Protein AF-0000000087475278 (afdb_homodimer)

Nearest PDB structures (foldseek):
  1l0c-assembly1_A  TM=8.211E-01  e=2.236E-21  Ovis aries
  1kuy-assembly1_A  TM=8.211E-01  e=3.233E-21  Ovis aries
  1ib1-assembly2_H  TM=7.812E-01  e=7.400E-22  Ovis aries
  1b6b-assembly2_B  TM=7.928E-01  e=4.538E-20  Ovis aries
  2g0b-assembly8_H  TM=5.214E-01  e=7.111E-04  uncultured bacterium

Solvent-accessible surface area (backbone atoms only — not comparable to full-atom values): 24556 Å² total; per-residue (Å²): 140,85,81,82,83,81,80,80,79,81,79,79,80,79,76,82,81,86,82,80,75,78,75,72,81,79,76,80,73,74,70,72,71,74,66,73,72,78,64,56,56,68,69,44,77,44,66,42,43,56,88,43,31,63,63,53,39,58,47,52,48,51,71,40,87,71,52,62,67,54,45,35,49,42,27,65,76,40,22,88,49,16,43,30,36,24,46,62,76,36,79,44,30,39,38,40,30,36,30,29,74,61,94,62,74,46,72,61,58,77,78,45,68,34,92,85,28,43,27,35,37,48,69,47,78,50,49,27,56,92,54,40,92,68,56,52,64,58,53,50,50,54,51,46,67,69,63,55,70,100,35,56,30,37,36,38,71,38,46,76,88,48,47,62,59,44,40,73,73,59,31,40,83,74,42,76,41,84,46,65,43,40,84,42,65,28,36,27,32,38,29,78,40,69,68,70,71,80,74,64,78,71,76,72,127,142,86,83,83,84,84,80,80,79,81,78,82,81,79,86,77,80,82,81,77,80,78,80,74,80,77,79,85,71,74,72,71,76,73,67,75,71,78,66,58,58,70,68,44,79,44,65,39,45,55,88,42,32,63,64,51,39,58,46,52,49,51,72,38,87,71,52,63,69,53,47,37,49,41,25,64,76,40,22,86,49,14,43,30,36,25,44,62,77,37,80,42,31,38,36,42,30,35,30,29,72,61,95,63,74,47,72,62,57,77,77,44,68,33,91,85,28,42,26,35,37,48,68,47,77,49,48,27,55,93,54,41,94,66,56,52,66,58,53,50,51,52,52,47,68,68,61,54,70,100,34,55,29,38,36,36,70,39,46,77,88,48,47,64,61,44,42,73,74,60,31,40,84,74,43,76,41,84,46,66,43,40,84,44,65,27,35,28,33,36,28,78,40,70,68,72,70,81,74,66,76,69,75,73,124

Foldseek 3Di:
DDDDPDPPDPPDDDPDDDDDPPPDDDDDPPPPPPPPPPPPPPDDDDDDDPVCVVVVVVLVCLPPLDDPVLVVVQCVPPVLLKDFDDDPNDTFKIWGKAADADPADDPCRSRDHDPPHQEIETRDIDGHPVCPPVCVSLVRLLVSLVSDPRHQKYKYKAAPVCVVVVVVSAWDWDAWHPDDRPPGTTTMIMHGNPPPDPPPPPPDD/DDDDPDPPDPDDDDDDDPDPPDDPPDDDPPPPPPPPPPPPPPDDDDDDDPVCVVVVVVLVCLPPLDDPVLVVVQCVPPVLLKDFDDDPNDTFKIWGKAADADPADDPCRSRDHDPPHQEIETRDIDGHPVCPPVCVSLVRLLVSLVSDPRHQKYKYKAAPVCVVVVVVSAWDWDAWHPDDRPPGTTTMIMHGNPPPDPPPPPPDD

Radius of gyration: 35.44 Å; Cα contacts (8 Å, |Δi|>4): 643; chains: 2; bounding box: 101×100×96 Å

Sequence (410 aa):
MELRSDTVSTVSALPFLKSSLQMRPPMGSISPRRGRRHTLPASEFRCLSPQDAISVFEIEREECPLHLDEVCHFLTLCPELSLGWFEEGRLVAFIIGSLWDQEKLAMDALTLHKPHGSTVHLHVLAVHRTFRQQGKGSILMWRYLQYLPYVCCTMVMCEDFLVPFYQKSGFNLQGPSDITVGPLTFIEMMYPVRGHAYMRRNSGVMELRSDTVSTVSALPFLKSSLQMRPPMGSISPRRGRRHTLPASEFRCLSPQDAISVFEIEREECPLHLDEVCHFLTLCPELSLGWFEEGRLVAFIIGSLWDQEKLAMDALTLHKPHGSTVHLHVLAVHRTFRQQGKGSILMWRYLQYLPYVCCTMVMCEDFLVPFYQKSGFNLQGPSDITVGPLTFIEMMYPVRGHAYMRRNSGV

InterPro domains:
  IPR000182 GNAT domain [PF00583] (63-171)
  IPR000182 GNAT domain [PS51186] (43-194)
  IPR016181 Acyl-CoA N-acyltransferase [SSF55729] (40-190)
  IPR051635 Serotonin N-acetyltransferase-like [PTHR10908] (11-204)

pLDDT: mean 74.61, std 26.94, range [19.72, 97.31]

Organism: NCBI:txid62062

Secondary structure (DSSP, 8-state):
-----------------------------------------SSEEEE--GGGHHHHHHHHGGG-S--HHHHHHHHHH-GGG-EEEEETTEEEEEEEEEEE-SSS--GGGGT---TT-SEEEEEEEEE-GGGTTSSHHHHHHHHHHHH--S-SEEEEEE-GGGHHHHHHTTPEEEEEEEEEETTEEEEEEEEE-------------/-----------------------------------------SSEEEE--GGGHHHHHHHHGGG-S--HHHHHHHHHH-GGG-EEEEETTEEEEEEEEEEE-SSS--GGGGT---TT-SEEEEEEEEE-GGGTTSSHHHHHHHHHHHH--S-SEEEEEE-GGGHHHHHHTTPEEEEEEEEEETTEEEEEEEEE-------------

Structure (mmCIF, N/CA/C/O backbone):
data_AF-0000000087475278-model_v1
#
loop_
_entity.id
_entity.type
_entity.pdbx_description
1 polymer 'Serotonin N-acetyltransferase'
#
loop_
_atom_site.group_PDB
_atom_site.id
_atom_site.type_symbol
_atom_site.label_atom_id
_atom_site.label_alt_id
_atom_site.label_comp_id
_atom_site.label_asym_id
_atom_site.label_entity_id
_atom_site.label_seq_id
_atom_site.pdbx_PDB_ins_code
_atom_site.Cartn_x
_atom_site.Cartn_y
_atom_site.Cartn_z
_atom_site.occupancy
_atom_site.B_iso_or_equiv
_atom_site.auth_seq_id
_atom_site.auth_comp_id
_atom_site.auth_asym_id
_atom_site.auth_atom_id
_atom_site.pdbx_PDB_model_num
ATOM 1 N N . MET A 1 1 ? 2.711 -59.312 61.812 1 23.39 1 MET A N 1
ATOM 2 C CA . MET A 1 1 ? 3.285 -58.312 62.688 1 23.39 1 MET A CA 1
ATOM 3 C C . MET A 1 1 ? 2.525 -56.969 62.562 1 23.39 1 MET A C 1
ATOM 5 O O . MET A 1 1 ? 2.533 -56.375 61.5 1 23.39 1 MET A O 1
ATOM 9 N N . GLU A 1 2 ? 1.297 -56.781 63.281 1 24.36 2 GLU A N 1
ATOM 10 C CA . GLU A 1 2 ? -0.008 -56.125 63.281 1 24.36 2 GLU A CA 1
ATOM 11 C C . GLU A 1 2 ? 0.096 -54.688 63.75 1 24.36 2 GLU A C 1
ATOM 13 O O . GLU A 1 2 ? 0.38 -54.438 64.938 1 24.36 2 GLU A O 1
ATOM 18 N N . LEU A 1 3 ? 0.699 -53.719 62.875 1 22.92 3 LEU A N 1
ATOM 19 C CA . LEU A 1 3 ? 1.207 -52.438 63.312 1 22.92 3 LEU A CA 1
ATOM 20 C C . LEU A 1 3 ? 0.091 -51.594 63.906 1 22.92 3 LEU A C 1
ATOM 22 O O . LEU A 1 3 ? -1.051 -51.625 63.438 1 22.92 3 LEU A O 1
ATOM 26 N N . ARG A 1 4 ? 0.186 -50.875 65.062 1 22.89 4 ARG A N 1
ATOM 27 C CA . ARG A 1 4 ? -0.452 -50.25 66.25 1 22.89 4 ARG A CA 1
ATOM 28 C C . ARG A 1 4 ? -1.037 -48.906 65.875 1 22.89 4 ARG A C 1
ATOM 30 O O . ARG A 1 4 ? -0.298 -47.938 65.688 1 22.89 4 ARG A O 1
ATOM 37 N N . SER A 1 5 ? -2.105 -48.75 64.938 1 23.28 5 SER A N 1
ATOM 38 C CA . SER A 1 5 ? -2.525 -47.531 64.25 1 23.28 5 SER A CA 1
ATOM 39 C C . SER A 1 5 ? -3.078 -46.5 65.25 1 23.28 5 SER A C 1
ATOM 41 O O . SER A 1 5 ? -3.959 -46.812 66.062 1 23.28 5 SER A O 1
ATOM 43 N N . ASP A 1 6 ? -2.318 -45.469 65.688 1 21.88 6 ASP A N 1
ATOM 44 C CA . ASP A 1 6 ? -2.312 -44.406 66.688 1 21.88 6 ASP A CA 1
ATOM 45 C C . ASP A 1 6 ? -3.529 -43.5 66.562 1 21.88 6 ASP A C 1
ATOM 47 O O . ASP A 1 6 ? -3.795 -42.969 65.438 1 21.88 6 ASP A O 1
ATOM 51 N N . THR A 1 7 ? -4.578 -43.531 67.438 1 22.84 7 THR A N 1
ATOM 52 C CA . THR A 1 7 ? -5.941 -43.062 67.625 1 22.84 7 THR A CA 1
ATOM 53 C C . THR A 1 7 ? -5.957 -41.562 67.938 1 22.84 7 THR A C 1
ATOM 55 O O . THR A 1 7 ? -5.523 -41.156 69 1 22.84 7 THR A O 1
ATOM 58 N N . VAL A 1 8 ? -5.555 -40.625 66.938 1 26.08 8 VAL A N 1
ATOM 59 C CA . VAL A 1 8 ? -5.316 -39.219 67.188 1 26.08 8 VAL A CA 1
ATOM 60 C C . VAL A 1 8 ? -6.582 -38.562 67.75 1 26.08 8 VAL A C 1
ATOM 62 O O . VAL A 1 8 ? -7.68 -38.781 67.188 1 26.08 8 VAL A O 1
ATOM 65 N N . SER A 1 9 ? -6.512 -38.031 68.938 1 21.78 9 SER A N 1
ATOM 66 C CA . SER A 1 9 ? -7.445 -37.531 69.938 1 21.78 9 SER A CA 1
ATOM 67 C C . SER A 1 9 ? -8.141 -36.25 69.438 1 21.78 9 SER A C 1
ATOM 69 O O . SER A 1 9 ? -7.484 -35.312 69 1 21.78 9 SER A O 1
ATOM 71 N N . THR A 1 10 ? -9.438 -36.312 68.938 1 22.58 10 THR A N 1
ATOM 72 C CA . THR A 1 10 ? -10.383 -35.375 68.312 1 22.58 10 THR A CA 1
ATOM 73 C C . THR A 1 10 ? -10.711 -34.219 69.312 1 22.58 10 THR A C 1
ATOM 75 O O . THR A 1 10 ? -11.383 -34.438 70.312 1 22.58 10 THR A O 1
ATOM 78 N N . VAL A 1 11 ? -9.68 -33.406 69.625 1 22.48 11 VAL A N 1
ATOM 79 C CA . VAL A 1 11 ? -9.945 -32.375 70.625 1 22.48 11 VAL A CA 1
ATOM 80 C C . VAL A 1 11 ? -11.156 -31.531 70.188 1 22.48 11 VAL A C 1
ATOM 82 O O . VAL A 1 11 ? -11.227 -31.078 69.062 1 22.48 11 VAL A O 1
ATOM 85 N N . SER A 1 12 ? -12.25 -31.562 70.938 1 21.42 12 SER A N 1
ATOM 86 C CA . SER A 1 12 ? -13.617 -31.047 71 1 21.42 12 SER A CA 1
ATOM 87 C C . SER A 1 12 ? -13.633 -29.531 71 1 21.42 12 SER A C 1
ATOM 89 O O . SER A 1 12 ? -12.984 -28.891 71.812 1 21.42 12 SER A O 1
ATOM 91 N N . ALA A 1 13 ? -13.898 -28.875 69.812 1 23.23 13 ALA A N 1
ATOM 92 C CA . ALA A 1 13 ? -13.898 -27.469 69.438 1 23.23 13 ALA A CA 1
ATOM 93 C C . ALA A 1 13 ? -14.82 -26.656 70.375 1 23.23 13 ALA A C 1
ATOM 95 O O . ALA A 1 13 ? -15.914 -27.109 70.688 1 23.23 13 ALA A O 1
ATOM 96 N N . LEU A 1 14 ? -14.281 -25.797 71.125 1 20.28 14 LEU A N 1
ATOM 97 C CA . LEU A 1 14 ? -14.742 -24.922 72.188 1 20.28 14 LEU A CA 1
ATOM 98 C C . LEU A 1 14 ? -15.844 -24 71.688 1 20.28 14 LEU A C 1
ATOM 100 O O . LEU A 1 14 ? -15.672 -23.297 70.688 1 20.28 14 LEU A O 1
ATOM 104 N N . PRO A 1 15 ? -17.188 -24.156 72 1 24.08 15 PRO A N 1
ATOM 105 C CA . PRO A 1 15 ? -18.344 -23.453 71.438 1 24.08 15 PRO A CA 1
ATOM 106 C C . PRO A 1 15 ? -18.375 -21.969 71.812 1 24.08 15 PRO A C 1
ATOM 108 O O . PRO A 1 15 ? -19.266 -21.234 71.438 1 24.08 15 PRO A O 1
ATOM 111 N N . PHE A 1 16 ? -17.406 -21.422 72.562 1 21.92 16 PHE A N 1
ATOM 112 C CA . PHE A 1 16 ? -17.922 -20.375 73.438 1 21.92 16 PHE A CA 1
ATOM 113 C C . PHE A 1 16 ? -18.703 -19.328 72.625 1 21.92 16 PHE A C 1
ATOM 115 O O . PHE A 1 16 ? -18.375 -19.062 71.5 1 21.92 16 PHE A O 1
ATOM 122 N N . LEU A 1 17 ? -19.625 -18.484 73.312 1 20.92 17 LEU A N 1
ATOM 123 C CA . LEU A 1 17 ? -20.891 -17.75 73.312 1 20.92 17 LEU A CA 1
ATOM 124 C C . LEU A 1 17 ? -20.719 -16.359 72.688 1 20.92 17 LEU A C 1
ATOM 126 O O . LEU A 1 17 ? -21.656 -15.82 72.125 1 20.92 17 LEU A O 1
ATOM 130 N N . LYS A 1 18 ? -19.562 -15.594 73.062 1 22.5 18 LYS A N 1
ATOM 131 C CA . LYS A 1 18 ? -19.812 -14.328 73.75 1 22.5 18 LYS A CA 1
ATOM 132 C C . LYS A 1 18 ? -20.688 -13.398 72.875 1 22.5 18 LYS A C 1
ATOM 134 O O . LYS A 1 18 ? -20.797 -13.57 71.688 1 22.5 18 LYS A O 1
ATOM 139 N N . SER A 1 19 ? -20.641 -11.898 73.312 1 22.09 19 SER A N 1
ATOM 140 C CA . SER A 1 19 ? -21.438 -10.703 73.562 1 22.09 19 SER A CA 1
ATOM 141 C C . SER A 1 19 ? -21.75 -9.945 72.312 1 22.09 19 SER A C 1
ATOM 143 O O . SER A 1 19 ? -20.906 -9.82 71.438 1 22.09 19 SER A O 1
ATOM 145 N N . SER A 1 20 ? -22.984 -9.664 72 1 24.61 20 SER A N 1
ATOM 146 C CA . SER A 1 20 ? -23.781 -9.008 71 1 24.61 20 SER A CA 1
ATOM 147 C C . SER A 1 20 ? -23.453 -7.516 70.938 1 24.61 20 SER A C 1
ATOM 149 O O . SER A 1 20 ? -23.938 -6.734 71.75 1 24.61 20 SER A O 1
ATOM 151 N N . LEU A 1 21 ? -22.203 -7.086 70.875 1 24.81 21 LEU A N 1
ATOM 152 C CA . LEU A 1 21 ? -2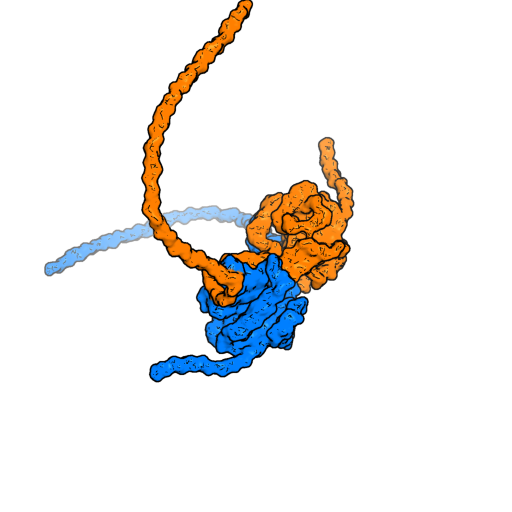2.047 -5.637 70.875 1 24.81 21 LEU A CA 1
ATOM 153 C C . LEU A 1 21 ? -23 -4.973 69.875 1 24.81 21 LEU A C 1
ATOM 155 O O . LEU A 1 21 ? -23.094 -5.406 68.75 1 24.81 21 LEU A O 1
ATOM 159 N N . GLN A 1 22 ? -23.938 -4.246 70.375 1 27.06 22 GLN A N 1
ATOM 160 C CA . GLN A 1 22 ? -25 -3.469 69.75 1 27.06 22 GLN A CA 1
ATOM 161 C C . GLN A 1 22 ? -24.438 -2.475 68.688 1 27.06 22 GLN A C 1
ATOM 163 O O . GLN A 1 22 ? -24.141 -1.328 69.062 1 27.06 22 GLN A O 1
ATOM 168 N N . MET A 1 23 ? -23.484 -2.779 67.938 1 26.31 23 MET A N 1
ATOM 169 C CA . MET A 1 23 ? -22.891 -1.648 67.25 1 26.31 23 MET A CA 1
ATOM 170 C C . MET A 1 23 ? -23.969 -0.82 66.5 1 26.31 23 MET A C 1
ATOM 172 O O . MET A 1 23 ? -24.953 -1.368 66 1 26.31 23 MET A O 1
ATOM 176 N N . ARG A 1 24 ? -23.844 0.594 66.75 1 33.81 24 ARG A N 1
ATOM 177 C CA . ARG A 1 24 ? -24.625 1.777 66.375 1 33.81 24 ARG A CA 1
ATOM 178 C C . ARG A 1 24 ? -24.922 1.788 64.875 1 33.81 24 ARG A C 1
ATOM 180 O O . ARG A 1 24 ? -24.109 1.372 64.062 1 33.81 24 ARG A O 1
ATOM 187 N N . PRO A 1 25 ? -26.156 2.205 64.438 1 30.92 25 PRO A N 1
ATOM 188 C CA . PRO A 1 25 ? -26.672 2.102 63.094 1 30.92 25 PRO A CA 1
ATOM 189 C C . PRO A 1 25 ? -25.812 2.869 62.094 1 30.92 25 PRO A C 1
ATOM 191 O O . PRO A 1 25 ? -25.422 4.012 62.344 1 30.92 25 PRO A O 1
ATOM 194 N N . PRO A 1 26 ? -24.75 2.361 61.438 1 29.33 26 PRO A N 1
ATOM 195 C CA . PRO A 1 26 ? -23.875 3.297 60.719 1 29.33 26 PRO A CA 1
ATOM 196 C C . PRO A 1 26 ? -24.656 4.281 59.844 1 29.33 26 PRO A C 1
ATOM 198 O O . PRO A 1 26 ? -25.781 4.004 59.438 1 29.33 26 PRO A O 1
ATOM 201 N N . MET A 1 27 ? -24.234 5.586 59.844 1 32.72 27 MET A N 1
ATOM 202 C CA . MET A 1 27 ? -24.641 6.793 59.125 1 32.72 27 MET A CA 1
ATOM 203 C C . MET A 1 27 ? -24.859 6.504 57.656 1 32.72 27 MET A C 1
ATOM 205 O O . MET A 1 27 ? -24.266 5.57 57.094 1 32.72 27 MET A O 1
ATOM 209 N N . GLY A 1 28 ? -25.953 7.164 57.031 1 30.64 28 GLY A N 1
ATOM 210 C CA . GLY A 1 28 ? -26.5 7.027 55.688 1 30.64 28 GLY A CA 1
ATOM 211 C C . GLY A 1 28 ? -25.422 7.023 54.625 1 30.64 28 GLY A C 1
ATOM 212 O O . GLY A 1 28 ? -24.391 7.676 54.75 1 30.64 28 GLY A O 1
ATOM 213 N N . SER A 1 29 ? -25.219 5.965 53.938 1 32.75 29 SER A N 1
ATOM 214 C CA . SER A 1 29 ? -24.281 5.734 52.844 1 32.75 29 SER A CA 1
ATOM 215 C C . SER A 1 29 ? -24.344 6.863 51.812 1 32.75 29 SER A C 1
ATOM 217 O O . SER A 1 29 ? -25.422 7.211 51.344 1 32.75 29 SER A O 1
ATOM 219 N N . ILE A 1 30 ? -23.609 7.961 52.031 1 37.5 30 ILE A N 1
ATOM 220 C CA . ILE A 1 30 ? -23.453 8.906 50.938 1 37.5 30 ILE A CA 1
ATOM 221 C C . ILE A 1 30 ? -23.375 8.148 49.594 1 37.5 30 ILE A C 1
ATOM 223 O O . ILE A 1 30 ? -22.578 7.219 49.469 1 37.5 30 ILE A O 1
ATOM 227 N N . SER A 1 31 ? -24.516 8.062 48.969 1 37.84 31 SER A N 1
ATOM 228 C CA . SER A 1 31 ? -24.562 7.473 47.625 1 37.84 31 SER A CA 1
ATOM 229 C C . SER A 1 31 ? -23.312 7.812 46.844 1 37.84 31 SER A C 1
ATOM 231 O O . SER A 1 31 ? -22.859 8.961 46.844 1 37.84 31 SER A O 1
ATOM 233 N N . PRO A 1 32 ? -22.375 6.922 46.719 1 37.5 32 PRO A N 1
ATOM 234 C CA . PRO A 1 32 ? -21.203 7.27 45.906 1 37.5 32 PRO A CA 1
ATOM 235 C C . PRO A 1 32 ? -21.578 8.07 44.656 1 37.5 32 PRO A C 1
ATOM 237 O O . PRO A 1 32 ? -22.625 7.832 44.031 1 37.5 32 PRO A O 1
ATOM 240 N N . ARG A 1 33 ? -21.359 9.352 44.562 1 34.91 33 ARG A N 1
ATOM 241 C CA . ARG A 1 33 ? -21.406 10.086 43.312 1 34.91 33 ARG A CA 1
ATOM 242 C C . ARG A 1 33 ? -21.125 9.164 42.125 1 34.91 33 ARG A C 1
ATOM 244 O O . ARG A 1 33 ? -20.109 8.477 42.094 1 34.91 33 ARG A O 1
ATOM 251 N N . ARG A 1 34 ? -22.125 8.57 41.562 1 36.66 34 ARG A N 1
ATOM 252 C CA . ARG A 1 34 ? -21.984 7.883 40.281 1 36.66 34 ARG A CA 1
ATOM 253 C C . ARG A 1 34 ? -20.797 8.43 39.469 1 36.66 34 ARG A C 1
ATOM 255 O O . ARG A 1 34 ? -20.781 9.602 39.125 1 36.66 34 ARG A O 1
ATOM 262 N N . GLY A 1 35 ? -19.625 8.086 39.812 1 35.28 35 GLY A N 1
ATOM 263 C CA . GLY A 1 35 ? -18.469 8.438 39 1 35.28 35 GLY A CA 1
ATOM 264 C C . GLY A 1 35 ? -18.797 8.68 37.562 1 35.28 35 GLY A C 1
ATOM 265 O O . GLY A 1 35 ? -19.562 7.922 36.938 1 35.28 35 GLY A O 1
ATOM 266 N N . ARG A 1 36 ? -19.016 9.875 37.156 1 41.31 36 ARG A N 1
ATOM 267 C CA . ARG A 1 36 ? -19.172 10.141 35.75 1 41.31 36 ARG A CA 1
ATOM 268 C C . ARG A 1 36 ? -18.438 9.102 34.906 1 41.31 36 ARG A C 1
ATOM 270 O O . ARG A 1 36 ? -17.234 8.938 35.031 1 41.31 36 ARG A O 1
ATOM 277 N N . ARG A 1 37 ? -18.938 7.91 34.719 1 44.47 37 ARG A N 1
ATOM 278 C CA . ARG A 1 37 ? -18.359 7.043 33.688 1 44.47 37 ARG A CA 1
ATOM 279 C C . ARG A 1 37 ? -17.672 7.859 32.594 1 44.47 37 ARG A C 1
ATOM 281 O O . ARG A 1 37 ? -18.297 8.734 32 1 44.47 37 ARG A O 1
ATOM 288 N N . HIS A 1 38 ? -16.5 8.32 32.781 1 49.72 38 HIS A N 1
ATOM 289 C CA . HIS A 1 38 ? -15.742 8.984 31.734 1 49.72 38 HIS A CA 1
ATOM 290 C C . HIS A 1 38 ? -16.094 8.414 30.375 1 49.72 38 HIS A C 1
ATOM 292 O O . HIS A 1 38 ? -15.617 7.332 30 1 49.72 38 HIS A O 1
ATOM 298 N N . THR A 1 39 ? -17.25 8.422 29.969 1 59.94 39 THR A N 1
ATOM 299 C CA . THR A 1 39 ? -17.609 8.031 28.609 1 59.94 39 THR A CA 1
ATOM 300 C C . THR A 1 39 ? -16.641 8.609 27.594 1 59.94 39 THR A C 1
ATOM 302 O O . THR A 1 39 ? -16.297 9.789 27.656 1 59.94 39 THR A O 1
ATOM 305 N N . LEU A 1 40 ? -15.805 7.773 27.125 1 63.47 40 LEU A N 1
ATOM 306 C CA . LEU A 1 40 ? -14.938 8.234 26.047 1 63.47 40 LEU A CA 1
ATOM 307 C C . LEU A 1 40 ? -15.711 9.141 25.078 1 63.47 40 LEU A C 1
ATOM 309 O O . LEU A 1 40 ? -16.891 8.914 24.828 1 63.47 40 LEU A O 1
ATOM 313 N N . PRO A 1 41 ? -15.195 10.336 24.859 1 68.81 41 PRO A N 1
ATOM 314 C CA . PRO A 1 41 ? -15.891 11.219 23.906 1 68.81 41 PRO A CA 1
ATOM 315 C C . PRO A 1 41 ? -16.375 10.477 22.672 1 68.81 41 PRO A C 1
ATOM 317 O O . PRO A 1 41 ? -15.703 9.555 22.188 1 68.81 41 PRO A O 1
ATOM 320 N N . ALA A 1 42 ? -17.609 10.648 22.25 1 82 42 ALA A N 1
ATOM 321 C CA . ALA A 1 42 ? -18.234 10.023 21.094 1 82 42 ALA A CA 1
ATOM 322 C C . ALA A 1 42 ? -17.422 10.289 19.828 1 82 42 ALA A C 1
ATOM 324 O O . ALA A 1 42 ? -17.266 9.391 18.984 1 82 42 ALA A O 1
ATOM 325 N N . SER A 1 43 ? -16.891 11.453 19.625 1 90.88 43 SER A N 1
ATOM 326 C CA . SER A 1 43 ? -16.094 11.82 18.469 1 90.88 43 SER A CA 1
ATOM 327 C C . SER A 1 43 ? -15.07 12.898 18.812 1 90.88 43 SER A C 1
ATOM 329 O O . SER A 1 43 ? -15.406 13.891 19.453 1 90.88 43 SER A O 1
ATOM 331 N N . GLU A 1 44 ? -13.789 12.625 18.688 1 94.38 44 GLU A N 1
ATOM 332 C CA . GLU A 1 44 ? -12.742 13.57 19.062 1 94.38 44 GLU A CA 1
ATOM 333 C C . GLU A 1 44 ? -11.648 13.633 18.016 1 94.38 44 GLU A C 1
ATOM 335 O O . GLU A 1 44 ? -11.258 12.609 17.453 1 94.38 44 GLU A O 1
ATOM 340 N N . PHE A 1 45 ? -11.273 14.898 17.719 1 95.44 45 PHE A N 1
ATOM 341 C CA . PHE A 1 45 ? -10.078 15.148 16.922 1 95.44 45 PHE A CA 1
ATOM 342 C C . PHE A 1 45 ? -8.914 15.57 17.812 1 95.44 45 PHE A C 1
ATOM 344 O O . PHE A 1 45 ? -9.039 16.516 18.594 1 95.44 45 PHE A O 1
ATOM 351 N N . ARG A 1 46 ? -7.82 14.867 17.672 1 95.25 46 ARG A N 1
ATOM 352 C CA . ARG A 1 46 ? -6.652 15.273 18.453 1 95.25 46 ARG A CA 1
ATOM 353 C C . ARG A 1 46 ? -5.363 14.891 17.734 1 95.25 46 ARG A C 1
ATOM 355 O O . ARG A 1 46 ? -5.363 14.023 16.859 1 95.25 46 ARG A O 1
ATOM 362 N N . CYS A 1 47 ? -4.305 15.578 18.172 1 95.81 47 CYS A N 1
ATOM 363 C CA . CYS A 1 47 ? -2.994 15.242 17.625 1 95.81 47 CYS A CA 1
ATOM 364 C C . CYS A 1 47 ? -2.574 13.836 18.047 1 95.81 47 CYS A C 1
ATOM 366 O O . CYS A 1 47 ? -2.832 13.422 19.172 1 95.81 47 CYS A O 1
ATOM 368 N N . LEU A 1 48 ? -1.938 13.203 17.141 1 96.62 48 LEU A N 1
ATOM 369 C CA . LEU A 1 48 ? -1.458 11.852 17.406 1 96.62 48 LEU A CA 1
ATOM 370 C C . LEU A 1 48 ? -0.156 11.883 18.203 1 96.62 48 LEU A C 1
ATOM 372 O O . LEU A 1 48 ? 0.588 12.867 18.141 1 96.62 48 LEU A O 1
ATOM 376 N N . SER A 1 49 ? 0.012 10.859 18.984 1 95.44 49 SER A N 1
ATOM 377 C CA . SER A 1 49 ? 1.231 10.656 19.766 1 95.44 49 SER A CA 1
ATOM 378 C C . SER A 1 49 ? 1.875 9.312 19.438 1 95.44 49 SER A C 1
ATOM 380 O O . SER A 1 49 ? 1.271 8.477 18.766 1 95.44 49 SER A O 1
ATOM 382 N N . PRO A 1 50 ? 3.123 9.133 19.906 1 94.31 50 PRO A N 1
ATOM 383 C CA . PRO A 1 50 ? 3.785 7.844 19.672 1 94.31 50 PRO A CA 1
ATOM 384 C C . PRO A 1 50 ? 2.996 6.664 20.234 1 94.31 50 PRO A C 1
ATOM 386 O O . PRO A 1 50 ? 3.094 5.551 19.719 1 94.31 50 PRO A O 1
ATOM 389 N N . GLN A 1 51 ? 2.164 6.918 21.188 1 93.31 51 GLN A N 1
ATOM 390 C CA . GLN A 1 51 ? 1.344 5.859 21.766 1 93.31 51 GLN A CA 1
ATOM 391 C C . GLN A 1 51 ? 0.268 5.402 20.781 1 93.31 51 GLN A C 1
ATOM 393 O O . GLN A 1 51 ? -0.29 4.312 20.922 1 93.31 51 GLN A O 1
ATOM 398 N N . ASP A 1 52 ? 0.014 6.172 19.812 1 95.56 52 ASP A N 1
ATOM 399 C CA . ASP A 1 52 ? -1.013 5.859 18.828 1 95.56 52 ASP A CA 1
ATOM 400 C C . ASP A 1 52 ? -0.416 5.121 17.625 1 95.56 52 ASP A C 1
ATOM 402 O O . ASP A 1 52 ? -1.139 4.73 16.703 1 95.56 52 ASP A O 1
ATOM 406 N N . ALA A 1 53 ? 0.859 4.887 17.609 1 93.75 53 ALA A N 1
ATOM 407 C CA . ALA A 1 53 ? 1.582 4.391 16.438 1 93.75 53 ALA A CA 1
ATOM 408 C C . ALA A 1 53 ? 1.032 3.043 15.984 1 93.75 53 ALA A C 1
ATOM 410 O O . ALA A 1 53 ? 0.856 2.811 14.789 1 93.75 53 ALA A O 1
ATOM 411 N N . ILE A 1 54 ? 0.744 2.201 16.875 1 89.56 54 ILE A N 1
ATOM 412 C CA . ILE A 1 54 ? 0.243 0.874 16.531 1 89.56 54 ILE A CA 1
ATOM 413 C C . ILE A 1 54 ? -1.126 0.996 15.867 1 89.56 54 ILE A C 1
ATOM 415 O O . ILE A 1 54 ? -1.386 0.352 14.844 1 89.56 54 ILE A O 1
ATOM 419 N N . SER A 1 55 ? -1.999 1.827 16.438 1 91.06 55 SER A N 1
ATOM 420 C CA . SER A 1 55 ? -3.32 2.037 15.852 1 91.06 55 SER A CA 1
ATOM 421 C C . SER A 1 55 ? -3.221 2.629 14.445 1 91.06 55 SER A C 1
ATOM 423 O O . SER A 1 55 ? -3.953 2.225 13.547 1 91.06 55 SER A O 1
ATOM 425 N N . VAL A 1 56 ? -2.332 3.576 14.281 1 93 56 VAL A N 1
ATOM 426 C CA . VAL A 1 56 ? -2.074 4.188 12.977 1 93 56 VAL A CA 1
ATOM 427 C C . VAL A 1 56 ? -1.613 3.119 11.984 1 93 56 VAL A C 1
ATOM 429 O O . VAL A 1 56 ? -2.152 3.014 10.883 1 93 56 VAL A O 1
ATOM 432 N N . PHE A 1 57 ? -0.744 2.324 12.453 1 85.75 57 PHE A N 1
ATOM 433 C CA . PHE A 1 57 ? -0.153 1.308 11.586 1 85.75 57 PHE A CA 1
ATOM 434 C C . PHE A 1 57 ? -1.188 0.257 11.203 1 85.75 57 PHE A C 1
ATOM 436 O O . PHE A 1 57 ? -1.188 -0.236 10.07 1 85.75 57 PHE A O 1
ATOM 443 N N . GLU A 1 58 ? -2.064 -0.117 12.047 1 82.81 58 GLU A N 1
ATOM 444 C CA . GLU A 1 58 ? -3.123 -1.083 11.766 1 82.81 58 GLU A CA 1
ATOM 445 C C . GLU A 1 58 ? -4.027 -0.599 10.633 1 82.81 58 GLU A C 1
ATOM 447 O O . GLU A 1 58 ? -4.426 -1.385 9.773 1 82.81 58 GLU A O 1
ATOM 452 N N . ILE A 1 59 ? -4.312 0.629 10.688 1 85.81 59 ILE A N 1
ATOM 453 C CA . ILE A 1 59 ? -5.152 1.192 9.633 1 85.81 59 ILE A CA 1
ATOM 454 C C . ILE A 1 59 ? -4.363 1.251 8.328 1 85.81 59 ILE A C 1
ATOM 456 O O . ILE A 1 59 ? -4.887 0.897 7.27 1 85.81 59 ILE A O 1
ATOM 460 N N . GLU A 1 60 ? -3.084 1.693 8.375 1 82.62 60 GLU A N 1
ATOM 461 C CA . GLU A 1 60 ? -2.229 1.795 7.195 1 82.62 60 GLU A CA 1
ATOM 462 C C . GLU A 1 60 ? -2.057 0.438 6.52 1 82.62 60 GLU A C 1
ATOM 464 O O . GLU A 1 60 ? -2.02 0.352 5.289 1 82.62 60 GLU A O 1
ATOM 469 N N . ARG A 1 61 ? -1.976 -0.539 7.266 1 73.5 61 ARG A N 1
ATOM 470 C CA . ARG A 1 61 ? -1.723 -1.891 6.777 1 73.5 61 ARG A CA 1
ATOM 471 C C . ARG A 1 61 ? -2.879 -2.387 5.914 1 73.5 61 ARG A C 1
ATOM 473 O O . ARG A 1 61 ? -2.707 -3.293 5.098 1 73.5 61 ARG A O 1
ATOM 480 N N . GLU A 1 62 ? -3.953 -1.732 6.121 1 73.12 62 GLU A N 1
ATOM 481 C CA . GLU A 1 62 ? -5.121 -2.158 5.352 1 73.12 62 GLU A CA 1
ATOM 482 C C . GLU A 1 62 ? -4.918 -1.915 3.859 1 73.12 62 GLU A C 1
ATOM 484 O O . GLU A 1 62 ? -5.555 -2.564 3.027 1 73.12 62 GLU A O 1
ATOM 489 N N . GLU A 1 63 ? -3.957 -1.026 3.572 1 72.12 63 GLU A N 1
ATOM 490 C CA . GLU A 1 63 ? -3.754 -0.671 2.17 1 72.12 63 GLU A CA 1
ATOM 491 C C . GLU A 1 63 ? -2.541 -1.39 1.588 1 72.12 63 GLU A C 1
ATOM 493 O O . GLU A 1 63 ? -2.254 -1.267 0.395 1 72.12 63 GLU A O 1
ATOM 498 N N . CYS A 1 64 ? -1.862 -2.113 2.436 1 74.19 64 CYS A N 1
ATOM 499 C CA . CYS A 1 64 ? -0.7 -2.863 1.973 1 74.19 64 CYS A CA 1
ATOM 500 C C . CYS A 1 64 ? -1.085 -4.289 1.6 1 74.19 64 CYS A C 1
ATOM 502 O O . CYS A 1 64 ? -1.776 -4.969 2.359 1 74.19 64 CYS A O 1
ATOM 504 N N . PRO A 1 65 ? -0.558 -4.73 0.45 1 71.06 65 PRO A N 1
ATOM 505 C CA . PRO A 1 65 ? -1.016 -6.047 0.004 1 71.06 65 PRO A CA 1
ATOM 506 C C . PRO A 1 65 ? -0.536 -7.176 0.913 1 71.06 65 PRO A C 1
ATOM 508 O O . PRO A 1 65 ? -1.299 -8.102 1.211 1 71.06 65 PRO A O 1
ATOM 511 N N . LEU A 1 66 ? 0.841 -7.207 1.264 1 80.69 66 LEU A N 1
ATOM 512 C CA . LEU A 1 66 ? 1.343 -8.289 2.102 1 80.69 66 LEU A CA 1
ATOM 513 C C . LEU A 1 66 ? 2.307 -7.762 3.158 1 80.69 66 LEU A C 1
ATOM 515 O O . LEU A 1 66 ? 3.205 -6.977 2.846 1 80.69 66 LEU A O 1
ATOM 519 N N . HIS A 1 67 ? 2.131 -8.234 4.453 1 76.69 67 HIS A N 1
ATOM 520 C CA . HIS A 1 67 ? 3.113 -8.047 5.516 1 76.69 67 HIS A CA 1
ATOM 521 C C . HIS A 1 67 ? 4.18 -9.141 5.477 1 76.69 67 HIS A C 1
ATOM 523 O O . HIS A 1 67 ? 3.994 -10.172 4.828 1 76.69 67 HIS A O 1
ATOM 529 N N . LEU A 1 68 ? 5.254 -8.805 6.207 1 78.75 68 LEU A N 1
ATOM 530 C CA . LEU A 1 68 ? 6.355 -9.758 6.25 1 78.75 68 LEU A CA 1
ATOM 531 C C . LEU A 1 68 ? 5.887 -11.102 6.793 1 78.75 68 LEU A C 1
ATOM 533 O O . LEU A 1 68 ? 6.27 -12.156 6.273 1 78.75 68 LEU A O 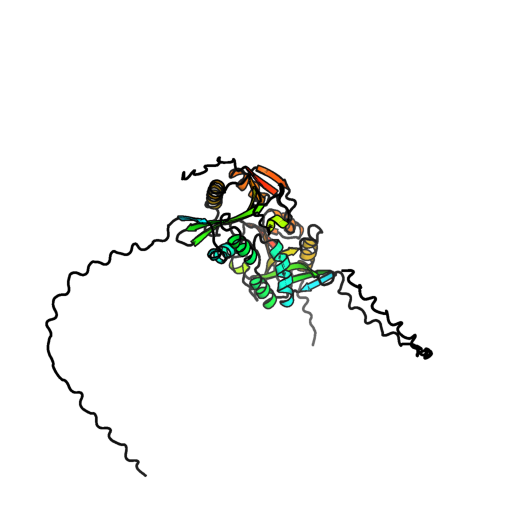1
ATOM 537 N N . ASP A 1 69 ? 5.086 -11.047 7.777 1 83 69 ASP A N 1
ATOM 538 C CA . ASP A 1 69 ? 4.586 -12.281 8.375 1 83 69 ASP A CA 1
ATOM 539 C C . ASP A 1 69 ? 3.742 -13.07 7.379 1 83 69 ASP A C 1
ATOM 541 O O . ASP A 1 69 ? 3.791 -14.305 7.355 1 83 69 ASP A O 1
ATOM 545 N N . GLU A 1 70 ? 2.994 -12.367 6.574 1 86.81 70 GLU A N 1
ATOM 546 C CA . GLU A 1 70 ? 2.18 -13.023 5.559 1 86.81 70 GLU A CA 1
ATOM 547 C C . GLU A 1 70 ? 3.051 -13.625 4.457 1 86.81 70 GLU A C 1
ATOM 549 O O . GLU A 1 70 ? 2.793 -14.734 3.984 1 86.81 70 GLU A O 1
ATOM 554 N N . VAL A 1 71 ? 4.047 -12.891 4.07 1 91.38 71 VAL A N 1
ATOM 555 C CA . VAL A 1 71 ? 5 -13.398 3.088 1 91.38 71 VAL A CA 1
ATOM 556 C C . VAL A 1 71 ? 5.629 -14.695 3.6 1 91.38 71 VAL A C 1
ATOM 558 O O . VAL A 1 71 ? 5.656 -15.703 2.889 1 91.38 71 VAL A O 1
ATOM 561 N N . CYS A 1 72 ? 6.023 -14.664 4.809 1 91.88 72 CYS A N 1
ATOM 562 C CA . CYS A 1 72 ? 6.645 -15.836 5.418 1 91.88 72 CYS A CA 1
ATOM 563 C C . CYS A 1 72 ? 5.664 -17 5.484 1 91.88 72 CYS A C 1
ATOM 565 O O . CYS A 1 72 ? 6.031 -18.141 5.211 1 91.88 72 CYS A O 1
ATOM 567 N N . HIS A 1 73 ? 4.52 -16.656 5.852 1 93.88 73 HIS A N 1
ATOM 568 C CA . HIS A 1 73 ? 3.461 -17.656 5.961 1 93.88 73 HIS A CA 1
ATOM 569 C C . HIS A 1 73 ? 3.262 -18.391 4.641 1 93.88 73 HIS A C 1
ATOM 571 O O . HIS A 1 73 ? 3.354 -19.625 4.594 1 93.88 73 HIS A O 1
ATOM 577 N N . PHE A 1 74 ? 3.111 -17.703 3.576 1 95.88 74 PHE A N 1
ATOM 578 C CA . PHE A 1 74 ? 2.867 -18.312 2.275 1 95.88 74 PHE A CA 1
ATOM 579 C C . PHE A 1 74 ? 4.109 -19.047 1.781 1 95.88 74 PHE A C 1
ATOM 581 O O . PHE A 1 74 ? 4.008 -20.141 1.222 1 95.88 74 PHE A O 1
ATOM 588 N N . LEU A 1 75 ? 5.277 -18.484 1.974 1 96.31 75 LEU A N 1
ATOM 589 C CA . LEU A 1 75 ? 6.504 -19.094 1.48 1 96.31 75 LEU A CA 1
ATOM 590 C C . LEU A 1 75 ? 6.832 -20.359 2.266 1 96.31 75 LEU A C 1
ATOM 592 O O . LEU A 1 75 ? 7.594 -21.219 1.796 1 96.31 75 LEU A O 1
ATOM 596 N N . THR A 1 76 ? 6.273 -20.453 3.41 1 95.75 76 THR A N 1
ATOM 597 C CA . THR A 1 76 ? 6.441 -21.672 4.203 1 95.75 76 THR A CA 1
ATOM 598 C C . THR A 1 76 ? 5.43 -22.734 3.781 1 95.75 76 THR A C 1
ATOM 600 O O . THR A 1 76 ? 5.785 -23.906 3.607 1 95.75 76 THR A O 1
ATOM 603 N N . LEU A 1 77 ? 4.23 -22.422 3.57 1 95.06 77 LEU A N 1
ATOM 604 C CA . LEU A 1 77 ? 3.137 -23.344 3.338 1 95.06 77 LEU A CA 1
ATOM 605 C C . LEU A 1 77 ? 3.109 -23.812 1.882 1 95.06 77 LEU A C 1
ATOM 607 O O . LEU A 1 77 ? 2.822 -24.969 1.597 1 95.06 77 LEU A O 1
ATOM 611 N N . CYS A 1 78 ? 3.355 -22.875 0.974 1 95 78 CYS A N 1
ATOM 612 C CA . CYS A 1 78 ? 3.203 -23.203 -0.442 1 95 78 CYS A CA 1
ATOM 613 C C . CYS A 1 78 ? 4.219 -22.438 -1.284 1 95 78 CYS A C 1
ATOM 615 O O . CYS A 1 78 ? 3.846 -21.703 -2.211 1 95 78 CYS A O 1
ATOM 617 N N . PRO A 1 79 ? 5.527 -22.672 -1.057 1 95.12 79 PRO A N 1
ATOM 618 C CA . PRO A 1 79 ? 6.562 -21.938 -1.791 1 95.12 79 PRO A CA 1
ATOM 619 C C . PRO A 1 79 ? 6.496 -22.188 -3.299 1 95.12 79 PRO A C 1
ATOM 621 O O . PRO A 1 79 ? 6.879 -21.312 -4.082 1 95.12 79 PRO A O 1
ATOM 624 N N . GLU A 1 80 ? 5.926 -23.25 -3.791 1 94.12 80 GLU A N 1
ATOM 625 C CA . GLU A 1 80 ? 5.879 -23.594 -5.207 1 94.12 80 GLU A CA 1
ATOM 626 C C . GLU A 1 80 ? 4.938 -22.672 -5.973 1 94.12 80 GLU A C 1
ATOM 628 O O . GLU A 1 80 ? 4.965 -22.641 -7.203 1 94.12 80 GLU A O 1
ATOM 633 N N . LEU A 1 81 ? 4.148 -21.922 -5.266 1 95.62 81 LEU A N 1
ATOM 634 C CA . LEU A 1 81 ? 3.178 -21.047 -5.918 1 95.62 81 LEU A CA 1
ATOM 635 C C . LEU A 1 81 ? 3.686 -19.609 -5.961 1 95.62 81 LEU A C 1
ATOM 637 O O . LEU A 1 81 ? 2.947 -18.703 -6.332 1 95.62 81 LEU A O 1
ATOM 641 N N . SER A 1 82 ? 4.977 -19.422 -5.551 1 96.94 82 SER A N 1
ATOM 642 C CA . SER A 1 82 ? 5.609 -18.109 -5.574 1 96.94 82 SER A CA 1
ATOM 643 C C . SER A 1 82 ? 6.891 -18.125 -6.402 1 96.94 82 SER A C 1
ATOM 645 O O . SER A 1 82 ? 7.75 -18.984 -6.203 1 96.94 82 SER A O 1
ATOM 647 N N . LEU A 1 83 ? 6.934 -17.203 -7.316 1 97.19 83 LEU A N 1
ATOM 648 C CA . LEU A 1 83 ? 8.039 -17.172 -8.273 1 97.19 83 LEU A CA 1
ATOM 649 C C . LEU A 1 83 ? 8.797 -15.859 -8.18 1 97.19 83 LEU A C 1
ATOM 651 O O . LEU A 1 83 ? 8.188 -14.789 -8.102 1 97.19 83 LEU A O 1
ATOM 655 N N . GLY A 1 84 ? 10.148 -15.977 -8.148 1 97.31 84 GLY A N 1
ATOM 656 C CA . GLY A 1 84 ? 11.023 -14.805 -8.164 1 97.31 84 GLY A CA 1
ATOM 657 C C . GLY A 1 84 ? 11.883 -14.719 -9.414 1 97.31 84 GLY A C 1
ATOM 658 O O . GLY A 1 84 ? 12.305 -15.734 -9.953 1 97.31 84 GLY A O 1
ATOM 659 N N . TRP A 1 85 ? 12.016 -13.5 -9.898 1 97.06 85 TRP A N 1
ATOM 660 C CA . TRP A 1 85 ? 13 -13.164 -10.922 1 97.06 85 TRP A CA 1
ATOM 661 C C . TRP A 1 85 ? 14.242 -12.539 -10.305 1 97.06 85 TRP A C 1
ATOM 663 O O . TRP A 1 85 ? 14.164 -11.484 -9.672 1 97.06 85 TRP A O 1
ATOM 673 N N . PHE A 1 86 ? 15.461 -13.219 -10.531 1 96.06 86 PHE A N 1
ATOM 674 C CA . PHE A 1 86 ? 16.719 -12.758 -9.953 1 96.06 86 PHE A CA 1
ATOM 675 C C . PHE A 1 86 ? 17.688 -12.32 -11.039 1 96.06 86 PHE A C 1
ATOM 677 O O . PHE A 1 86 ? 17.797 -12.969 -12.078 1 96.06 86 PHE A O 1
ATOM 684 N N . GLU A 1 87 ? 18.281 -11.188 -10.812 1 93.81 87 GLU A N 1
ATOM 685 C CA . GLU A 1 87 ? 19.375 -10.711 -11.648 1 93.81 87 GLU A CA 1
ATOM 686 C C . GLU A 1 87 ? 20.641 -10.492 -10.828 1 93.81 87 GLU A C 1
ATOM 688 O O . GLU A 1 87 ? 20.656 -9.68 -9.898 1 93.81 87 GLU A O 1
ATOM 693 N N . GLU A 1 88 ? 21.609 -11.234 -11.203 1 91.12 88 GLU A N 1
ATOM 694 C CA . GLU A 1 88 ? 22.875 -11.188 -10.469 1 91.12 88 GLU A CA 1
ATOM 695 C C . GLU A 1 88 ? 22.672 -11.445 -8.984 1 91.12 88 GLU A C 1
ATOM 697 O O . GLU A 1 88 ? 23.188 -10.711 -8.141 1 91.12 88 GLU A O 1
ATOM 702 N N . GLY A 1 89 ? 21.766 -12.367 -8.68 1 90.44 89 GLY A N 1
ATOM 703 C CA . GLY A 1 89 ? 21.516 -12.805 -7.309 1 90.44 89 GLY A CA 1
ATOM 704 C C . GLY A 1 89 ? 20.547 -11.906 -6.559 1 90.44 89 GLY A C 1
ATOM 705 O O . GLY A 1 89 ? 20.172 -12.203 -5.422 1 90.44 89 GLY A O 1
ATOM 706 N N . ARG A 1 90 ? 20.109 -10.852 -7.191 1 92.56 90 ARG A N 1
ATOM 707 C CA . ARG A 1 90 ? 19.188 -9.914 -6.566 1 92.56 90 ARG A CA 1
ATOM 708 C C . ARG A 1 90 ? 17.75 -10.125 -7.059 1 92.56 90 ARG A C 1
ATOM 710 O O . ARG A 1 90 ? 17.516 -10.25 -8.266 1 92.56 90 ARG A O 1
ATOM 717 N N . LEU A 1 91 ? 16.906 -10.227 -6.062 1 95.69 91 LEU A N 1
ATOM 718 C CA . LEU A 1 91 ? 15.492 -10.328 -6.426 1 95.69 91 LEU A CA 1
ATOM 719 C C . LEU A 1 91 ? 15 -9.039 -7.074 1 95.69 91 LEU A C 1
ATOM 721 O O . LEU A 1 91 ? 15.062 -7.969 -6.461 1 95.69 91 LEU A O 1
ATOM 725 N N . VAL A 1 92 ? 14.484 -9.086 -8.336 1 94.62 92 VAL A N 1
ATOM 726 C CA . VAL A 1 92 ? 14.109 -7.863 -9.039 1 94.62 92 VAL A CA 1
ATOM 727 C C . VAL A 1 92 ? 12.594 -7.824 -9.242 1 94.62 92 VAL A C 1
ATOM 729 O O . VAL A 1 92 ? 12.023 -6.754 -9.469 1 94.62 92 VAL A O 1
ATOM 732 N N . ALA A 1 93 ? 11.953 -8.977 -9.211 1 95.69 93 ALA A N 1
ATOM 733 C CA . ALA A 1 93 ? 10.5 -9.07 -9.32 1 95.69 93 ALA A CA 1
ATOM 734 C C . ALA A 1 93 ? 9.984 -10.375 -8.734 1 95.69 93 ALA A C 1
ATOM 736 O O . ALA A 1 93 ? 10.727 -11.359 -8.633 1 95.69 93 ALA A O 1
ATOM 737 N N . PHE A 1 94 ? 8.719 -10.367 -8.305 1 96.44 94 PHE A N 1
ATOM 738 C CA . PHE A 1 94 ? 8.211 -11.609 -7.754 1 96.44 94 PHE A CA 1
ATOM 739 C C . PHE A 1 94 ? 6.688 -11.664 -7.855 1 96.44 94 PHE A C 1
ATOM 741 O O . PHE A 1 94 ? 6.039 -10.641 -8.078 1 96.44 94 PHE A O 1
ATOM 748 N N . ILE A 1 95 ? 6.145 -12.82 -7.773 1 96.56 95 ILE A N 1
ATOM 749 C CA . ILE A 1 95 ? 4.727 -13.117 -7.598 1 96.56 95 ILE A CA 1
ATOM 750 C C . ILE A 1 95 ? 4.535 -14.023 -6.391 1 96.56 95 ILE A C 1
ATOM 752 O O . ILE A 1 95 ? 5.301 -14.969 -6.188 1 96.56 95 ILE A O 1
ATOM 756 N N . ILE A 1 96 ? 3.594 -13.703 -5.574 1 96.69 96 ILE A N 1
ATOM 757 C CA . ILE A 1 96 ? 3.184 -14.57 -4.477 1 96.69 96 ILE A CA 1
ATOM 758 C C . ILE A 1 96 ? 1.773 -15.102 -4.738 1 96.69 96 ILE A C 1
ATOM 760 O O . ILE A 1 96 ? 0.849 -14.32 -4.984 1 96.69 96 ILE A O 1
ATOM 764 N N . GLY A 1 97 ? 1.673 -16.422 -4.695 1 96.5 97 GLY A N 1
ATOM 765 C CA . GLY A 1 97 ? 0.378 -17.047 -4.895 1 96.5 97 GLY A CA 1
ATOM 766 C C . GLY A 1 97 ? 0.038 -18.062 -3.816 1 96.5 97 GLY A C 1
ATOM 767 O O . GLY A 1 97 ? 0.914 -18.484 -3.062 1 96.5 97 GLY A O 1
ATOM 768 N N . SER A 1 98 ? -1.226 -18.312 -3.695 1 96.44 98 SER A N 1
ATOM 769 C CA . SER A 1 98 ? -1.743 -19.391 -2.854 1 96.44 98 SER A CA 1
ATOM 770 C C . SER A 1 98 ? -2.932 -20.078 -3.51 1 96.44 98 SER A C 1
ATOM 772 O O . SER A 1 98 ? -3.451 -19.609 -4.523 1 96.44 98 SER A O 1
ATOM 774 N N . LEU A 1 99 ? -3.324 -21.188 -2.941 1 96.06 99 LEU A N 1
ATOM 775 C CA . LEU A 1 99 ? -4.473 -21.906 -3.479 1 96.06 99 LEU A CA 1
ATOM 776 C C . LEU A 1 99 ? -5.762 -21.469 -2.793 1 96.06 99 LEU A C 1
ATOM 778 O O . LEU A 1 99 ? -5.762 -21.172 -1.596 1 96.06 99 LEU A O 1
ATOM 782 N N . TRP A 1 100 ? -6.816 -21.422 -3.555 1 95.81 100 TRP A N 1
ATOM 783 C CA . TRP A 1 100 ? -8.164 -21.047 -3.139 1 95.81 100 TRP A CA 1
ATOM 784 C C . TRP A 1 100 ? -9.195 -22.047 -3.656 1 95.81 100 TRP A C 1
ATOM 786 O O . TRP A 1 100 ? -8.984 -22.688 -4.691 1 95.81 100 TRP A O 1
ATOM 796 N N . ASP A 1 101 ? -10.328 -22.219 -2.92 1 95.25 101 ASP A N 1
ATOM 797 C CA . ASP A 1 101 ? -11.203 -23.344 -3.25 1 95.25 101 ASP A CA 1
ATOM 798 C C . ASP A 1 101 ? -12.609 -22.859 -3.604 1 95.25 101 ASP A C 1
ATOM 800 O O . ASP A 1 101 ? -13.531 -23.656 -3.748 1 95.25 101 ASP A O 1
ATOM 804 N N . GLN A 1 102 ? -12.852 -21.531 -3.637 1 93.5 102 GLN A N 1
ATOM 805 C CA . GLN A 1 102 ? -14.148 -21 -4.039 1 93.5 102 GLN A CA 1
ATOM 806 C C . GLN A 1 102 ? -14.055 -20.297 -5.391 1 93.5 102 GLN A C 1
ATOM 808 O O . GLN A 1 102 ? -12.961 -20.016 -5.875 1 93.5 102 GLN A O 1
ATOM 813 N N . GLU A 1 103 ? -15.18 -20.078 -5.992 1 89.5 103 GLU A N 1
ATOM 814 C CA . GLU A 1 103 ? -15.25 -19.484 -7.32 1 89.5 103 GLU A CA 1
ATOM 815 C C . GLU A 1 103 ? -14.883 -18 -7.285 1 89.5 103 GLU A C 1
ATOM 817 O O . GLU A 1 103 ? -14.203 -17.5 -8.188 1 89.5 103 GLU A O 1
ATOM 822 N N . LYS A 1 104 ? -15.312 -17.344 -6.234 1 93.38 104 LYS A N 1
ATOM 823 C CA . LYS A 1 104 ? -15.016 -15.93 -6.035 1 93.38 104 LYS A CA 1
ATOM 824 C C . LYS A 1 104 ? -14.023 -15.727 -4.898 1 93.38 104 LYS A C 1
ATOM 826 O O . LYS A 1 104 ? -14.023 -16.484 -3.926 1 93.38 104 LYS A O 1
ATOM 831 N N . LEU A 1 105 ? -13.188 -14.797 -5.117 1 93.75 105 LEU A N 1
ATOM 832 C CA . LEU A 1 105 ? -12.297 -14.461 -4.016 1 93.75 105 LEU A CA 1
ATOM 833 C C . LEU A 1 105 ? -13.07 -13.82 -2.867 1 93.75 105 LEU A C 1
ATOM 835 O O . LEU A 1 105 ? -13.992 -13.039 -3.096 1 93.75 105 LEU A O 1
ATOM 839 N N . ALA A 1 106 ? -12.773 -14.289 -1.724 1 91 106 ALA A N 1
ATOM 840 C CA . ALA A 1 106 ? -13.328 -13.719 -0.495 1 91 106 ALA A CA 1
ATOM 841 C C . ALA A 1 106 ? -12.211 -13.219 0.424 1 91 106 ALA A C 1
ATOM 843 O O . ALA A 1 106 ? -11.031 -13.461 0.17 1 91 106 ALA A O 1
ATOM 844 N N . MET A 1 107 ? -12.578 -12.508 1.49 1 84.94 107 MET A N 1
ATOM 845 C CA . MET A 1 107 ? -11.602 -11.906 2.395 1 84.94 107 MET A CA 1
ATOM 846 C C . MET A 1 107 ? -10.617 -12.953 2.896 1 84.94 107 MET A C 1
ATOM 848 O O . MET A 1 107 ? -9.422 -12.68 3.008 1 84.94 107 MET A O 1
ATOM 852 N N . ASP A 1 108 ? -11.086 -14.164 3.105 1 88.81 108 ASP A N 1
ATOM 853 C CA . ASP A 1 108 ? -10.234 -15.227 3.617 1 88.81 108 ASP A CA 1
ATOM 854 C C . ASP A 1 108 ? -9.141 -15.586 2.615 1 88.81 108 ASP A C 1
ATOM 856 O O . ASP A 1 108 ? -8.07 -16.062 2.998 1 88.81 108 ASP A O 1
ATOM 860 N N . ALA A 1 109 ? -9.422 -15.391 1.362 1 91.94 109 ALA A N 1
ATOM 861 C CA . ALA A 1 109 ? -8.461 -15.719 0.316 1 91.94 109 ALA A CA 1
ATOM 862 C C . ALA A 1 109 ? -7.191 -14.875 0.449 1 91.94 109 ALA A C 1
ATOM 864 O O . ALA A 1 109 ? -6.133 -15.242 -0.062 1 91.94 109 ALA A O 1
ATOM 865 N N . LEU A 1 110 ? -7.281 -13.773 1.136 1 87.69 110 LEU A N 1
ATOM 866 C CA . LEU A 1 110 ? -6.164 -12.844 1.271 1 87.69 110 LEU A CA 1
ATOM 867 C C . LEU A 1 110 ? -5.098 -13.406 2.205 1 87.69 110 LEU A C 1
ATOM 869 O O . LEU A 1 110 ? -3.938 -12.992 2.148 1 87.69 110 LEU A O 1
ATOM 873 N N . THR A 1 111 ? -5.516 -14.352 3.068 1 87.38 111 THR A N 1
ATOM 874 C CA . THR A 1 111 ? -4.57 -14.758 4.098 1 87.38 111 THR A CA 1
ATOM 875 C C . THR A 1 111 ? -4.453 -16.281 4.152 1 87.38 111 THR A C 1
ATOM 877 O O . THR A 1 111 ? -3.51 -16.812 4.734 1 87.38 111 THR A O 1
ATOM 880 N N . LEU A 1 112 ? -5.371 -16.938 3.506 1 91.62 112 LEU A N 1
ATOM 881 C CA . LEU A 1 112 ? -5.414 -18.391 3.674 1 91.62 112 LEU A CA 1
ATOM 882 C C . LEU A 1 112 ? -4.891 -19.094 2.426 1 91.62 112 LEU A C 1
ATOM 884 O O . LEU A 1 112 ? -5.027 -18.578 1.314 1 91.62 112 LEU A O 1
ATOM 888 N N . HIS A 1 113 ? -4.312 -20.203 2.695 1 96.38 113 HIS A N 1
ATOM 889 C CA . HIS A 1 113 ? -3.971 -21.203 1.683 1 96.38 113 HIS A CA 1
ATOM 890 C C . HIS A 1 113 ? -4.844 -22.438 1.812 1 96.38 113 HIS A C 1
ATOM 892 O O . HIS A 1 113 ? -4.871 -23.078 2.865 1 96.38 113 HIS A O 1
ATOM 898 N N . LYS A 1 114 ? -5.523 -22.75 0.791 1 96.31 114 LYS A N 1
ATOM 899 C CA . LYS A 1 114 ? -6.34 -23.953 0.75 1 96.31 114 LYS A CA 1
ATOM 900 C C . LYS A 1 114 ? -5.66 -25.062 -0.06 1 96.31 114 LYS A C 1
ATOM 902 O O . LYS A 1 114 ? -5.781 -25.094 -1.286 1 96.31 114 LYS A O 1
ATOM 907 N N . PRO A 1 115 ? -5.023 -26.031 0.648 1 93.19 115 PRO A N 1
ATOM 908 C CA . PRO A 1 115 ? -4.176 -27 -0.036 1 93.19 115 PRO A CA 1
ATOM 909 C C . PRO A 1 115 ? -4.938 -27.812 -1.079 1 93.19 115 PRO A C 1
ATOM 911 O O . PRO A 1 115 ? -4.34 -28.312 -2.037 1 93.19 115 PRO A O 1
ATOM 914 N N . HIS A 1 116 ? -6.195 -27.922 -0.987 1 92.12 116 HIS A N 1
ATOM 915 C CA . HIS A 1 116 ? -6.965 -28.719 -1.928 1 92.12 116 HIS A CA 1
ATOM 916 C C . HIS A 1 116 ? -7.715 -27.844 -2.922 1 92.12 116 HIS A C 1
ATOM 918 O O . HIS A 1 116 ? -8.578 -28.328 -3.658 1 92.12 116 HIS A O 1
ATOM 924 N N . GLY A 1 117 ? -7.43 -26.609 -2.865 1 93.38 117 GLY A N 1
ATOM 925 C CA . GLY A 1 117 ? -8.039 -25.703 -3.82 1 93.38 117 GLY A CA 1
ATOM 926 C C . GLY A 1 117 ? -7.516 -25.891 -5.234 1 93.38 117 GLY A C 1
ATOM 927 O O . GLY A 1 117 ? -6.434 -26.438 -5.434 1 93.38 117 GLY A O 1
ATOM 928 N N . SER A 1 118 ? -8.359 -25.453 -6.195 1 92.88 118 SER A N 1
ATOM 929 C CA . SER A 1 118 ? -7.992 -25.609 -7.598 1 92.88 118 SER A CA 1
ATOM 930 C C . SER A 1 118 ? -7.77 -24.25 -8.258 1 92.88 118 SER A C 1
ATOM 932 O O . SER A 1 118 ? -7.52 -24.172 -9.469 1 92.88 118 SER A O 1
ATOM 934 N N . THR A 1 119 ? -7.883 -23.234 -7.48 1 94.69 119 THR A N 1
ATOM 935 C CA . THR A 1 119 ? -7.691 -21.875 -7.961 1 94.69 119 THR A CA 1
ATOM 936 C C . THR A 1 119 ? -6.465 -21.234 -7.316 1 94.69 119 THR A C 1
ATOM 938 O O . THR A 1 119 ? -6.266 -21.344 -6.105 1 94.69 119 THR A O 1
ATOM 941 N N . VAL A 1 120 ? -5.648 -20.734 -8.148 1 96 120 VAL A N 1
ATOM 942 C CA . VAL A 1 120 ? -4.535 -19.969 -7.605 1 96 120 VAL A CA 1
ATOM 943 C C . VAL A 1 120 ? -4.961 -18.516 -7.41 1 96 120 VAL A C 1
ATOM 945 O O . VAL A 1 120 ? -5.48 -17.891 -8.336 1 96 120 VAL A O 1
ATOM 948 N N . HIS A 1 121 ? -4.801 -18.062 -6.227 1 96.69 121 HIS A N 1
ATOM 949 C CA . HIS A 1 121 ? -4.953 -16.641 -5.953 1 96.69 121 HIS A CA 1
ATOM 950 C C . HIS A 1 121 ? -3.611 -15.914 -6.016 1 96.69 121 HIS A C 1
ATOM 952 O O . HIS A 1 121 ? -2.711 -16.203 -5.223 1 96.69 121 HIS A O 1
ATOM 958 N N . LEU A 1 122 ? -3.51 -15 -6.969 1 96.19 122 LEU A N 1
ATOM 959 C CA . LEU A 1 122 ? -2.332 -14.148 -7.051 1 96.19 122 LEU A CA 1
ATOM 960 C C . LEU A 1 122 ? -2.434 -12.984 -6.066 1 96.19 122 LEU A C 1
ATOM 962 O O . LEU A 1 122 ? -3.143 -12.008 -6.32 1 96.19 122 LEU A O 1
ATOM 966 N N . HIS A 1 123 ? -1.636 -13.078 -5.039 1 94.25 123 HIS A N 1
ATOM 967 C CA . HIS A 1 123 ? -1.7 -12.086 -3.975 1 94.25 123 HIS A CA 1
ATOM 968 C C . HIS A 1 123 ? -1.066 -10.766 -4.414 1 94.25 123 HIS A C 1
ATOM 970 O O . HIS A 1 123 ? -1.584 -9.688 -4.109 1 94.25 123 HIS A O 1
ATOM 976 N N . VAL A 1 124 ? 0.09 -10.875 -4.988 1 93.31 124 VAL A N 1
ATOM 977 C CA . VAL A 1 124 ? 0.854 -9.688 -5.34 1 93.31 124 VAL A CA 1
ATOM 978 C C . VAL A 1 124 ? 1.814 -10 -6.48 1 93.31 124 VAL A C 1
ATOM 980 O O . VAL A 1 124 ? 2.357 -11.109 -6.555 1 93.31 124 VAL A O 1
ATOM 983 N N . LEU A 1 125 ? 1.909 -9.133 -7.41 1 93.31 125 LEU A N 1
ATOM 984 C CA . LEU A 1 125 ? 3.006 -9 -8.359 1 93.31 125 LEU A CA 1
ATOM 985 C C . LEU A 1 125 ? 3.756 -7.688 -8.156 1 93.31 125 LEU A C 1
ATOM 987 O O . LEU A 1 125 ? 3.148 -6.613 -8.156 1 93.31 125 LEU A O 1
ATOM 991 N N . ALA A 1 126 ? 5.078 -7.859 -7.875 1 91.75 126 ALA A N 1
ATOM 992 C CA . ALA A 1 126 ? 5.855 -6.652 -7.613 1 91.75 126 ALA A CA 1
ATOM 993 C C . ALA A 1 126 ? 7.184 -6.676 -8.359 1 91.75 126 ALA A C 1
ATOM 995 O O . ALA A 1 126 ? 7.809 -7.73 -8.492 1 91.75 126 ALA A O 1
ATOM 996 N N . VAL A 1 127 ? 7.492 -5.52 -8.883 1 90 127 VAL A N 1
ATOM 997 C CA . VAL A 1 127 ? 8.773 -5.285 -9.531 1 90 127 VAL A CA 1
ATOM 998 C C . VAL A 1 127 ? 9.547 -4.203 -8.781 1 90 127 VAL A C 1
ATOM 1000 O O . VAL A 1 127 ? 8.977 -3.168 -8.414 1 90 127 VAL A O 1
ATOM 1003 N N . HIS A 1 128 ? 10.797 -4.539 -8.492 1 87.44 128 HIS A N 1
ATOM 1004 C CA . HIS A 1 128 ? 11.648 -3.547 -7.844 1 87.44 128 HIS A CA 1
ATOM 1005 C C . HIS A 1 128 ? 11.609 -2.217 -8.586 1 87.44 128 HIS A C 1
ATOM 1007 O O . HIS A 1 128 ? 11.641 -2.188 -9.82 1 87.44 128 HIS A O 1
ATOM 1013 N N . ARG A 1 129 ? 11.711 -1.153 -7.895 1 78.44 129 ARG A N 1
ATOM 1014 C CA . ARG A 1 129 ? 11.484 0.196 -8.398 1 78.44 129 ARG A CA 1
ATOM 1015 C C . ARG A 1 129 ? 12.438 0.522 -9.547 1 78.44 129 ARG A C 1
ATOM 1017 O O . ARG A 1 129 ? 12.031 1.137 -10.531 1 78.44 129 ARG A O 1
ATOM 1024 N N . THR A 1 130 ? 13.648 0.134 -9.469 1 77.56 130 THR A N 1
ATOM 1025 C CA . THR A 1 130 ? 14.648 0.51 -10.461 1 77.56 130 THR A CA 1
ATOM 1026 C C . THR A 1 130 ? 14.477 -0.302 -11.734 1 77.56 130 THR A C 1
ATOM 1028 O O . THR A 1 130 ? 15.102 -0.006 -12.758 1 77.56 130 THR A O 1
ATOM 1031 N N . PHE A 1 131 ? 13.594 -1.271 -11.727 1 84.88 131 PHE A N 1
ATOM 1032 C CA . PHE A 1 131 ? 13.422 -2.148 -12.875 1 84.88 131 PHE A CA 1
ATOM 1033 C C . PHE A 1 131 ? 12.023 -2.016 -13.453 1 84.88 131 PHE A C 1
ATOM 1035 O O . PHE A 1 131 ? 11.617 -2.811 -14.305 1 84.88 131 PHE A O 1
ATOM 1042 N N . ARG A 1 132 ? 11.305 -1.046 -12.977 1 79.56 132 ARG A N 1
ATOM 1043 C CA . ARG A 1 132 ? 9.922 -0.886 -13.422 1 79.56 132 ARG A CA 1
ATOM 1044 C C . ARG A 1 132 ? 9.859 -0.275 -14.812 1 79.56 132 ARG A C 1
ATOM 1046 O O . ARG A 1 132 ? 10.867 0.225 -15.32 1 79.56 132 ARG A O 1
ATOM 1053 N N . GLN A 1 133 ? 8.727 -0.5 -15.469 1 76.56 133 GLN A N 1
ATOM 1054 C CA . GLN A 1 133 ? 8.445 0.023 -16.797 1 76.56 133 GLN A CA 1
ATOM 1055 C C . GLN A 1 133 ? 9.414 -0.545 -17.844 1 76.56 133 GLN A C 1
ATOM 1057 O O . GLN A 1 133 ? 9.758 0.129 -18.812 1 76.56 133 GLN A O 1
ATOM 1062 N N . GLN A 1 134 ? 9.922 -1.659 -17.547 1 79.69 134 GLN A N 1
ATOM 1063 C CA . GLN A 1 134 ? 10.828 -2.35 -18.469 1 79.69 134 GLN A CA 1
ATOM 1064 C C . GLN A 1 134 ? 10.234 -3.672 -18.938 1 79.69 134 GLN A C 1
ATOM 1066 O O . GLN A 1 134 ? 10.938 -4.508 -19.516 1 79.69 134 GLN A O 1
ATOM 1071 N N . GLY A 1 135 ? 8.938 -3.873 -18.609 1 87 135 GLY A N 1
ATOM 1072 C CA . GLY A 1 135 ? 8.242 -5.059 -19.078 1 87 135 GLY A CA 1
ATOM 1073 C C . GLY A 1 135 ? 8.492 -6.277 -18.219 1 87 135 GLY A C 1
ATOM 1074 O O . GLY A 1 135 ? 8.039 -7.379 -18.531 1 87 135 GLY A O 1
ATOM 1075 N N . LYS A 1 136 ? 9.188 -6.176 -17.172 1 91 136 LYS A N 1
ATOM 1076 C CA . LYS A 1 136 ? 9.578 -7.305 -16.328 1 91 136 LYS A CA 1
ATOM 1077 C C . LYS A 1 136 ? 8.352 -7.941 -15.672 1 91 136 LYS A C 1
ATOM 1079 O O . LYS A 1 136 ? 8.305 -9.164 -15.492 1 91 136 LYS A O 1
ATOM 1084 N N . GLY A 1 137 ? 7.371 -7.062 -15.336 1 93.06 137 GLY A N 1
ATOM 1085 C CA . GLY A 1 137 ? 6.137 -7.594 -14.773 1 93.06 137 GLY A CA 1
ATOM 1086 C C . GLY A 1 137 ? 5.422 -8.547 -15.703 1 93.06 137 GLY A C 1
ATOM 1087 O O . GLY A 1 137 ? 4.988 -9.625 -15.289 1 93.06 137 GLY A O 1
ATOM 1088 N N . SER A 1 138 ? 5.375 -8.18 -16.938 1 93.44 138 SER A N 1
ATOM 1089 C CA . SER A 1 138 ? 4.703 -9 -17.938 1 93.44 138 SER A CA 1
ATOM 1090 C C . SER A 1 138 ? 5.457 -10.305 -18.188 1 93.44 138 SER A C 1
ATOM 1092 O O . SER A 1 138 ? 4.848 -11.367 -18.312 1 93.44 138 SER A O 1
ATOM 1094 N N . ILE A 1 139 ? 6.723 -10.242 -18.297 1 94.62 139 ILE A N 1
ATOM 1095 C CA . ILE A 1 139 ? 7.547 -11.422 -18.516 1 94.62 139 ILE A CA 1
ATOM 1096 C C . ILE A 1 139 ? 7.395 -12.383 -17.328 1 94.62 139 ILE A C 1
ATOM 1098 O O . ILE A 1 139 ? 7.223 -13.586 -17.531 1 94.62 139 ILE A O 1
ATOM 1102 N N . LEU A 1 140 ? 7.473 -11.812 -16.188 1 96.25 140 LEU A N 1
ATOM 1103 C CA . LEU A 1 140 ? 7.32 -12.648 -15 1 96.25 140 LEU A CA 1
ATOM 1104 C C . LEU A 1 140 ? 5.941 -13.297 -14.961 1 96.25 140 LEU A C 1
ATOM 1106 O O . LEU A 1 140 ? 5.816 -14.477 -14.641 1 96.25 140 LEU A O 1
ATOM 1110 N N . MET A 1 141 ? 4.906 -12.523 -15.258 1 95.88 141 MET A N 1
ATOM 1111 C CA . MET A 1 141 ? 3.545 -13.055 -15.312 1 95.88 141 MET A CA 1
ATOM 1112 C C . MET A 1 141 ? 3.445 -14.203 -16.312 1 95.88 141 MET A C 1
ATOM 1114 O O . MET A 1 141 ? 2.881 -15.25 -16 1 95.88 141 MET A O 1
ATOM 1118 N N . TRP A 1 142 ? 3.994 -14.016 -17.438 1 93.88 142 TRP A N 1
ATOM 1119 C CA . TRP A 1 142 ? 3.984 -15.047 -18.469 1 93.88 142 TRP A CA 1
ATOM 1120 C C . TRP A 1 142 ? 4.668 -16.312 -17.969 1 93.88 142 TRP A C 1
ATOM 1122 O O . TRP A 1 142 ? 4.129 -17.422 -18.109 1 93.88 142 TRP A O 1
ATOM 1132 N N . ARG A 1 143 ? 5.797 -16.156 -17.438 1 93.75 143 ARG A N 1
ATOM 1133 C CA . ARG A 1 143 ? 6.531 -17.312 -16.922 1 93.75 143 ARG A CA 1
ATOM 1134 C C . ARG A 1 143 ? 5.746 -18 -15.812 1 93.75 143 ARG A C 1
ATOM 1136 O O . ARG A 1 143 ? 5.707 -19.234 -15.742 1 93.75 143 ARG A O 1
ATOM 1143 N N . TYR A 1 144 ? 5.211 -17.219 -14.992 1 95.25 144 TYR A N 1
ATOM 1144 C CA . TYR A 1 144 ? 4.438 -17.75 -13.867 1 95.25 144 TYR A CA 1
ATOM 1145 C C . TYR A 1 144 ? 3.26 -18.578 -14.359 1 95.25 144 TYR A C 1
ATOM 1147 O O . TYR A 1 144 ? 3.029 -19.688 -13.875 1 95.25 144 TYR A O 1
ATOM 1155 N N . LEU A 1 145 ? 2.523 -18.094 -15.328 1 92.94 145 LEU A N 1
ATOM 1156 C CA . LEU A 1 145 ? 1.338 -18.766 -15.852 1 92.94 145 LEU A CA 1
ATOM 1157 C C . LEU A 1 145 ? 1.719 -20.047 -16.578 1 92.94 145 LEU A C 1
ATOM 1159 O O . LEU A 1 145 ? 0.945 -21 -16.594 1 92.94 145 LEU A O 1
ATOM 1163 N N . GLN A 1 146 ? 2.873 -20.062 -17.094 1 89.25 146 GLN A N 1
ATOM 1164 C CA . GLN A 1 146 ? 3.352 -21.266 -17.766 1 89.25 146 GLN A CA 1
ATOM 1165 C C . GLN A 1 146 ? 3.818 -22.312 -16.766 1 89.25 146 GLN A C 1
ATOM 1167 O O . GLN A 1 146 ? 3.754 -23.516 -17.031 1 89.25 146 GLN A O 1
ATOM 1172 N N . TYR A 1 147 ? 4.242 -21.781 -15.711 1 86.25 147 TYR A N 1
ATOM 1173 C CA . TYR A 1 147 ? 4.867 -22.625 -14.688 1 86.25 147 TYR A CA 1
ATOM 1174 C C . TYR A 1 147 ? 3.812 -23.297 -13.82 1 86.25 147 TYR A C 1
ATOM 1176 O O . TYR A 1 147 ? 4.051 -24.375 -13.273 1 86.25 147 TYR A O 1
ATOM 1184 N N . LEU A 1 148 ? 2.596 -22.641 -13.625 1 83 148 LEU A N 1
ATOM 1185 C CA . LEU A 1 148 ? 1.624 -23.016 -12.602 1 83 148 LEU A CA 1
ATOM 1186 C C . LEU A 1 148 ? 1.216 -24.484 -12.758 1 83 148 LEU A C 1
ATOM 1188 O O . LEU A 1 148 ? 0.965 -24.953 -13.867 1 83 148 LEU A O 1
ATOM 1192 N N . PRO A 1 149 ? 1.213 -25.156 -11.641 1 70.81 149 PRO A N 1
ATOM 1193 C CA . PRO A 1 149 ? 0.822 -26.578 -11.594 1 70.81 149 PRO A CA 1
ATOM 1194 C C . PRO A 1 149 ? -0.593 -26.812 -12.117 1 70.81 149 PRO A C 1
ATOM 1196 O O . PRO A 1 149 ? -1.203 -25.906 -12.695 1 70.81 149 PRO A O 1
ATOM 1199 N N . TYR A 1 150 ? -1.009 -28.047 -11.664 1 77 150 TYR A N 1
ATOM 1200 C CA . TYR A 1 150 ? -2.311 -28.609 -12.023 1 77 150 TYR A CA 1
ATOM 1201 C C . TYR A 1 150 ? -3.436 -27.828 -11.344 1 77 150 TYR A C 1
ATOM 1203 O O . TYR A 1 150 ? -3.977 -28.266 -10.328 1 77 150 TYR A O 1
ATOM 1211 N N . VAL A 1 151 ? -3.689 -26.609 -11.812 1 84.69 151 VAL A N 1
ATOM 1212 C CA . VAL A 1 151 ? -4.805 -25.812 -11.305 1 84.69 151 VAL A CA 1
ATOM 1213 C C . VAL A 1 151 ? -5.773 -25.5 -12.438 1 84.69 151 VAL A C 1
ATOM 1215 O O . VAL A 1 151 ? -5.434 -25.641 -13.617 1 84.69 151 VAL A O 1
ATOM 1218 N N . CYS A 1 152 ? -7.02 -25.203 -12.031 1 89.12 152 CYS A N 1
ATOM 1219 C CA . CYS A 1 152 ? -8.055 -24.906 -13.016 1 89.12 152 CYS A CA 1
ATOM 1220 C C . CYS A 1 152 ? -7.949 -23.484 -13.523 1 89.12 152 CYS A C 1
ATOM 1222 O O . CYS A 1 152 ? -8.227 -23.203 -14.688 1 89.12 152 CYS A O 1
ATOM 1224 N N . CYS A 1 153 ? -7.594 -22.609 -12.578 1 94.38 153 CYS A N 1
ATOM 1225 C CA . CYS A 1 153 ? -7.531 -21.219 -13 1 94.38 153 CYS A CA 1
ATOM 1226 C C . CYS A 1 153 ? -6.695 -20.406 -12.023 1 94.38 153 CYS A C 1
ATOM 1228 O O . CYS A 1 153 ? -6.355 -20.875 -10.938 1 94.38 153 CYS A O 1
ATOM 1230 N N . THR A 1 154 ? -6.309 -19.203 -12.453 1 95.94 154 THR A N 1
ATOM 1231 C CA . THR A 1 154 ? -5.648 -18.188 -11.641 1 95.94 154 THR A CA 1
ATOM 1232 C C . THR A 1 154 ? -6.512 -16.938 -11.531 1 95.94 154 THR A C 1
ATOM 1234 O O . THR A 1 154 ? -7.082 -16.484 -12.523 1 95.94 154 THR A O 1
ATOM 1237 N N . MET A 1 155 ? -6.633 -16.469 -10.305 1 96.69 155 MET A N 1
ATOM 1238 C CA . MET A 1 155 ? -7.453 -15.289 -10.07 1 96.69 155 MET A CA 1
ATOM 1239 C C . MET A 1 155 ? -6.637 -14.18 -9.414 1 96.69 155 MET A C 1
ATOM 1241 O O . MET A 1 155 ? -5.703 -14.461 -8.656 1 96.69 155 MET A O 1
ATOM 1245 N N . VAL A 1 156 ? -6.996 -12.898 -9.734 1 96.19 156 VAL A N 1
ATOM 1246 C CA . VAL A 1 156 ? -6.379 -11.727 -9.125 1 96.19 156 VAL A CA 1
ATOM 1247 C C . VAL A 1 156 ? -7.43 -10.641 -8.922 1 96.19 156 VAL A C 1
ATOM 1249 O O . VAL A 1 156 ? -8.391 -10.547 -9.688 1 96.19 156 VAL A O 1
ATOM 1252 N N . MET A 1 157 ? -7.254 -9.93 -7.867 1 93.62 157 MET A N 1
ATOM 1253 C CA . MET A 1 157 ? -8.016 -8.688 -7.703 1 93.62 157 MET A CA 1
ATOM 1254 C C . MET A 1 157 ? -7.113 -7.473 -7.871 1 93.62 157 MET A C 1
ATOM 1256 O O . MET A 1 157 ? -5.98 -7.461 -7.391 1 93.62 157 MET A O 1
ATOM 1260 N N . CYS A 1 158 ? -7.559 -6.543 -8.75 1 89 158 CYS A N 1
ATOM 1261 C CA . CYS A 1 158 ? -6.688 -5.414 -9.047 1 89 158 CYS A CA 1
ATOM 1262 C C . CYS A 1 158 ? -7.492 -4.125 -9.172 1 89 158 CYS A C 1
ATOM 1264 O O . CYS A 1 158 ? -8.719 -4.16 -9.266 1 89 158 CYS A O 1
ATOM 1266 N N . GLU A 1 159 ? -6.754 -3 -9.109 1 81.12 159 GLU A N 1
ATOM 1267 C CA . GLU A 1 159 ? -7.359 -1.69 -9.336 1 81.12 159 GLU A CA 1
ATOM 1268 C C . GLU A 1 159 ? -7.637 -1.455 -10.82 1 81.12 159 GLU A C 1
ATOM 1270 O O . GLU A 1 159 ? -7.012 -2.08 -11.68 1 81.12 159 GLU A O 1
ATOM 1275 N N . ASP A 1 160 ? -8.477 -0.531 -11.078 1 79.31 160 ASP A N 1
ATOM 1276 C CA . ASP A 1 160 ? -8.984 -0.272 -12.422 1 79.31 160 ASP A CA 1
ATOM 1277 C C . ASP A 1 160 ? -7.844 0.008 -13.391 1 79.31 160 ASP A C 1
ATOM 1279 O O . ASP A 1 160 ? -7.871 -0.449 -14.539 1 79.31 160 ASP A O 1
ATOM 1283 N N . PHE A 1 161 ? -6.879 0.681 -12.969 1 74.88 161 PHE A N 1
ATOM 1284 C CA . PHE A 1 161 ? -5.836 1.128 -13.883 1 74.88 161 PHE A CA 1
ATOM 1285 C C . PHE A 1 161 ? -4.918 -0.029 -14.266 1 74.88 161 PHE A C 1
ATOM 1287 O O . PHE A 1 161 ? -4.152 0.07 -15.227 1 74.88 161 PHE A O 1
ATOM 1294 N N . LEU A 1 162 ? -5.074 -1.126 -13.531 1 85.5 162 LEU A N 1
ATOM 1295 C CA . LEU A 1 162 ? -4.223 -2.275 -13.812 1 85.5 162 LEU A CA 1
ATOM 1296 C C . LEU A 1 162 ? -4.945 -3.285 -14.703 1 85.5 162 LEU A C 1
ATOM 1298 O O . LEU A 1 162 ? -4.336 -4.246 -15.18 1 85.5 162 LEU A O 1
ATOM 1302 N N . VAL A 1 163 ? -6.184 -3.109 -14.992 1 91.06 163 VAL A N 1
ATOM 1303 C CA . VAL A 1 163 ? -7.008 -4.047 -15.75 1 91.06 163 VAL A CA 1
ATOM 1304 C C . VAL A 1 163 ? -6.395 -4.281 -17.125 1 91.06 163 VAL A C 1
ATOM 1306 O O . VAL A 1 163 ? -6.227 -5.426 -17.562 1 91.06 163 VAL A O 1
ATOM 1309 N N . PRO A 1 164 ? -5.895 -3.27 -17.797 1 90.81 164 PRO A N 1
ATOM 1310 C CA . PRO A 1 164 ? -5.301 -3.502 -19.109 1 90.81 164 PRO A CA 1
ATOM 1311 C C . PRO A 1 164 ? -4.062 -4.395 -19.047 1 90.81 164 PRO A C 1
ATOM 1313 O O . PRO A 1 164 ? -3.834 -5.199 -19.953 1 90.81 164 PRO A O 1
ATOM 1316 N N . PHE A 1 165 ? -3.361 -4.277 -18.031 1 90.25 165 PHE A N 1
ATOM 1317 C CA . PHE A 1 165 ? -2.168 -5.098 -17.859 1 90.25 165 PHE A CA 1
ATOM 1318 C C . PHE A 1 165 ? -2.533 -6.578 -17.797 1 90.25 165 PHE A C 1
ATOM 1320 O O . PHE A 1 165 ? -1.944 -7.395 -18.5 1 90.25 165 PHE A O 1
ATOM 1327 N N . TYR A 1 166 ? -3.479 -6.891 -17 1 95.25 166 TYR A N 1
ATOM 1328 C CA . TYR A 1 166 ? -3.859 -8.289 -16.812 1 95.25 166 TYR A CA 1
ATOM 1329 C C . TYR A 1 166 ? -4.605 -8.812 -18.047 1 95.25 166 TYR A C 1
ATOM 1331 O O . TYR A 1 166 ? -4.445 -9.969 -18.422 1 95.25 166 TYR A O 1
ATOM 1339 N N . GLN A 1 167 ? -5.359 -7.93 -18.625 1 95.69 167 GLN A N 1
ATOM 1340 C CA . GLN A 1 167 ? -6.027 -8.32 -19.859 1 95.69 167 GLN A CA 1
ATOM 1341 C C . GLN A 1 167 ? -5.012 -8.68 -20.953 1 95.69 167 GLN A C 1
ATOM 1343 O O . GLN A 1 167 ? -5.164 -9.688 -21.641 1 95.69 167 GLN A O 1
ATOM 1348 N N . LYS A 1 168 ? -4.004 -7.906 -21.031 1 94.5 168 LYS A N 1
ATOM 1349 C CA . LYS A 1 168 ? -2.943 -8.164 -22 1 94.5 168 LYS A CA 1
ATOM 1350 C C . LYS A 1 168 ? -2.234 -9.484 -21.703 1 94.5 168 LYS A C 1
ATOM 1352 O O . LYS A 1 168 ? -1.747 -10.156 -22.625 1 94.5 168 LYS A O 1
ATOM 1357 N N . SER A 1 169 ? -2.227 -9.906 -20.5 1 93.88 169 SER A N 1
ATOM 1358 C CA . SER A 1 169 ? -1.586 -11.148 -20.078 1 93.88 169 SER A CA 1
ATOM 1359 C C . SER A 1 169 ? -2.518 -12.344 -20.25 1 93.88 169 SER A C 1
ATOM 1361 O O . SER A 1 169 ? -2.152 -13.477 -19.938 1 93.88 169 SER A O 1
ATOM 1363 N N . GLY A 1 170 ? -3.758 -12.078 -20.641 1 94.81 170 GLY A N 1
ATOM 1364 C CA . GLY A 1 170 ? -4.664 -13.172 -20.953 1 94.81 170 GLY A CA 1
ATOM 1365 C C . GLY A 1 170 ? -5.754 -13.367 -19.922 1 94.81 170 GLY A C 1
ATOM 1366 O O . GLY A 1 170 ? -6.555 -14.297 -20.031 1 94.81 170 GLY A O 1
ATOM 1367 N N . PHE A 1 171 ? -5.82 -12.438 -18.953 1 96.69 171 PHE A N 1
ATOM 1368 C CA . PHE A 1 171 ? -6.871 -12.531 -17.953 1 96.69 171 PHE A CA 1
ATOM 1369 C C . PHE A 1 171 ? -8.188 -11.984 -18.484 1 96.69 171 PHE A C 1
ATOM 1371 O O . PHE A 1 171 ? -8.203 -11.016 -19.25 1 96.69 171 PHE A O 1
ATOM 1378 N N . ASN A 1 172 ? -9.242 -12.633 -17.953 1 97.19 172 ASN A N 1
ATOM 1379 C CA . ASN A 1 172 ? -10.594 -12.172 -18.266 1 97.19 172 ASN A CA 1
ATOM 1380 C C . ASN A 1 172 ? -11.195 -11.375 -17.109 1 97.19 172 ASN A C 1
ATOM 1382 O O . ASN A 1 172 ? -11.008 -11.727 -15.938 1 97.19 172 ASN A O 1
ATOM 1386 N N . LEU A 1 173 ? -11.977 -10.406 -17.5 1 96.44 173 LEU A N 1
ATOM 1387 C CA . LEU A 1 173 ? -12.703 -9.609 -16.516 1 96.44 173 LEU A CA 1
ATOM 1388 C C . LEU A 1 173 ? -13.875 -10.391 -15.945 1 96.44 173 LEU A C 1
ATOM 1390 O O . LEU A 1 173 ? -14.719 -10.883 -16.703 1 96.44 173 LEU A O 1
ATOM 1394 N N . GLN A 1 174 ? -13.906 -10.492 -14.625 1 95.31 174 GLN A N 1
ATOM 1395 C CA . GLN A 1 174 ? -15.016 -11.195 -13.977 1 95.31 174 GLN A CA 1
ATOM 1396 C C . GLN A 1 174 ? -16.016 -10.219 -13.375 1 95.31 174 GLN A C 1
ATOM 1398 O O . GLN A 1 174 ? -17.203 -10.531 -13.266 1 95.31 174 GLN A O 1
ATOM 1403 N N . GLY A 1 175 ? -15.547 -9.047 -12.898 1 93.31 175 GLY A N 1
ATOM 1404 C CA . GLY A 1 175 ? -16.406 -8.047 -12.289 1 93.31 175 GLY A CA 1
ATOM 1405 C C . GLY A 1 175 ? -15.836 -7.488 -10.992 1 93.31 175 GLY A C 1
ATOM 1406 O O . GLY A 1 175 ? -14.68 -7.75 -10.648 1 93.31 175 GLY A O 1
ATOM 1407 N N . PRO A 1 176 ? -16.672 -6.668 -10.328 1 91.44 176 PRO A N 1
ATOM 1408 C CA . PRO A 1 176 ? -16.203 -6.082 -9.07 1 91.44 176 PRO A CA 1
ATOM 1409 C C . PRO A 1 176 ? -15.961 -7.129 -7.988 1 91.44 176 PRO A C 1
ATOM 1411 O O . PRO A 1 176 ? -16.703 -8.109 -7.891 1 91.44 176 PRO A O 1
ATOM 1414 N N . SER A 1 177 ? -14.82 -6.902 -7.316 1 91.06 177 SER A N 1
ATOM 1415 C CA . SER A 1 177 ? -14.5 -7.785 -6.203 1 91.06 177 SER A CA 1
ATOM 1416 C C . SER A 1 177 ? -15.398 -7.512 -5 1 91.06 177 SER A C 1
ATOM 1418 O O . SER A 1 177 ? -15.805 -6.371 -4.77 1 91.06 177 SER A O 1
ATOM 1420 N N . ASP A 1 178 ? -15.656 -8.586 -4.262 1 85.06 178 ASP A N 1
ATOM 1421 C CA . ASP A 1 178 ? -16.359 -8.43 -2.99 1 85.06 178 ASP A CA 1
ATOM 1422 C C . ASP A 1 178 ? -15.414 -7.941 -1.895 1 85.06 178 ASP A C 1
ATOM 1424 O O . ASP A 1 178 ? -15.852 -7.59 -0.798 1 85.06 178 ASP A O 1
ATOM 1428 N N . ILE A 1 179 ? -14.133 -8.016 -2.287 1 81.06 179 ILE A N 1
ATOM 1429 C CA . ILE A 1 179 ? -13.109 -7.617 -1.326 1 81.06 179 ILE A CA 1
ATOM 1430 C C . ILE A 1 179 ? -12.852 -6.117 -1.443 1 81.06 179 ILE A C 1
ATOM 1432 O O . ILE A 1 179 ? -12.656 -5.602 -2.545 1 81.06 179 ILE A O 1
ATOM 1436 N N . THR A 1 180 ? -12.891 -5.434 -0.365 1 68.81 180 THR A N 1
ATOM 1437 C CA . THR A 1 180 ? -12.539 -4.023 -0.304 1 68.81 180 THR A CA 1
ATOM 1438 C C . THR A 1 180 ? -11.375 -3.799 0.661 1 68.81 180 THR A C 1
ATOM 1440 O O . THR A 1 180 ? -11.258 -4.492 1.674 1 68.81 180 THR A O 1
ATOM 1443 N N . VAL A 1 181 ? -10.453 -2.98 0.176 1 64.56 181 VAL A N 1
ATOM 1444 C CA . VAL A 1 181 ? -9.359 -2.549 1.043 1 64.56 181 VAL A CA 1
ATOM 1445 C C . VAL A 1 181 ? -9.445 -1.04 1.265 1 64.56 181 VAL A C 1
ATOM 1447 O O . VAL A 1 181 ? -9.102 -0.256 0.377 1 64.56 181 VAL A O 1
ATOM 1450 N N . GLY A 1 182 ? -9.914 -0.657 2.354 1 57.81 182 GLY A N 1
ATOM 1451 C CA . GLY A 1 182 ? -10.211 0.754 2.543 1 57.81 182 GLY A CA 1
ATOM 1452 C C . GLY A 1 182 ? -11.219 1.291 1.54 1 57.81 182 GLY A C 1
ATOM 1453 O O . GLY A 1 182 ? -12.289 0.708 1.353 1 57.81 182 GLY A O 1
ATOM 1454 N N . PRO A 1 183 ? -10.711 2.514 1.004 1 57.75 183 PRO A N 1
ATOM 1455 C CA . PRO A 1 183 ? -11.609 3.092 0.006 1 57.75 183 PRO A CA 1
ATOM 1456 C C . PRO A 1 183 ? -11.438 2.469 -1.377 1 57.75 183 PRO A C 1
ATOM 1458 O O . PRO A 1 183 ? -12.164 2.824 -2.312 1 57.75 183 PRO A O 1
ATOM 1461 N N . LEU A 1 184 ? -10.578 1.593 -1.354 1 65.19 184 LEU A N 1
ATOM 1462 C CA . LEU A 1 184 ? -10.227 1.064 -2.668 1 65.19 184 LEU A CA 1
ATOM 1463 C C . LEU A 1 184 ? -11.164 -0.073 -3.064 1 65.19 184 LEU A C 1
ATOM 1465 O O . LEU A 1 184 ? -11.531 -0.897 -2.225 1 65.19 184 LEU A O 1
ATOM 1469 N N . THR A 1 185 ? -11.672 -0.03 -4.223 1 74.56 185 THR A N 1
ATOM 1470 C CA . THR A 1 185 ? -12.414 -1.119 -4.852 1 74.56 185 THR A CA 1
ATOM 1471 C C . THR A 1 185 ? -11.562 -1.815 -5.906 1 74.56 185 THR A C 1
ATOM 1473 O O . THR A 1 185 ? -10.633 -1.215 -6.457 1 74.56 185 THR A O 1
ATOM 1476 N N . PHE A 1 186 ? -11.953 -3.113 -6.02 1 84.94 186 PHE A N 1
ATOM 1477 C CA . PHE A 1 186 ? -11.117 -3.9 -6.922 1 84.94 186 PHE A CA 1
ATOM 1478 C C . PHE A 1 186 ? -11.969 -4.594 -7.977 1 84.94 186 PHE A C 1
ATOM 1480 O O . PHE A 1 186 ? -13.18 -4.762 -7.797 1 84.94 186 PHE A O 1
ATOM 1487 N N . ILE A 1 187 ? -11.297 -4.914 -9.008 1 92.25 187 ILE A N 1
ATOM 1488 C CA . ILE A 1 187 ? -11.859 -5.727 -10.07 1 92.25 187 ILE A CA 1
ATOM 1489 C C . ILE A 1 187 ? -11.234 -7.121 -10.047 1 92.25 187 ILE A C 1
ATOM 1491 O O . ILE A 1 187 ? -10.016 -7.258 -9.914 1 92.25 187 ILE A O 1
ATOM 1495 N N . GLU A 1 188 ? -12.078 -8.102 -10.102 1 95.88 188 GLU A N 1
ATOM 1496 C CA . GLU A 1 188 ? -11.562 -9.469 -10.156 1 95.88 188 GLU A CA 1
ATOM 1497 C C . GLU A 1 188 ? -11.281 -9.891 -11.602 1 95.88 188 GLU A C 1
ATOM 1499 O O . GLU A 1 188 ? -12.102 -9.641 -12.492 1 95.88 188 GLU A O 1
ATOM 1504 N N . MET A 1 189 ? -10.086 -10.461 -11.75 1 97.12 189 MET A N 1
ATOM 1505 C CA . MET A 1 189 ? -9.664 -11 -13.047 1 97.12 189 MET A CA 1
ATOM 1506 C C . MET A 1 189 ? -9.336 -12.484 -12.938 1 97.12 189 MET A C 1
ATOM 1508 O O . MET A 1 189 ? -8.844 -12.945 -11.906 1 97.12 189 MET A O 1
ATOM 1512 N N . MET A 1 190 ? -9.57 -13.227 -14.047 1 96.75 190 MET A N 1
ATOM 1513 C CA . MET A 1 190 ? -9.359 -14.672 -14.016 1 96.75 190 MET A CA 1
ATOM 1514 C C . MET A 1 190 ? -8.633 -15.133 -15.273 1 96.75 190 MET A C 1
ATOM 1516 O O . MET A 1 190 ? -8.93 -14.672 -16.375 1 96.75 190 MET A O 1
ATOM 1520 N N . TYR A 1 191 ? -7.688 -16 -15.109 1 95.81 191 TYR A N 1
ATOM 1521 C CA . TYR A 1 191 ? -6.965 -16.672 -16.188 1 95.81 191 TYR A CA 1
ATOM 1522 C C . TYR A 1 191 ? -7.242 -18.172 -16.172 1 95.81 191 TYR A C 1
ATOM 1524 O O . TYR A 1 191 ? -6.848 -18.875 -15.234 1 95.81 191 TYR A O 1
ATOM 1532 N N . PRO A 1 192 ? -7.918 -18.625 -17.25 1 91.94 192 PRO A N 1
ATOM 1533 C CA . PRO A 1 192 ? -8.156 -20.078 -17.297 1 91.94 192 PRO A CA 1
ATOM 1534 C C . PRO A 1 192 ? -6.898 -20.875 -17.625 1 91.94 192 PRO A C 1
ATOM 1536 O O . PRO A 1 192 ? -6.129 -20.484 -18.5 1 91.94 192 PRO A O 1
ATOM 1539 N N . VAL A 1 193 ? -6.508 -21.703 -16.719 1 79.44 193 VAL A N 1
ATOM 1540 C CA . VAL A 1 193 ? -5.348 -22.547 -16.984 1 79.44 193 VAL A CA 1
ATOM 1541 C C . VAL A 1 193 ? -5.781 -23.797 -17.75 1 79.44 193 VAL A C 1
ATOM 1543 O O . VAL A 1 193 ? -6.691 -24.516 -17.312 1 79.44 193 VAL A O 1
ATOM 1546 N N . ARG A 1 194 ? -5.777 -23.734 -18.938 1 60.84 194 ARG A N 1
ATOM 1547 C CA . ARG A 1 194 ? -6.125 -24.938 -19.703 1 60.84 194 ARG A CA 1
ATOM 1548 C C . ARG A 1 194 ? -5.27 -26.125 -19.281 1 60.84 194 ARG A C 1
ATOM 1550 O O . ARG A 1 194 ? -4.094 -25.953 -18.953 1 60.84 194 ARG A O 1
ATOM 1557 N N . GLY A 1 195 ? -5.75 -27.016 -18.625 1 50.41 195 GLY A N 1
ATOM 1558 C CA . GLY A 1 195 ? -5.137 -28.312 -18.344 1 50.41 195 GLY A CA 1
ATOM 1559 C C . GLY A 1 195 ? -4.039 -28.672 -19.328 1 50.41 195 GLY A C 1
ATOM 1560 O O . GLY A 1 195 ? -4.297 -28.828 -20.516 1 50.41 195 GLY A O 1
ATOM 1561 N N . HIS A 1 196 ? -2.969 -28.016 -19.422 1 43.03 196 HIS A N 1
ATOM 1562 C CA . HIS A 1 196 ? -2.088 -29.031 -20 1 43.03 196 HIS A CA 1
ATOM 1563 C C . HIS A 1 196 ? -2.363 -30.406 -19.391 1 43.03 196 HIS A C 1
ATOM 1565 O O . HIS A 1 196 ? -2.658 -30.531 -18.203 1 43.03 196 HIS A O 1
ATOM 1571 N N . ALA A 1 197 ? -2.84 -31.406 -20.109 1 35.81 197 ALA A N 1
ATOM 1572 C CA . ALA A 1 1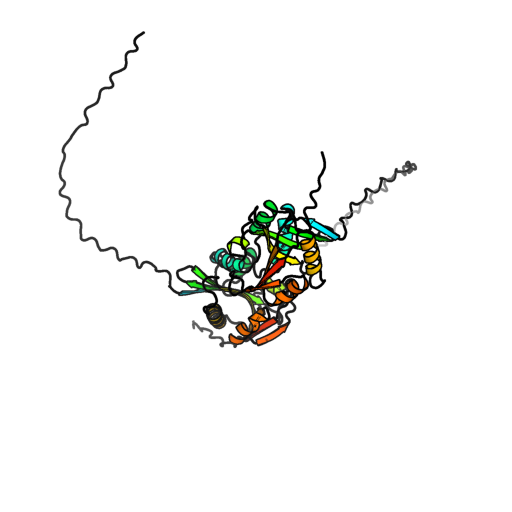97 ? -2.957 -32.812 -19.766 1 35.81 197 ALA A CA 1
ATOM 1573 C C . ALA A 1 197 ? -1.905 -33.219 -18.734 1 35.81 197 ALA A C 1
ATOM 1575 O O . ALA A 1 197 ? -0.847 -32.594 -18.641 1 35.81 197 ALA A O 1
ATOM 1576 N N . TYR A 1 198 ? -2.266 -34.094 -17.75 1 35.38 198 TYR A N 1
ATOM 1577 C CA . TYR A 1 198 ? -1.485 -35 -16.906 1 35.38 198 TYR A CA 1
ATOM 1578 C C . TYR A 1 198 ? -0.176 -35.406 -17.594 1 35.38 198 TYR A C 1
ATOM 1580 O O . TYR A 1 198 ? -0.155 -36.25 -18.469 1 35.38 198 TYR A O 1
ATOM 1588 N N . MET A 1 199 ? 0.575 -34.656 -18.031 1 34.72 199 MET A N 1
ATOM 1589 C CA . MET A 1 199 ? 1.782 -35.469 -18.25 1 34.72 199 MET A CA 1
ATOM 1590 C C . MET A 1 199 ? 2.209 -36.156 -16.969 1 34.72 199 MET A C 1
ATOM 1592 O O . MET A 1 199 ? 2.658 -35.531 -16.016 1 34.72 199 MET A O 1
ATOM 1596 N N . ARG A 1 200 ? 1.338 -37.125 -16.453 1 33.69 200 ARG A N 1
ATOM 1597 C CA . ARG A 1 200 ? 1.804 -38.219 -15.633 1 33.69 200 ARG A CA 1
ATOM 1598 C C . ARG A 1 200 ? 3.215 -38.656 -16.031 1 33.69 200 ARG A C 1
ATOM 1600 O O . ARG A 1 200 ? 3.451 -39.031 -17.172 1 33.69 200 ARG A O 1
ATOM 1607 N N . ARG A 1 201 ? 4.207 -38 -15.664 1 33.53 201 ARG A N 1
ATOM 1608 C CA . ARG A 1 201 ? 5.422 -38.781 -15.633 1 33.53 201 ARG A CA 1
ATOM 1609 C C . ARG A 1 201 ? 5.148 -40.156 -15.039 1 33.53 201 ARG A C 1
ATOM 1611 O O . ARG A 1 201 ? 4.816 -40.281 -13.859 1 33.53 201 ARG A O 1
ATOM 1618 N N . ASN A 1 202 ? 4.523 -41.125 -15.797 1 29.03 202 ASN A N 1
ATOM 1619 C CA . ASN A 1 202 ? 4.738 -42.562 -15.68 1 29.03 202 ASN A CA 1
ATOM 1620 C C . ASN A 1 202 ? 6.207 -42.875 -15.422 1 29.03 202 ASN A C 1
ATOM 1622 O O . ASN A 1 202 ? 7.027 -42.812 -16.344 1 29.03 202 ASN A O 1
ATOM 1626 N N . SER A 1 203 ? 6.922 -42.25 -14.555 1 28.62 203 SER A N 1
ATOM 1627 C CA . SER A 1 203 ? 8 -43.125 -14.109 1 28.62 203 SER A CA 1
ATOM 1628 C C . SER A 1 203 ? 7.484 -44.531 -13.82 1 28.62 203 SER A C 1
ATOM 1630 O O . SER A 1 203 ? 6.602 -44.719 -12.977 1 28.62 203 SER A O 1
ATOM 1632 N N . GLY A 1 204 ? 7.199 -45.312 -14.852 1 23.56 204 GLY A N 1
ATOM 1633 C CA . GLY A 1 204 ? 7.328 -46.75 -14.969 1 23.56 204 GLY A CA 1
ATOM 1634 C C . GLY A 1 204 ? 8.359 -47.344 -14.031 1 23.56 204 GLY A C 1
ATOM 1635 O O . GLY A 1 204 ? 9.523 -46.938 -14.055 1 23.56 204 GLY A O 1
ATOM 1636 N N . VAL A 1 205 ? 7.906 -47.781 -12.844 1 22.31 205 VAL A N 1
ATOM 1637 C CA . VAL A 1 205 ? 8.391 -49.125 -12.5 1 22.31 205 VAL A CA 1
ATOM 1638 C C . VAL A 1 205 ? 7.895 -50.125 -13.523 1 22.31 205 VAL A C 1
ATOM 1640 O O . VAL A 1 205 ? 6.766 -50.031 -14.008 1 22.31 205 VAL A O 1
ATOM 1643 N N . MET B 1 1 ? 68.688 40.406 31.125 1 21.33 1 MET B N 1
ATOM 1644 C CA . MET B 1 1 ? 68.75 39.031 31.656 1 21.33 1 MET B CA 1
ATOM 1645 C C . MET B 1 1 ? 68.375 38 30.594 1 21.33 1 MET B C 1
ATOM 1647 O O . MET B 1 1 ? 67.188 37.969 30.172 1 21.33 1 MET B O 1
ATOM 1651 N N . GLU B 1 2 ? 69.312 37.531 29.641 1 22.25 2 GLU B N 1
ATOM 1652 C CA . GLU B 1 2 ? 69.562 37.094 28.266 1 22.25 2 GLU B CA 1
ATOM 1653 C C . GLU B 1 2 ? 69.375 35.594 28.109 1 22.25 2 GLU B C 1
ATOM 1655 O O . GLU B 1 2 ? 70.188 34.781 28.594 1 22.25 2 GLU B O 1
ATOM 1660 N N . LEU B 1 3 ? 68.062 34.938 28.344 1 21.22 3 LEU B N 1
ATOM 1661 C CA . LEU B 1 3 ? 67.812 33.531 28.609 1 21.22 3 LEU B CA 1
ATOM 1662 C C . LEU B 1 3 ? 68.25 32.688 27.422 1 21.22 3 LEU B C 1
ATOM 1664 O O . LEU B 1 3 ? 67.938 32.969 26.281 1 21.22 3 LEU B O 1
ATOM 1668 N N . ARG B 1 4 ? 69.25 31.719 27.516 1 20.73 4 ARG B N 1
ATOM 1669 C CA . ARG B 1 4 ? 70.188 30.891 26.797 1 20.73 4 ARG B CA 1
ATOM 1670 C C . ARG B 1 4 ? 69.5 29.719 26.109 1 20.73 4 ARG B C 1
ATOM 1672 O O . ARG B 1 4 ? 68.938 28.844 26.781 1 20.73 4 ARG B O 1
ATOM 1679 N N . SER B 1 5 ? 68.625 29.812 24.938 1 22.34 5 SER B N 1
ATOM 1680 C CA . SER B 1 5 ? 67.75 28.844 24.297 1 22.34 5 SER B CA 1
ATOM 1681 C C . SER B 1 5 ? 68.5 27.641 23.797 1 22.34 5 SER B C 1
ATOM 1683 O O . SER B 1 5 ? 69.562 27.781 23.156 1 22.34 5 SER B O 1
ATOM 1685 N N . ASP B 1 6 ? 68.312 26.344 24.266 1 20.3 6 ASP B N 1
ATOM 1686 C CA . ASP B 1 6 ? 68.875 24.984 24.406 1 20.3 6 ASP B CA 1
ATOM 1687 C C . ASP B 1 6 ? 68.938 24.266 23.062 1 20.3 6 ASP B C 1
ATOM 1689 O O . ASP B 1 6 ? 67.875 24.094 22.406 1 20.3 6 ASP B O 1
ATOM 1693 N N . THR B 1 7 ? 70 24.172 22.297 1 21.45 7 THR B N 1
ATOM 1694 C CA . THR B 1 7 ? 70.438 23.766 20.969 1 21.45 7 THR B CA 1
ATOM 1695 C C . THR B 1 7 ? 70.5 22.234 20.875 1 21.45 7 THR B C 1
ATOM 1697 O O . THR B 1 7 ? 71.5 21.641 21.359 1 21.45 7 THR B O 1
ATOM 1700 N N . VAL B 1 8 ? 69.312 21.422 21.125 1 24.41 8 VAL B N 1
ATOM 1701 C CA . VAL B 1 8 ? 69.438 19.984 21.312 1 24.41 8 VAL B CA 1
ATOM 1702 C C . VAL B 1 8 ? 70.062 19.344 20.078 1 24.41 8 VAL B C 1
ATOM 1704 O O . VAL B 1 8 ? 69.688 19.688 18.938 1 24.41 8 VAL B O 1
ATOM 1707 N N . SER B 1 9 ? 71.062 18.609 20.25 1 20.77 9 SER B N 1
ATOM 1708 C CA . SER B 1 9 ? 72.125 18.016 19.422 1 20.77 9 SER B CA 1
ATOM 1709 C C . SER B 1 9 ? 71.625 16.797 18.672 1 20.77 9 SER B C 1
ATOM 1711 O O . SER B 1 9 ? 71.125 15.836 19.281 1 20.77 9 SER B O 1
ATOM 1713 N N . THR B 1 10 ? 71.125 16.875 17.391 1 21.06 10 THR B N 1
ATOM 1714 C CA . THR B 1 10 ? 70.438 15.961 16.469 1 21.06 10 THR B CA 1
ATOM 1715 C C . THR B 1 10 ? 71.312 14.766 16.141 1 21.06 10 THR B C 1
ATOM 1717 O O . THR B 1 10 ? 72.375 14.93 15.562 1 21.06 10 THR B O 1
ATOM 1720 N N . VAL B 1 11 ? 71.312 13.742 16.953 1 19.97 11 VAL B N 1
ATOM 1721 C CA . VAL B 1 11 ? 72.125 12.523 16.859 1 19.97 11 VAL B CA 1
ATOM 1722 C C . VAL B 1 11 ? 71.875 11.836 15.516 1 19.97 11 VAL B C 1
ATOM 1724 O O . VAL B 1 11 ? 70.75 11.586 15.141 1 19.97 11 VAL B O 1
ATOM 1727 N N . SER B 1 12 ? 72.875 11.703 14.664 1 20.22 12 SER B N 1
ATOM 1728 C CA . SER B 1 12 ? 73.125 11.258 13.289 1 20.22 12 SER B CA 1
ATOM 1729 C C . SER B 1 12 ? 73 9.742 13.18 1 20.22 12 SER B C 1
ATOM 1731 O O . SER B 1 12 ? 73.875 9.008 13.719 1 20.22 12 SER B O 1
ATOM 1733 N N . ALA B 1 13 ? 71.812 9.133 13.234 1 22.09 13 ALA B N 1
ATOM 1734 C 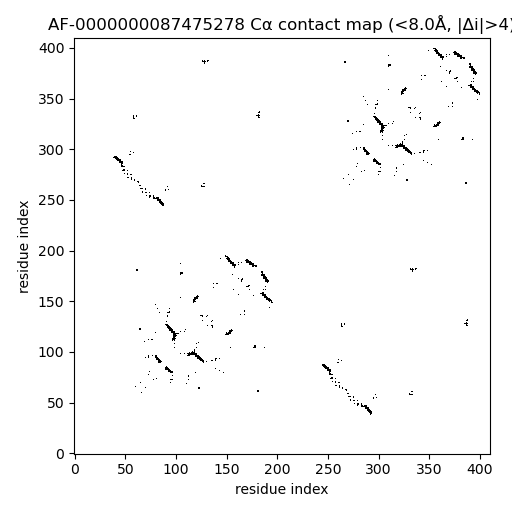CA . ALA B 1 13 ? 71.562 7.699 13.32 1 22.09 13 ALA B CA 1
ATOM 1735 C C . ALA B 1 13 ? 72.25 6.941 12.211 1 22.09 13 ALA B C 1
ATOM 1737 O O . ALA B 1 13 ? 72.375 7.438 11.094 1 22.09 13 ALA B O 1
ATOM 1738 N N . LEU B 1 14 ? 72.938 5.852 12.508 1 19.72 14 LEU B N 1
ATOM 1739 C CA . LEU B 1 14 ? 74 4.969 11.938 1 19.72 14 LEU B CA 1
ATOM 1740 C C . LEU B 1 14 ? 73.438 4.172 10.773 1 19.72 14 LEU B C 1
ATOM 1742 O O . LEU B 1 14 ? 72.25 3.775 10.789 1 19.72 14 LEU B O 1
ATOM 1746 N N . PRO B 1 15 ? 74.125 4.035 9.57 1 23.3 15 PRO B N 1
ATOM 1747 C CA . PRO B 1 15 ? 73.812 3.502 8.234 1 23.3 15 PRO B CA 1
ATOM 1748 C C . PRO B 1 15 ? 73.75 1.978 8.211 1 23.3 15 PRO B C 1
ATOM 1750 O O . PRO B 1 15 ? 74.75 1.287 8.445 1 23.3 15 PRO B O 1
ATOM 1753 N N . PHE B 1 16 ? 72.75 1.31 8.992 1 21.66 16 PHE B N 1
ATOM 1754 C CA . PHE B 1 16 ? 72.875 -0.142 9.094 1 21.66 16 PHE B CA 1
ATOM 1755 C C . PHE B 1 16 ? 72.938 -0.778 7.707 1 21.66 16 PHE B C 1
ATOM 1757 O O . PHE B 1 16 ? 72.25 -0.346 6.793 1 21.66 16 PHE B O 1
ATOM 1764 N N . LEU B 1 17 ? 73.75 -1.786 7.469 1 19.8 17 LEU B N 1
ATOM 1765 C CA . LEU B 1 17 ? 74.312 -2.609 6.398 1 19.8 17 LEU B CA 1
ATOM 1766 C C . LEU B 1 17 ? 73.25 -3.578 5.867 1 19.8 17 LEU B C 1
ATOM 1768 O O . LEU B 1 17 ? 72.875 -4.547 6.543 1 19.8 17 LEU B O 1
ATOM 1772 N N . LYS B 1 18 ? 72.125 -3.229 5.305 1 23.3 18 LYS B N 1
ATOM 1773 C CA . LYS B 1 18 ? 71.062 -4.219 4.961 1 23.3 18 LYS B CA 1
ATOM 1774 C C . LYS B 1 18 ? 71.625 -5.266 3.998 1 23.3 18 LYS B C 1
ATOM 1776 O O . LYS B 1 18 ? 72.188 -4.922 2.934 1 23.3 18 LYS B O 1
ATOM 1781 N N . SER B 1 19 ? 72.062 -6.523 4.441 1 20 19 SER B N 1
ATOM 1782 C CA . SER B 1 19 ? 72.562 -7.707 3.744 1 20 19 SER B CA 1
ATOM 1783 C C . SER B 1 19 ? 71.625 -8.109 2.605 1 20 19 SER B C 1
ATOM 1785 O O . SER B 1 19 ? 70.375 -8.047 2.75 1 20 19 SER B O 1
ATOM 1787 N N . SER B 1 20 ? 72.062 -8.227 1.357 1 22.11 20 SER B N 1
ATOM 1788 C CA . SER B 1 20 ? 71.625 -8.539 0.002 1 22.11 20 SER B CA 1
ATOM 1789 C C . SER B 1 20 ? 71.25 -10.008 -0.13 1 22.11 20 SER B C 1
ATOM 1791 O O . SER B 1 20 ? 72.062 -10.852 -0.449 1 22.11 20 SER B O 1
ATOM 1793 N N . LEU B 1 21 ? 70.688 -10.648 0.877 1 25.33 21 LEU B N 1
ATOM 1794 C CA . LEU B 1 21 ? 70.5 -12.062 0.568 1 25.33 21 LEU B CA 1
ATOM 1795 C C . LEU B 1 21 ? 69.75 -12.234 -0.775 1 25.33 21 LEU B C 1
ATOM 1797 O O . LEU B 1 21 ? 68.75 -11.617 -1.019 1 25.33 21 LEU B O 1
ATOM 1801 N N . GLN B 1 22 ? 70.438 -12.703 -1.804 1 23.95 22 GLN B N 1
ATOM 1802 C CA . GLN B 1 22 ? 70.125 -13.047 -3.184 1 23.95 22 GLN B CA 1
ATOM 1803 C C . GLN B 1 22 ? 68.875 -13.984 -3.252 1 23.95 22 GLN B C 1
ATOM 1805 O O . GLN B 1 22 ? 68.75 -14.883 -2.418 1 23.95 22 GLN B O 1
ATOM 1810 N N . MET B 1 23 ? 67.875 -13.695 -4.121 1 26.08 23 MET B N 1
ATOM 1811 C CA . MET B 1 23 ? 66.562 -14.07 -4.629 1 26.08 23 MET B CA 1
ATOM 1812 C C . MET B 1 23 ? 66.562 -15.445 -5.289 1 26.08 23 MET B C 1
ATOM 1814 O O . MET B 1 23 ? 67.125 -15.602 -6.371 1 26.08 23 MET B O 1
ATOM 1818 N N . ARG B 1 24 ? 66.938 -16.609 -4.605 1 29.52 24 ARG B N 1
ATOM 1819 C CA . ARG B 1 24 ? 66.812 -17.75 -5.504 1 29.52 24 ARG B CA 1
ATOM 1820 C C . ARG B 1 24 ? 65.5 -17.766 -6.223 1 29.52 24 ARG B C 1
ATOM 1822 O O . ARG B 1 24 ? 64.5 -17.375 -5.648 1 29.52 24 ARG B O 1
ATOM 1829 N N . PRO B 1 25 ? 65.375 -18.359 -7.5 1 31.17 25 PRO B N 1
ATOM 1830 C CA . PRO B 1 25 ? 64.375 -18.312 -8.586 1 31.17 25 PRO B CA 1
ATOM 1831 C C . PRO B 1 25 ? 63.125 -19.109 -8.258 1 31.17 25 PRO B C 1
ATOM 1833 O O . PRO B 1 25 ? 63.219 -20.328 -8.039 1 31.17 25 PRO B O 1
ATOM 1836 N N . PRO B 1 26 ? 62.375 -18.953 -7.16 1 30.39 26 PRO B N 1
ATOM 1837 C CA . PRO B 1 26 ? 61.562 -20.125 -6.809 1 30.39 26 PRO B CA 1
ATOM 1838 C C . PRO B 1 26 ? 60.75 -20.672 -7.988 1 30.39 26 PRO B C 1
ATOM 1840 O O . PRO B 1 26 ? 60.531 -19.953 -8.961 1 30.39 26 PRO B O 1
ATOM 1843 N N . MET B 1 27 ? 60.438 -22.047 -7.895 1 32.16 27 MET B N 1
ATOM 1844 C CA . MET B 1 27 ? 59.75 -23.047 -8.711 1 32.16 27 MET B CA 1
ATOM 1845 C C . MET B 1 27 ? 58.375 -22.562 -9.133 1 32.16 27 MET B C 1
ATOM 1847 O O . MET B 1 27 ? 57.781 -21.703 -8.469 1 32.16 27 MET B O 1
ATOM 1851 N N . GLY B 1 28 ? 57.938 -22.953 -10.453 1 31.16 28 GLY B N 1
ATOM 1852 C CA . GLY B 1 28 ? 56.781 -22.609 -11.281 1 31.16 28 GLY B CA 1
ATOM 1853 C C . GLY B 1 28 ? 55.469 -22.781 -10.57 1 31.16 28 GLY B C 1
ATOM 1854 O O . GLY B 1 28 ? 55.188 -23.844 -10 1 31.16 28 GLY B O 1
ATOM 1855 N N . SER B 1 29 ? 54.969 -21.844 -9.859 1 33.78 29 SER B N 1
ATOM 1856 C CA . SER B 1 29 ? 53.719 -21.891 -9.102 1 33.78 29 SER B CA 1
ATOM 1857 C C . SER B 1 29 ? 52.594 -22.453 -9.945 1 33.78 29 SER B C 1
ATOM 1859 O O . SER B 1 29 ? 52.438 -22.062 -11.102 1 33.78 29 SER B O 1
ATOM 1861 N N . ILE B 1 30 ? 52.281 -23.734 -9.758 1 39.62 30 ILE B N 1
ATOM 1862 C CA . ILE B 1 30 ? 51.062 -24.344 -10.281 1 39.62 30 ILE B CA 1
ATOM 1863 C C . ILE B 1 30 ? 49.906 -23.344 -10.18 1 39.62 30 ILE B C 1
ATOM 1865 O O . ILE B 1 30 ? 49.656 -22.797 -9.109 1 39.62 30 ILE B O 1
ATOM 1869 N N . SER B 1 31 ? 49.688 -22.688 -11.281 1 37.59 31 SER B N 1
ATOM 1870 C CA . SER B 1 31 ? 48.562 -21.766 -11.367 1 37.59 31 SER B CA 1
ATOM 1871 C C . SER B 1 31 ? 47.312 -22.328 -10.703 1 37.59 31 SER B C 1
ATOM 1873 O O . SER B 1 31 ? 46.938 -23.484 -10.961 1 37.59 31 SER B O 1
ATOM 1875 N N . PRO B 1 32 ? 47 -22 -9.453 1 38.91 32 PRO B N 1
ATOM 1876 C CA . PRO B 1 32 ? 45.75 -22.469 -8.891 1 38.91 32 PRO B CA 1
ATOM 1877 C C . PRO B 1 32 ? 44.594 -22.438 -9.898 1 38.91 32 PRO B C 1
ATOM 1879 O O . PRO B 1 32 ? 44.562 -21.562 -10.766 1 38.91 32 PRO B O 1
ATOM 1882 N N . ARG B 1 33 ? 44.062 -23.547 -10.375 1 35.09 33 ARG B N 1
ATOM 1883 C CA . ARG B 1 33 ? 42.812 -23.641 -11.102 1 35.09 33 ARG B CA 1
ATOM 1884 C C . ARG B 1 33 ? 41.875 -22.516 -10.695 1 35.09 33 ARG B C 1
ATOM 1886 O O . ARG B 1 33 ? 41.531 -22.375 -9.516 1 35.09 33 ARG B O 1
ATOM 1893 N N . ARG B 1 34 ? 41.938 -21.422 -11.328 1 37.78 34 ARG B N 1
ATOM 1894 C CA . ARG B 1 34 ? 40.969 -20.344 -11.203 1 37.78 34 ARG B CA 1
ATOM 1895 C C . ARG B 1 34 ? 39.594 -20.891 -10.836 1 37.78 34 ARG B C 1
ATOM 1897 O O . ARG B 1 34 ? 38.969 -21.641 -11.609 1 37.78 34 ARG B O 1
ATOM 1904 N N . GLY B 1 35 ? 39.312 -21.25 -9.633 1 35.78 35 GLY B N 1
ATOM 1905 C CA . GLY B 1 35 ? 37.969 -21.578 -9.172 1 35.78 35 GLY B CA 1
ATOM 1906 C C . GLY B 1 35 ? 36.875 -20.922 -10 1 35.78 35 GLY B C 1
ATOM 1907 O O . GLY B 1 35 ? 37 -19.75 -10.375 1 35.78 35 GLY B O 1
ATOM 1908 N N . ARG B 1 36 ? 36.25 -21.625 -10.883 1 41.41 36 ARG B N 1
ATOM 1909 C CA . ARG B 1 36 ? 35.094 -21.062 -11.586 1 41.41 36 ARG B CA 1
ATOM 1910 C C . ARG B 1 36 ? 34.344 -20.062 -10.719 1 41.41 36 ARG B C 1
ATOM 1912 O O . ARG B 1 36 ? 33.875 -20.391 -9.625 1 41.41 36 ARG B O 1
ATOM 1919 N N . ARG B 1 37 ? 34.75 -18.859 -10.594 1 44.28 37 ARG B N 1
ATOM 1920 C CA . ARG B 1 37 ? 33.906 -17.844 -9.969 1 44.28 37 ARG B CA 1
ATOM 1921 C C . ARG B 1 37 ? 32.438 -18.141 -10.211 1 44.28 37 ARG B C 1
ATOM 1923 O O . ARG B 1 37 ? 32 -18.297 -11.352 1 44.28 37 ARG B O 1
ATOM 1930 N N . HIS B 1 38 ? 31.781 -19 -9.484 1 49.94 38 HIS B N 1
ATOM 1931 C CA . HIS B 1 38 ? 30.344 -19.203 -9.562 1 49.94 38 HIS B CA 1
ATOM 1932 C C . HIS B 1 38 ? 29.625 -17.891 -9.906 1 49.94 38 HIS B C 1
ATOM 1934 O O . HIS B 1 38 ? 29.453 -17.031 -9.047 1 49.94 38 HIS B O 1
ATOM 1940 N N . THR B 1 39 ? 29.859 -17.312 -10.961 1 59.59 39 THR B N 1
ATOM 1941 C CA . THR B 1 39 ? 29.109 -16.141 -11.422 1 59.59 39 THR B CA 1
ATOM 1942 C C . THR B 1 39 ? 27.609 -16.344 -11.234 1 59.59 39 THR B C 1
ATOM 1944 O O . THR B 1 39 ? 27.078 -17.406 -11.594 1 59.59 39 THR B O 1
ATOM 1947 N N . LEU B 1 40 ? 27.078 -15.734 -10.273 1 63.62 40 LEU B N 1
ATOM 1948 C CA . LEU B 1 40 ? 25.641 -15.781 -10.125 1 63.62 40 LEU B CA 1
ATOM 1949 C C . LEU B 1 40 ? 24.953 -15.656 -11.484 1 63.62 40 LEU B C 1
ATOM 1951 O O . LEU B 1 40 ? 25.422 -14.93 -12.359 1 63.62 40 LEU B O 1
ATOM 1955 N N . PRO B 1 41 ? 24.078 -16.594 -11.82 1 68.75 41 PRO B N 1
ATOM 1956 C CA . PRO B 1 41 ? 23.375 -16.484 -13.102 1 68.75 41 PRO B CA 1
ATOM 1957 C C . PRO B 1 41 ? 22.891 -15.07 -13.391 1 68.75 41 PRO B C 1
ATOM 1959 O O . PRO B 1 41 ? 22.5 -14.344 -12.477 1 68.75 41 PRO B O 1
ATOM 1962 N N . ALA B 1 42 ? 23.109 -14.516 -14.602 1 81.62 42 ALA B N 1
ATOM 1963 C CA . ALA B 1 42 ? 22.719 -13.18 -15.055 1 81.62 42 ALA B CA 1
ATOM 1964 C C . ALA B 1 42 ? 21.219 -12.961 -14.867 1 81.62 42 ALA B C 1
ATOM 1966 O O . ALA B 1 42 ? 20.781 -11.883 -14.445 1 81.62 42 ALA B O 1
ATOM 1967 N N . SER B 1 43 ? 20.359 -13.906 -15.148 1 90.69 43 SER B N 1
ATOM 1968 C CA . SER B 1 43 ? 18.922 -13.82 -15.008 1 90.69 43 SER B CA 1
ATOM 1969 C C . SER B 1 43 ? 18.297 -15.18 -14.711 1 90.69 43 SER B C 1
ATOM 1971 O O . SER B 1 43 ? 18.625 -16.172 -15.375 1 90.69 43 SER B O 1
ATOM 1973 N N . GLU B 1 44 ? 17.656 -15.359 -13.562 1 94.31 44 GLU B N 1
ATOM 1974 C CA . GLU B 1 44 ? 17.109 -16.656 -13.172 1 94.31 44 GLU B CA 1
ATOM 1975 C C . GLU B 1 44 ? 15.695 -16.5 -12.602 1 94.31 44 GLU B C 1
ATOM 1977 O O . GLU B 1 44 ? 15.422 -15.555 -11.867 1 94.31 44 GLU B O 1
ATOM 1982 N N . PHE B 1 45 ? 14.836 -17.438 -13.094 1 95.44 45 PHE B N 1
ATOM 1983 C CA . PHE B 1 45 ? 13.516 -17.594 -12.484 1 95.44 45 PHE B CA 1
ATOM 1984 C C . PHE B 1 45 ? 13.492 -18.812 -11.578 1 95.44 45 PHE B C 1
ATOM 1986 O O . PHE B 1 45 ? 13.836 -19.922 -12 1 95.44 45 PHE B O 1
ATOM 1993 N N . ARG B 1 46 ? 13.086 -18.594 -10.359 1 95.31 46 ARG B N 1
ATOM 1994 C CA . ARG B 1 46 ? 12.977 -19.734 -9.461 1 95.31 46 ARG B CA 1
ATOM 1995 C C . ARG B 1 46 ? 11.898 -19.516 -8.406 1 95.31 46 ARG B C 1
ATOM 1997 O O . ARG B 1 46 ? 11.516 -18.375 -8.148 1 95.31 46 ARG B O 1
ATOM 2004 N N . CYS B 1 47 ? 11.453 -20.641 -7.844 1 95.75 47 CYS B N 1
ATOM 2005 C CA . CYS B 1 47 ? 10.492 -20.547 -6.754 1 95.75 47 CYS B CA 1
ATOM 2006 C C . CYS B 1 47 ? 11.102 -19.875 -5.535 1 95.75 47 CYS B C 1
ATOM 2008 O O . CYS B 1 47 ? 12.273 -20.094 -5.227 1 95.75 47 CYS B O 1
ATOM 2010 N N . LEU B 1 48 ? 10.281 -19.125 -4.914 1 96.62 48 LEU B N 1
ATOM 2011 C CA . LEU B 1 48 ? 10.734 -18.422 -3.715 1 96.62 48 LEU B CA 1
ATOM 2012 C C . LEU B 1 48 ? 10.695 -19.344 -2.5 1 96.62 48 LEU B C 1
ATOM 2014 O O . LEU B 1 48 ? 9.93 -20.297 -2.469 1 96.62 48 LEU B O 1
ATOM 2018 N N . SER B 1 49 ? 11.617 -19.062 -1.599 1 95.5 49 SER B N 1
ATOM 2019 C CA . SER B 1 49 ? 11.688 -19.766 -0.323 1 95.5 49 SER B CA 1
ATOM 2020 C C . SER B 1 49 ? 11.586 -18.797 0.851 1 95.5 49 SER B C 1
ATOM 2022 O O . SER B 1 49 ? 11.656 -17.578 0.664 1 95.5 49 SER B O 1
ATOM 2024 N N . PRO B 1 50 ? 11.383 -19.375 2.059 1 94.38 50 PRO B N 1
ATOM 2025 C CA . PRO B 1 50 ? 11.328 -18.5 3.236 1 94.38 50 PRO B CA 1
ATOM 2026 C C . PRO B 1 50 ? 12.586 -17.641 3.404 1 94.38 50 PRO B C 1
ATOM 2028 O O . PRO B 1 50 ? 12.516 -16.547 3.971 1 94.38 50 PRO B O 1
ATOM 2031 N N . GLN B 1 51 ? 13.672 -18.078 2.846 1 93.31 51 GLN B N 1
ATOM 2032 C CA . GLN B 1 51 ? 14.906 -17.312 2.93 1 93.31 51 GLN B CA 1
ATOM 2033 C C . GLN B 1 51 ? 14.836 -16.047 2.084 1 93.31 51 GLN B C 1
ATOM 2035 O O . GLN B 1 51 ? 15.617 -15.117 2.279 1 93.31 51 GLN B O 1
ATOM 2040 N N . ASP B 1 52 ? 13.914 -15.992 1.204 1 95.62 52 ASP B N 1
ATOM 2041 C CA . ASP B 1 52 ? 13.75 -14.844 0.317 1 95.62 52 ASP B CA 1
ATOM 2042 C C . ASP B 1 52 ? 12.773 -13.836 0.9 1 95.62 52 ASP B C 1
ATOM 2044 O O . ASP B 1 52 ? 12.539 -12.773 0.311 1 95.62 52 ASP B O 1
ATOM 2048 N N . ALA B 1 53 ? 12.195 -14.094 2.039 1 93.88 53 ALA B N 1
ATOM 2049 C CA . ALA B 1 53 ? 11.078 -13.32 2.592 1 93.88 53 ALA B CA 1
ATOM 2050 C C . ALA B 1 53 ? 11.469 -11.859 2.789 1 93.88 53 ALA B C 1
ATOM 2052 O O . ALA B 1 53 ? 10.688 -10.961 2.479 1 93.88 53 ALA B O 1
ATOM 2053 N N . ILE B 1 54 ? 12.617 -11.617 3.248 1 89.5 54 ILE B N 1
ATOM 2054 C CA . ILE B 1 54 ? 13.062 -10.25 3.5 1 89.5 54 ILE B CA 1
ATOM 2055 C C . ILE B 1 54 ? 13.172 -9.492 2.18 1 89.5 54 ILE B C 1
ATOM 2057 O O . ILE B 1 54 ? 12.727 -8.352 2.074 1 89.5 54 ILE B O 1
ATOM 2061 N N . SER B 1 55 ? 13.773 -10.133 1.16 1 91.06 55 SER B N 1
ATOM 2062 C CA . SER B 1 55 ? 13.898 -9.508 -0.151 1 91.06 55 SER B CA 1
ATOM 2063 C C . SER B 1 55 ? 12.531 -9.203 -0.753 1 91.06 55 SER B C 1
ATOM 2065 O O . SER B 1 55 ? 12.32 -8.141 -1.338 1 91.06 55 SER B O 1
ATOM 2067 N N . VAL B 1 56 ? 11.617 -10.117 -0.604 1 93.06 56 VAL B N 1
ATOM 2068 C CA . VAL B 1 56 ? 10.242 -9.945 -1.065 1 93.06 56 VAL B CA 1
ATOM 2069 C C . VAL B 1 56 ? 9.602 -8.758 -0.358 1 93.06 56 VAL B C 1
ATOM 2071 O O . VAL B 1 56 ? 9.031 -7.875 -1.005 1 93.06 56 VAL B O 1
ATOM 2074 N N . PHE B 1 57 ? 9.805 -8.727 0.894 1 85.81 57 PHE B N 1
ATOM 2075 C CA . PHE B 1 57 ? 9.188 -7.684 1.709 1 85.81 57 PHE B CA 1
ATOM 2076 C C . PHE B 1 57 ? 9.766 -6.316 1.373 1 85.81 57 PHE B C 1
ATOM 2078 O O . PHE B 1 57 ? 9.039 -5.316 1.361 1 85.81 57 PHE B O 1
ATOM 2085 N N . GLU B 1 58 ? 10.992 -6.195 1.092 1 82.69 58 GLU B N 1
ATOM 2086 C CA . GLU B 1 58 ? 11.641 -4.941 0.717 1 82.69 58 GLU B CA 1
ATOM 2087 C C . GLU B 1 58 ? 11.023 -4.363 -0.554 1 82.69 58 GLU B C 1
ATOM 2089 O O . GLU B 1 58 ? 10.82 -3.15 -0.654 1 82.69 58 GLU B O 1
ATOM 2094 N N . ILE B 1 59 ? 10.789 -5.211 -1.456 1 85.94 59 ILE B N 1
ATOM 2095 C CA . ILE B 1 59 ? 10.172 -4.758 -2.697 1 85.94 59 ILE B CA 1
ATOM 2096 C C . ILE B 1 59 ? 8.719 -4.348 -2.436 1 85.94 59 ILE B C 1
ATOM 2098 O O . ILE B 1 59 ? 8.266 -3.311 -2.92 1 85.94 59 ILE B O 1
ATOM 2102 N N . GLU B 1 60 ? 7.973 -5.16 -1.65 1 82.69 60 GLU B N 1
ATOM 2103 C CA . GLU B 1 60 ? 6.574 -4.883 -1.325 1 82.69 60 GLU B CA 1
ATOM 2104 C C . GLU B 1 60 ? 6.43 -3.545 -0.608 1 82.69 60 GLU B C 1
ATOM 2106 O O . GLU B 1 60 ? 5.469 -2.811 -0.84 1 82.69 60 GLU B O 1
ATOM 2111 N N . ARG B 1 61 ? 7.32 -3.246 0.191 1 73.31 61 ARG B N 1
ATOM 2112 C CA . ARG B 1 61 ? 7.285 -2.045 1.019 1 73.31 61 ARG B CA 1
ATOM 2113 C C . ARG B 1 61 ? 7.355 -0.786 0.161 1 73.31 61 ARG B C 1
ATOM 2115 O O . ARG B 1 61 ? 6.949 0.293 0.597 1 73.31 61 ARG B O 1
ATOM 2122 N N . GLU B 1 62 ? 7.828 -1.011 -1.017 1 73.06 62 GLU B N 1
ATOM 2123 C CA . GLU B 1 62 ? 7.957 0.147 -1.896 1 73.06 62 GLU B CA 1
ATOM 2124 C C . GLU B 1 62 ? 6.59 0.727 -2.248 1 73.06 62 GLU B C 1
ATOM 2126 O O . GLU B 1 62 ? 6.48 1.902 -2.604 1 73.06 62 GLU B O 1
ATOM 2131 N N . GLU B 1 63 ? 5.555 -0.125 -2.041 1 71.94 63 GLU B N 1
ATOM 2132 C CA . GLU B 1 63 ? 4.223 0.321 -2.436 1 71.94 63 GLU B CA 1
ATOM 2133 C C . GLU B 1 63 ? 3.404 0.756 -1.222 1 71.94 63 GLU B C 1
ATOM 2135 O O . GLU B 1 63 ? 2.271 1.223 -1.364 1 71.94 63 GLU B O 1
ATOM 2140 N N . CYS B 1 64 ? 3.984 0.585 -0.077 1 74.19 64 CYS B N 1
ATOM 2141 C CA . CYS B 1 64 ? 3.299 0.999 1.143 1 74.19 64 CYS B CA 1
ATOM 2142 C C . CYS B 1 64 ? 3.693 2.418 1.535 1 74.19 64 CYS B C 1
ATOM 2144 O O . CYS B 1 64 ? 4.879 2.752 1.56 1 74.19 64 CYS B O 1
ATOM 2146 N N . PRO B 1 65 ? 2.68 3.201 1.912 1 71.25 65 PRO 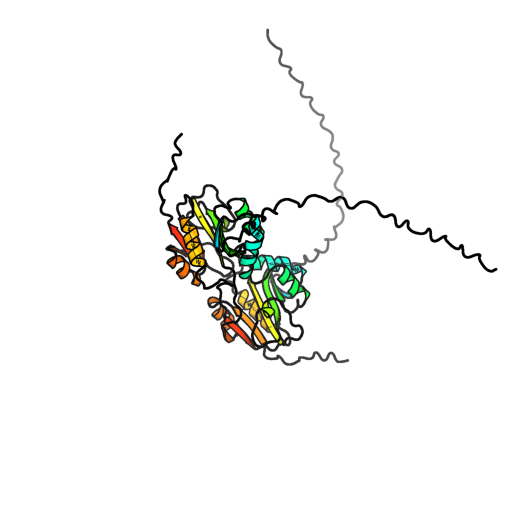B N 1
ATOM 2147 C CA . PRO B 1 65 ? 3.012 4.605 2.17 1 71.25 65 PRO B CA 1
ATOM 2148 C C . PRO B 1 65 ? 3.887 4.785 3.408 1 71.25 65 PRO B C 1
ATOM 2150 O O . PRO B 1 65 ? 4.824 5.586 3.396 1 71.25 65 PRO B O 1
ATOM 2153 N N . LEU B 1 66 ? 3.494 4.117 4.598 1 80.75 66 LEU B N 1
ATOM 2154 C CA . LEU B 1 66 ? 4.289 4.297 5.809 1 80.75 66 LEU B CA 1
ATOM 2155 C C . LEU B 1 66 ? 4.461 2.973 6.547 1 80.75 66 LEU B C 1
ATOM 2157 O O . LEU B 1 66 ? 3.49 2.24 6.75 1 80.75 66 LEU B O 1
ATOM 2161 N N . HIS B 1 67 ? 5.746 2.672 6.984 1 76.88 67 HIS B N 1
ATOM 2162 C CA . HIS 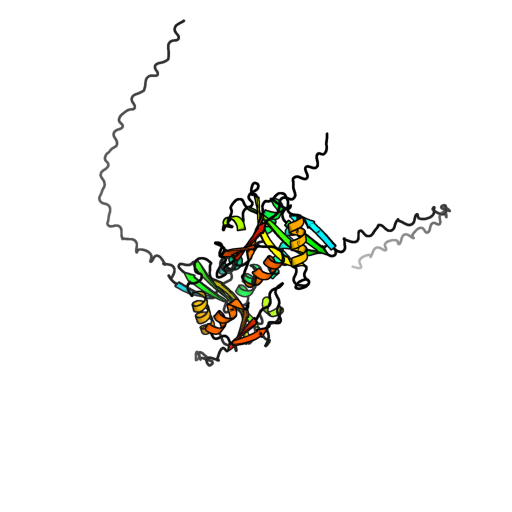B 1 67 ? 6.031 1.596 7.926 1 76.88 67 HIS B CA 1
ATOM 2163 C C . HIS B 1 67 ? 5.855 2.062 9.367 1 76.88 67 HIS B C 1
ATOM 2165 O O . HIS B 1 67 ? 5.797 3.266 9.633 1 76.88 67 HIS B O 1
ATOM 2171 N N . LEU B 1 68 ? 5.773 1.018 10.211 1 79.31 68 LEU B N 1
ATOM 2172 C CA . LEU B 1 68 ? 5.59 1.328 11.625 1 79.31 68 LEU B CA 1
ATOM 2173 C C . LEU B 1 68 ? 6.73 2.203 12.141 1 79.31 68 LEU B C 1
ATOM 2175 O O . LEU B 1 68 ? 6.496 3.148 12.898 1 79.31 68 LEU B O 1
ATOM 2179 N N . ASP B 1 69 ? 7.895 1.911 11.727 1 83.31 69 ASP B N 1
ATOM 2180 C CA . ASP B 1 69 ? 9.047 2.684 12.164 1 83.31 69 ASP B CA 1
ATOM 2181 C C . ASP B 1 69 ? 8.961 4.129 11.688 1 83.31 69 ASP B C 1
ATOM 2183 O O . ASP B 1 69 ? 9.352 5.055 12.406 1 83.31 69 ASP B O 1
ATOM 2187 N N . GLU B 1 70 ? 8.438 4.312 10.5 1 86.94 70 GLU B N 1
ATOM 2188 C CA . GLU B 1 70 ? 8.273 5.664 9.969 1 86.94 70 GLU B CA 1
ATOM 2189 C C . GLU B 1 70 ? 7.172 6.414 10.711 1 86.94 70 GLU B C 1
ATOM 2191 O O . GLU B 1 70 ? 7.312 7.605 11 1 86.94 70 GLU B O 1
ATOM 2196 N N . VAL B 1 71 ? 6.125 5.719 11 1 91.56 71 VAL B N 1
ATOM 2197 C CA . VAL B 1 71 ? 5.051 6.305 11.789 1 91.56 71 VAL B CA 1
ATOM 2198 C C . VAL B 1 71 ? 5.594 6.777 13.133 1 91.56 71 VAL B C 1
ATOM 2200 O O . VAL B 1 71 ? 5.371 7.922 13.539 1 91.56 71 VAL B O 1
ATOM 2203 N N . CYS B 1 72 ? 6.344 5.953 13.727 1 91.88 72 CYS B N 1
ATOM 2204 C CA . CYS B 1 72 ? 6.93 6.281 15.023 1 91.88 72 CYS B CA 1
ATOM 2205 C C . CYS B 1 72 ? 7.879 7.469 14.906 1 91.88 72 CYS B C 1
ATOM 2207 O O . CYS B 1 72 ? 7.879 8.352 15.766 1 91.88 72 CYS B O 1
ATOM 2209 N N . HIS B 1 73 ? 8.609 7.41 13.906 1 93.75 73 HIS B N 1
ATOM 2210 C CA . HIS B 1 73 ? 9.578 8.477 13.648 1 93.75 73 HIS B CA 1
ATOM 2211 C C . HIS B 1 73 ? 8.883 9.836 13.57 1 93.75 73 HIS B C 1
ATOM 2213 O O . HIS B 1 73 ? 9.234 10.758 14.312 1 93.75 73 HIS B O 1
ATOM 2219 N N . PHE B 1 74 ? 7.871 9.953 12.805 1 95.88 74 PHE B N 1
ATOM 2220 C CA . PHE B 1 74 ? 7.176 11.219 12.625 1 95.88 74 PHE B CA 1
ATOM 2221 C C . PHE B 1 74 ? 6.422 11.609 13.891 1 95.88 74 PHE B C 1
ATOM 2223 O O . PHE B 1 74 ? 6.41 12.773 14.281 1 95.88 74 PHE B O 1
ATOM 2230 N N . LEU B 1 75 ? 5.797 10.664 14.555 1 96.31 75 LEU B N 1
ATOM 2231 C CA . LEU B 1 75 ? 5.008 10.961 15.742 1 96.31 75 LEU B CA 1
ATOM 2232 C C . LEU B 1 75 ? 5.91 11.359 16.906 1 96.31 75 LEU B C 1
ATOM 2234 O O . LEU B 1 75 ? 5.453 11.984 17.859 1 96.31 75 LEU B O 1
ATOM 2238 N N . THR B 1 76 ? 7.137 11.016 16.797 1 95.69 76 THR B N 1
ATOM 2239 C CA . THR B 1 76 ? 8.102 11.438 17.812 1 95.69 76 THR B CA 1
ATOM 2240 C C . THR B 1 76 ? 8.648 12.828 17.5 1 95.69 76 THR B C 1
ATOM 2242 O O . THR B 1 76 ? 8.742 13.68 18.375 1 95.69 76 THR B O 1
ATOM 2245 N N . LEU B 1 77 ? 8.961 13.125 16.312 1 94.81 77 LEU B N 1
ATOM 2246 C CA . LEU B 1 77 ? 9.656 14.344 15.898 1 94.81 77 LEU B CA 1
ATOM 2247 C C . LEU B 1 77 ? 8.672 15.5 15.766 1 94.81 77 LEU B C 1
ATOM 2249 O O . LEU B 1 77 ? 9 16.641 16.109 1 94.81 77 LEU B O 1
ATOM 2253 N N . CYS B 1 78 ? 7.504 15.219 15.211 1 95.06 78 CYS B N 1
ATOM 2254 C CA . CYS B 1 78 ? 6.57 16.297 14.906 1 95.06 78 CYS B CA 1
ATOM 2255 C C . CYS B 1 78 ? 5.129 15.836 15.07 1 95.06 78 CYS B C 1
ATOM 2257 O O . CYS B 1 78 ? 4.328 15.945 14.141 1 95.06 78 CYS B O 1
ATOM 2259 N N . PRO B 1 79 ? 4.742 15.422 16.297 1 95.12 79 PRO B N 1
ATOM 2260 C CA . PRO B 1 79 ? 3.385 14.914 16.531 1 95.12 79 PRO B CA 1
ATOM 2261 C C . PRO B 1 79 ? 2.309 15.953 16.219 1 95.12 79 PRO B C 1
ATOM 2263 O O . PRO B 1 79 ? 1.19 15.602 15.852 1 95.12 79 PRO B O 1
ATOM 2266 N N . GLU B 1 80 ? 2.584 17.25 16.25 1 94.06 80 GLU B N 1
ATOM 2267 C CA . GLU B 1 80 ? 1.608 18.312 16.047 1 94.06 80 GLU B CA 1
ATOM 2268 C C . GLU B 1 80 ? 1.146 18.375 14.594 1 94.06 80 GLU B C 1
ATOM 2270 O O . GLU B 1 80 ? 0.146 19.016 14.281 1 94.06 80 GLU B O 1
ATOM 2275 N N . LEU B 1 81 ? 1.834 17.688 13.742 1 95.56 81 LEU B N 1
ATOM 2276 C CA . LEU B 1 81 ? 1.493 17.719 12.32 1 95.56 81 LEU B CA 1
ATOM 2277 C C . LEU B 1 81 ? 0.701 16.484 11.914 1 95.56 81 LEU B C 1
ATOM 2279 O O . LEU B 1 81 ? 0.452 16.266 10.727 1 95.56 81 LEU B O 1
ATOM 2283 N N . SER B 1 82 ? 0.319 15.664 12.93 1 97 82 SER B N 1
ATOM 2284 C CA . SER B 1 82 ? -0.476 14.469 12.695 1 97 82 SER B CA 1
ATOM 2285 C C . SER B 1 82 ? -1.765 14.484 13.508 1 97 82 SER B C 1
ATOM 2287 O O . SER B 1 82 ? -1.737 14.727 14.719 1 97 82 SER B O 1
ATOM 2289 N N . LEU B 1 83 ? -2.826 14.281 12.797 1 97.19 83 LEU B N 1
ATOM 2290 C CA . LEU B 1 83 ? -4.145 14.398 13.414 1 97.19 83 LEU B CA 1
ATOM 2291 C C . LEU B 1 83 ? -4.914 13.086 13.312 1 97.19 83 LEU B C 1
ATOM 2293 O O . LEU B 1 83 ? -4.918 12.445 12.258 1 97.19 83 LEU B O 1
ATOM 2297 N N . GLY B 1 84 ? -5.531 12.688 14.461 1 97.31 84 GLY B N 1
ATOM 2298 C CA . GLY B 1 84 ? -6.383 11.516 14.508 1 97.31 84 GLY B CA 1
ATOM 2299 C C . GLY B 1 84 ? -7.832 11.836 14.82 1 97.31 84 GLY B C 1
ATOM 2300 O O . GLY B 1 84 ? -8.117 12.758 15.594 1 97.31 84 GLY B O 1
ATOM 2301 N N . TRP B 1 85 ? -8.711 11.148 14.125 1 97.06 85 TRP B N 1
ATOM 2302 C CA . TRP B 1 85 ? -10.133 11.125 14.453 1 97.06 85 TRP B CA 1
ATOM 2303 C C . TRP B 1 85 ? -10.484 9.867 15.25 1 97.06 85 TRP B C 1
ATOM 2305 O O . TRP B 1 85 ? -10.312 8.75 14.758 1 97.06 85 TRP B O 1
ATOM 2315 N N . PHE B 1 86 ? -11.031 10.078 16.531 1 96 86 PHE B N 1
ATOM 2316 C CA . PHE B 1 86 ? -11.359 8.969 17.406 1 96 86 PHE B CA 1
ATOM 2317 C C . PHE B 1 86 ? -12.859 8.898 17.656 1 96 86 PHE B C 1
ATOM 2319 O O . PHE B 1 86 ? -13.516 9.93 17.844 1 96 86 PHE B O 1
ATOM 2326 N N . GLU B 1 87 ? -13.383 7.715 17.562 1 93.88 87 GLU B N 1
ATOM 2327 C CA . GLU B 1 87 ? -14.758 7.434 17.969 1 93.88 87 GLU B CA 1
ATOM 2328 C C . GLU B 1 87 ? -14.812 6.363 19.047 1 93.88 87 GLU B C 1
ATOM 2330 O O . GLU B 1 87 ? -14.375 5.23 18.828 1 93.88 87 GLU B O 1
ATOM 2335 N N . GLU B 1 88 ? -15.328 6.777 20.141 1 91.25 88 GLU B N 1
ATOM 2336 C CA . GLU B 1 88 ? -15.398 5.891 21.312 1 91.25 88 GLU B CA 1
ATOM 2337 C C . GLU B 1 88 ? -14.023 5.336 21.656 1 91.25 88 GLU B C 1
ATOM 2339 O O . GLU B 1 88 ? -13.867 4.133 21.859 1 91.25 88 GLU B O 1
ATOM 2344 N N . GLY B 1 89 ? -13.008 6.18 21.516 1 90.44 89 GLY B N 1
ATOM 2345 C CA . GLY B 1 89 ? -11.648 5.84 21.922 1 90.44 89 GLY B CA 1
ATOM 2346 C C . GLY B 1 89 ? -10.883 5.086 20.844 1 90.44 89 GLY B C 1
ATOM 2347 O O . GLY B 1 89 ? -9.695 4.809 21 1 90.44 89 GLY B O 1
ATOM 2348 N N . ARG B 1 90 ? -11.539 4.797 19.734 1 92.62 90 ARG B N 1
ATOM 2349 C CA . ARG B 1 90 ? -10.914 4.062 18.641 1 92.62 90 ARG B CA 1
ATOM 2350 C C . ARG B 1 90 ? -10.516 5 17.516 1 92.62 90 ARG B C 1
ATOM 2352 O O . ARG B 1 90 ? -11.312 5.84 17.094 1 92.62 90 ARG B O 1
ATOM 2359 N N . LEU B 1 91 ? -9.281 4.816 17.141 1 95.69 91 LEU B N 1
ATOM 2360 C CA . LEU B 1 91 ? -8.828 5.594 15.992 1 95.69 91 LEU B CA 1
ATOM 2361 C C . LEU B 1 91 ? -9.547 5.152 14.719 1 95.69 91 LEU B C 1
ATOM 2363 O O . LEU B 1 91 ? -9.469 3.982 14.336 1 95.69 91 LEU B O 1
ATOM 2367 N N . VAL B 1 92 ? -10.266 6.082 14.016 1 94.62 92 VAL B N 1
ATOM 2368 C CA . VAL B 1 92 ? -11.07 5.684 12.867 1 94.62 92 VAL B CA 1
ATOM 2369 C C . VAL B 1 92 ? -10.484 6.297 11.594 1 94.62 92 VAL B C 1
ATOM 2371 O O . VAL B 1 92 ? -10.75 5.816 10.492 1 94.62 92 VAL B O 1
ATOM 2374 N N . ALA B 1 93 ? -9.727 7.367 11.734 1 95.69 93 ALA B N 1
ATOM 2375 C CA . ALA B 1 93 ? -9.062 8.008 10.609 1 95.69 93 ALA B CA 1
ATOM 2376 C C . ALA B 1 93 ? -7.879 8.852 11.078 1 95.69 93 ALA B C 1
ATOM 2378 O O . ALA B 1 93 ? -7.832 9.273 12.234 1 95.69 93 ALA B O 1
ATOM 2379 N N . PHE B 1 94 ? -6.906 9.062 10.172 1 96.44 94 PHE B N 1
ATOM 2380 C CA . PHE B 1 94 ? -5.773 9.875 10.594 1 96.44 94 PHE B CA 1
ATOM 2381 C C . PHE B 1 94 ? -5.078 10.508 9.398 1 96.44 94 PHE B C 1
ATOM 2383 O O . PHE B 1 94 ? -5.293 10.086 8.258 1 96.44 94 PHE B O 1
ATOM 2390 N N . ILE B 1 95 ? -4.336 11.516 9.625 1 96.56 95 ILE B N 1
ATOM 2391 C CA . ILE B 1 95 ? -3.389 12.141 8.711 1 96.56 95 ILE B CA 1
ATOM 2392 C C . ILE B 1 95 ? -2.014 12.219 9.375 1 96.56 95 ILE B C 1
ATOM 2394 O O . ILE B 1 95 ? -1.902 12.555 10.555 1 96.56 95 ILE B O 1
ATOM 2398 N N . ILE B 1 96 ? -1.015 11.859 8.656 1 96.69 96 ILE B N 1
ATOM 2399 C CA . ILE B 1 96 ? 0.365 12.047 9.086 1 96.69 96 ILE B CA 1
ATOM 2400 C C . ILE B 1 96 ? 1.048 13.086 8.195 1 96.69 96 ILE B C 1
ATOM 2402 O O . ILE B 1 96 ? 1.039 12.961 6.969 1 96.69 96 ILE B O 1
ATOM 2406 N N . GLY B 1 97 ? 1.597 14.086 8.859 1 96.5 97 GLY B N 1
ATOM 2407 C CA . GLY B 1 97 ? 2.311 15.125 8.133 1 96.5 97 GLY B CA 1
ATOM 2408 C C . GLY B 1 97 ? 3.688 15.406 8.703 1 96.5 97 GLY B C 1
ATOM 2409 O O . GLY B 1 97 ? 3.998 15 9.828 1 96.5 97 GLY B O 1
ATOM 2410 N N . SER B 1 98 ? 4.504 15.977 7.867 1 96.38 98 SER B N 1
ATOM 2411 C CA . SER B 1 98 ? 5.809 16.5 8.266 1 96.38 98 SER B CA 1
ATOM 2412 C C . SER B 1 98 ? 6.121 17.812 7.543 1 96.38 98 SER B C 1
ATOM 2414 O O . SER B 1 98 ? 5.414 18.203 6.613 1 96.38 98 SER B O 1
ATOM 2416 N N . LEU B 1 99 ? 7.156 18.469 8 1 96 99 LEU B N 1
ATOM 2417 C CA . LEU B 1 99 ? 7.555 19.719 7.355 1 96 99 LEU B CA 1
ATOM 2418 C C . LEU B 1 99 ? 8.586 19.453 6.262 1 96 99 LEU B C 1
ATOM 2420 O O . LEU B 1 99 ? 9.43 18.562 6.398 1 96 99 LEU B O 1
ATOM 2424 N N . TRP B 1 100 ? 8.484 20.203 5.199 1 95.69 100 TRP B N 1
ATOM 2425 C CA . TRP B 1 100 ? 9.359 20.172 4.027 1 95.69 100 TRP B CA 1
ATOM 2426 C C . TRP B 1 100 ? 9.805 21.578 3.637 1 95.69 100 TRP B C 1
ATOM 2428 O O . TRP B 1 100 ? 9.094 22.547 3.877 1 95.69 100 TRP B O 1
ATOM 2438 N N . ASP B 1 101 ? 11.023 21.703 3.061 1 95.06 101 ASP B N 1
ATOM 2439 C CA . ASP B 1 101 ? 11.586 23.047 2.906 1 95.06 101 ASP B CA 1
ATOM 2440 C C . ASP B 1 101 ? 11.844 23.375 1.436 1 95.06 101 ASP B C 1
ATOM 2442 O O . ASP B 1 101 ? 12.469 24.375 1.115 1 95.06 101 ASP B O 1
ATOM 2446 N N . GLN B 1 102 ? 11.477 22.469 0.496 1 93.44 102 GLN B N 1
ATOM 2447 C CA . GLN B 1 102 ? 11.617 22.75 -0.93 1 93.44 102 GLN B CA 1
ATOM 2448 C C . GLN B 1 102 ? 10.25 22.938 -1.589 1 93.44 102 GLN B C 1
ATOM 2450 O O . GLN B 1 102 ? 9.219 22.609 -1.002 1 93.44 102 GLN B O 1
ATOM 2455 N N . GLU B 1 103 ? 10.266 23.5 -2.76 1 89.31 103 GLU B N 1
ATOM 2456 C CA . GLU B 1 103 ? 9.031 23.812 -3.48 1 89.31 103 GLU B CA 1
ATOM 2457 C C . GLU B 1 103 ? 8.359 22.547 -4.004 1 89.31 103 GLU B C 1
ATOM 2459 O O . GLU B 1 103 ? 7.137 22.438 -3.977 1 89.31 103 GLU B O 1
ATOM 2464 N N . LYS B 1 104 ? 9.188 21.625 -4.449 1 93.25 104 LYS B N 1
ATOM 2465 C CA . LYS B 1 104 ? 8.703 20.344 -4.957 1 93.25 104 LYS B CA 1
ATOM 2466 C C . LYS B 1 104 ? 9.031 19.203 -3.994 1 93.25 104 LYS B C 1
ATOM 2468 O O . LYS B 1 104 ? 10.07 19.219 -3.334 1 93.25 104 LYS B O 1
ATOM 2473 N N . LEU B 1 105 ? 8.109 18.328 -3.912 1 93.62 105 LEU B N 1
ATOM 2474 C CA . LEU B 1 105 ? 8.414 17.141 -3.117 1 93.62 105 LEU B CA 1
ATOM 2475 C C . LEU B 1 105 ? 9.484 16.297 -3.795 1 93.62 105 LEU B C 1
ATOM 2477 O O . LEU B 1 105 ? 9.484 16.156 -5.02 1 93.62 105 LEU B O 1
ATOM 2481 N N . ALA B 1 106 ? 10.414 15.93 -3.016 1 90.81 106 ALA B N 1
ATOM 2482 C CA . ALA B 1 106 ? 11.461 15.008 -3.459 1 90.81 106 ALA B CA 1
ATOM 2483 C C . ALA B 1 106 ? 11.453 13.727 -2.629 1 90.81 106 ALA B C 1
ATOM 2485 O O . ALA B 1 106 ? 10.75 13.641 -1.62 1 90.81 106 ALA B O 1
ATOM 2486 N N . MET B 1 107 ? 12.227 12.711 -3.049 1 84.75 107 MET B N 1
ATOM 2487 C CA . MET B 1 107 ? 12.242 11.414 -2.381 1 84.75 107 MET B CA 1
ATOM 2488 C C . MET B 1 107 ? 12.508 11.57 -0.889 1 84.75 107 MET B C 1
ATOM 2490 O O . MET B 1 107 ? 11.906 10.883 -0.067 1 84.75 107 MET B O 1
ATOM 2494 N N . ASP B 1 108 ? 13.336 12.539 -0.544 1 88.5 108 ASP B N 1
ATOM 2495 C CA . ASP B 1 108 ? 13.688 12.758 0.855 1 88.5 108 ASP B CA 1
ATOM 2496 C C . ASP B 1 108 ? 12.469 13.195 1.668 1 88.5 108 ASP B C 1
ATOM 2498 O O . ASP B 1 108 ? 12.414 12.969 2.879 1 88.5 108 ASP B O 1
ATOM 2502 N N . ALA B 1 109 ? 11.555 13.844 1.023 1 91.81 109 ALA B N 1
ATOM 2503 C CA . ALA B 1 109 ? 10.367 14.336 1.71 1 91.81 109 ALA B CA 1
ATOM 2504 C C . ALA B 1 109 ? 9.547 13.18 2.277 1 91.81 109 ALA B C 1
ATOM 2506 O O . ALA B 1 109 ? 8.742 13.375 3.195 1 91.81 109 ALA B O 1
ATOM 2507 N N . LEU B 1 110 ? 9.742 12 1.771 1 87.69 110 LEU B N 1
ATOM 2508 C CA . LEU B 1 110 ? 8.961 10.828 2.174 1 87.69 110 LEU B CA 1
ATOM 2509 C C . LEU B 1 110 ? 9.367 10.367 3.566 1 87.69 110 LEU B C 1
ATOM 2511 O O . LEU B 1 110 ? 8.602 9.68 4.246 1 87.69 110 LEU B O 1
ATOM 2515 N N . THR B 1 111 ? 10.602 10.742 3.963 1 87.31 111 THR B N 1
ATOM 2516 C CA . THR B 1 111 ? 11.094 10.148 5.199 1 87.31 111 THR B CA 1
ATOM 2517 C C . THR B 1 111 ? 11.609 11.227 6.148 1 87.31 111 THR B C 1
ATOM 2519 O O . THR B 1 111 ? 11.789 10.977 7.344 1 87.31 111 THR B O 1
ATOM 2522 N N . LEU B 1 112 ? 11.766 12.414 5.629 1 91.38 112 LEU B N 1
ATOM 2523 C CA . LEU B 1 112 ? 12.43 13.43 6.441 1 91.38 112 LEU B CA 1
ATOM 2524 C C . LEU B 1 112 ? 11.43 14.469 6.934 1 91.38 112 LEU B C 1
ATOM 2526 O O . LEU B 1 112 ? 10.438 14.75 6.258 1 91.38 112 LEU B O 1
ATOM 2530 N N . HIS B 1 113 ? 11.75 14.945 8.086 1 96.38 113 HIS B N 1
ATOM 2531 C CA . HIS B 1 113 ? 11.133 16.141 8.656 1 96.38 113 HIS B CA 1
ATOM 2532 C C . HIS B 1 113 ? 12.109 17.312 8.688 1 96.38 113 HIS B C 1
ATOM 2534 O O . HIS B 1 113 ? 13.18 17.203 9.289 1 96.38 113 HIS B O 1
ATOM 2540 N N . LYS B 1 114 ? 11.742 18.344 8.062 1 96.25 114 LYS B N 1
ATOM 2541 C CA . LYS B 1 114 ? 12.539 19.562 8.078 1 96.25 114 LYS B CA 1
ATOM 2542 C C . LYS B 1 114 ? 11.945 20.594 9.023 1 96.25 114 LYS B C 1
ATOM 2544 O O . LYS B 1 114 ? 11.047 21.359 8.633 1 96.25 114 LYS B O 1
ATOM 2549 N N . PRO B 1 115 ? 12.531 20.719 10.242 1 93 115 PRO B N 1
ATOM 2550 C CA . PRO B 1 115 ? 11.906 21.531 11.281 1 93 115 PRO B CA 1
ATOM 2551 C C . PRO B 1 115 ? 11.75 23 10.867 1 93 115 PRO B C 1
ATOM 2553 O O . PRO B 1 115 ? 10.867 23.688 11.375 1 93 115 PRO B O 1
ATOM 2556 N N . HIS B 1 116 ? 12.484 23.453 9.961 1 91.81 116 HIS B N 1
ATOM 2557 C CA . HIS B 1 116 ? 12.406 24.859 9.562 1 91.81 116 HIS B CA 1
ATOM 2558 C C . HIS B 1 116 ? 11.68 25.016 8.227 1 91.81 116 HIS B C 1
ATOM 2560 O O . HIS B 1 116 ? 11.703 26.094 7.625 1 91.81 116 HIS B O 1
ATOM 2566 N N . GLY B 1 117 ? 11.156 23.969 7.777 1 93.19 117 GLY B N 1
ATOM 2567 C CA . GLY B 1 117 ? 10.383 24.031 6.547 1 93.19 117 GLY B CA 1
ATOM 2568 C C . GLY B 1 117 ? 9.062 24.75 6.707 1 93.19 117 GLY B C 1
ATOM 2569 O O . GLY B 1 117 ? 8.562 24.906 7.82 1 93.19 117 GLY B O 1
ATOM 2570 N N . SER B 1 118 ? 8.578 25.266 5.559 1 92.75 118 SER B N 1
ATOM 2571 C CA . SER B 1 118 ? 7.332 26.031 5.582 1 92.75 118 SER B CA 1
ATOM 2572 C C . SER B 1 118 ? 6.219 25.297 4.844 1 92.75 118 SER B C 1
ATOM 2574 O O . SER B 1 118 ? 5.109 25.812 4.711 1 92.75 118 SER B O 1
ATOM 2576 N N . THR B 1 119 ? 6.547 24.125 4.383 1 94.62 119 THR B N 1
ATOM 2577 C CA . THR B 1 119 ? 5.59 23.297 3.656 1 94.62 119 THR B CA 1
ATOM 2578 C C . THR B 1 119 ? 5.262 22.031 4.441 1 94.62 119 THR B C 1
ATOM 2580 O O . THR B 1 119 ? 6.164 21.375 4.969 1 94.62 119 THR B O 1
ATOM 2583 N N . VAL B 1 120 ? 4.02 21.828 4.598 1 95.88 120 VAL B N 1
ATOM 2584 C CA . VAL B 1 120 ? 3.623 20.562 5.191 1 95.88 120 VAL B CA 1
ATOM 2585 C C . VAL B 1 120 ? 3.475 19.5 4.094 1 95.88 120 VAL B C 1
ATOM 2587 O O . VAL B 1 120 ? 2.773 19.719 3.104 1 95.88 120 VAL B O 1
ATOM 2590 N N . HIS B 1 121 ? 4.188 18.453 4.27 1 96.62 121 HIS B N 1
ATOM 2591 C CA . HIS B 1 121 ? 3.979 17.281 3.424 1 96.62 121 HIS B CA 1
ATOM 2592 C C . HIS B 1 121 ? 3.006 16.297 4.07 1 96.62 121 HIS B C 1
ATOM 2594 O O . HIS B 1 121 ? 3.287 15.75 5.141 1 96.62 121 HIS B O 1
ATOM 2600 N N . LEU B 1 122 ? 1.881 16.094 3.408 1 96.19 122 LEU B N 1
ATOM 2601 C CA . LEU B 1 122 ? 0.927 15.086 3.84 1 96.19 122 LEU B CA 1
ATOM 2602 C C . LEU B 1 122 ? 1.354 13.703 3.363 1 96.19 122 LEU B C 1
ATOM 2604 O O . LEU B 1 122 ? 1.183 13.359 2.191 1 96.19 122 LEU B O 1
ATOM 2608 N N . HIS B 1 123 ? 1.8 12.914 4.312 1 94.12 123 HIS B N 1
ATOM 2609 C CA . HIS B 1 123 ? 2.32 11.594 3.975 1 94.12 123 HIS B CA 1
ATOM 2610 C C . HIS B 1 123 ? 1.191 10.625 3.633 1 94.12 123 HIS B C 1
ATOM 2612 O O . HIS B 1 123 ? 1.312 9.828 2.697 1 94.12 123 HIS B O 1
ATOM 2618 N N . VAL B 1 124 ? 0.199 10.625 4.461 1 93.31 124 VAL B N 1
ATOM 2619 C CA . VAL B 1 124 ? -0.882 9.656 4.312 1 93.31 124 VAL B CA 1
ATOM 2620 C C . VAL B 1 124 ? -2.154 10.195 4.961 1 93.31 124 VAL B C 1
ATOM 2622 O O . VAL B 1 124 ? -2.094 10.875 5.988 1 93.31 124 VAL B O 1
ATOM 2625 N N . LEU B 1 125 ? -3.23 10.016 4.312 1 93.44 125 LEU B N 1
ATOM 2626 C CA . LEU B 1 125 ? -4.578 10.062 4.867 1 93.44 125 LEU B CA 1
ATOM 2627 C C . LEU B 1 125 ? -5.246 8.695 4.785 1 93.44 125 LEU B C 1
ATOM 2629 O O . LEU B 1 125 ? -5.324 8.102 3.705 1 93.44 125 LEU B O 1
ATOM 2633 N N . ALA B 1 126 ? -5.637 8.211 6 1 91.81 126 ALA B N 1
ATOM 2634 C CA . ALA B 1 126 ? -6.234 6.879 6.012 1 91.81 126 ALA B CA 1
ATOM 2635 C C . ALA B 1 126 ? -7.484 6.848 6.883 1 91.81 126 ALA B C 1
ATOM 2637 O O . ALA B 1 126 ? -7.535 7.488 7.938 1 91.81 126 ALA B O 1
ATOM 2638 N N . VAL B 1 127 ? -8.453 6.156 6.348 1 90.06 127 VAL B N 1
ATOM 2639 C CA . VAL B 1 127 ? -9.695 5.887 7.066 1 90.06 127 VAL B CA 1
ATOM 2640 C C . VAL B 1 127 ? -9.859 4.383 7.266 1 90.06 127 VAL B C 1
ATOM 2642 O O . VAL B 1 127 ? -9.656 3.6 6.332 1 90.06 127 VAL B O 1
ATOM 2645 N N . HIS B 1 128 ? -10.133 4.039 8.523 1 87.5 128 HIS B N 1
ATOM 2646 C CA . HIS B 1 128 ? -10.391 2.633 8.805 1 87.5 128 HIS B CA 1
ATOM 2647 C C . HIS B 1 128 ? -11.43 2.059 7.848 1 87.5 128 HIS B C 1
ATOM 2649 O O . HIS B 1 128 ? -12.438 2.709 7.547 1 87.5 128 HIS B O 1
ATOM 2655 N N . ARG B 1 129 ? -11.32 0.835 7.52 1 78.44 129 ARG B N 1
ATOM 2656 C CA . ARG B 1 129 ? -12.078 0.179 6.461 1 78.44 129 ARG B CA 1
ATOM 2657 C C . ARG B 1 129 ? -13.578 0.239 6.746 1 78.44 129 ARG B C 1
ATOM 2659 O O . ARG B 1 129 ? -14.383 0.464 5.84 1 78.44 129 ARG B O 1
ATOM 2666 N N . THR B 1 130 ? -13.977 0.062 7.953 1 78.06 130 THR B N 1
ATOM 2667 C CA . THR B 1 130 ? -15.391 -0.019 8.289 1 78.06 130 THR B CA 1
ATOM 2668 C C . THR B 1 130 ? -16.031 1.366 8.281 1 78.06 130 THR B C 1
ATOM 2670 O O . THR B 1 130 ? -17.25 1.493 8.367 1 78.06 130 THR B O 1
ATOM 2673 N N . PHE B 1 131 ? -15.242 2.395 8.117 1 84.94 131 PHE B N 1
ATOM 2674 C CA . PHE B 1 131 ? -15.758 3.758 8.18 1 84.94 131 PHE B CA 1
ATOM 2675 C C . PHE B 1 131 ? -15.562 4.473 6.844 1 84.94 131 PHE B C 1
ATOM 2677 O O . PHE B 1 131 ? -15.75 5.688 6.754 1 84.94 131 PHE B O 1
ATOM 2684 N N . ARG B 1 132 ? -15.18 3.723 5.848 1 79.69 132 ARG B N 1
ATOM 2685 C CA . ARG B 1 132 ? -14.891 4.332 4.555 1 79.69 132 ARG B CA 1
ATOM 2686 C C . ARG B 1 132 ? -16.172 4.676 3.811 1 79.69 132 ARG B C 1
ATOM 2688 O O . ARG B 1 132 ? -17.266 4.23 4.195 1 79.69 132 ARG B O 1
ATOM 2695 N N . GLN B 1 133 ? -16.047 5.609 2.873 1 76.69 133 GLN B N 1
ATOM 2696 C CA . GLN B 1 133 ? -17.141 6.059 2.018 1 76.69 133 GLN B CA 1
ATOM 2697 C C . GLN B 1 133 ? -18.25 6.715 2.838 1 76.69 133 GLN B C 1
ATOM 2699 O O . GLN B 1 133 ? -19.422 6.625 2.484 1 76.69 133 GLN B O 1
ATOM 2704 N N . GLN B 1 134 ? -17.891 7.223 3.939 1 80 134 GLN B N 1
ATOM 2705 C CA . GLN B 1 134 ? -18.812 7.926 4.809 1 80 134 GLN B CA 1
ATOM 2706 C C . GLN B 1 134 ? -18.438 9.398 4.953 1 80 134 GLN B C 1
ATOM 2708 O O . GLN B 1 134 ? -18.953 10.094 5.836 1 80 134 GLN B O 1
ATOM 2713 N N . GLY B 1 135 ? -17.469 9.82 4.121 1 87.25 135 GLY B N 1
ATOM 2714 C CA . GLY B 1 135 ? -17.078 11.219 4.113 1 87.25 135 GLY B CA 1
ATOM 2715 C C . GLY B 1 135 ? -16.094 11.57 5.211 1 87.25 135 GLY B C 1
ATOM 2716 O O . GLY B 1 135 ? -15.742 12.734 5.391 1 87.25 135 GLY B O 1
ATOM 2717 N N . LYS B 1 136 ? -15.633 10.664 5.965 1 91 136 LYS B N 1
ATOM 2718 C CA . LYS B 1 136 ? -14.766 10.906 7.109 1 91 136 LYS B CA 1
ATOM 2719 C C . LYS B 1 136 ? -13.406 11.453 6.664 1 91 136 LYS B C 1
ATOM 2721 O O . LYS B 1 136 ? -12.812 12.281 7.352 1 91 136 LYS B O 1
ATOM 2726 N N . GLY B 1 137 ? -12.961 10.953 5.488 1 93.06 137 GLY B N 1
ATOM 2727 C CA . GLY B 1 137 ? -11.719 11.477 4.949 1 93.06 137 GLY B CA 1
ATOM 2728 C C . GLY B 1 137 ? -11.766 12.969 4.676 1 93.06 137 GLY B C 1
ATOM 2729 O O . GLY B 1 137 ? -10.844 13.695 5.043 1 93.06 137 GLY B O 1
ATOM 2730 N N . SER B 1 138 ? -12.836 13.391 4.129 1 93.44 138 SER B N 1
ATOM 2731 C CA . SER B 1 138 ? -13.008 14.797 3.799 1 93.44 138 SER B CA 1
ATOM 2732 C C . SER B 1 138 ? -13.125 15.648 5.059 1 93.44 138 SER B C 1
ATOM 2734 O O . SER B 1 138 ? -12.539 16.734 5.137 1 93.44 138 SER B O 1
ATOM 2736 N N . ILE B 1 139 ? -13.867 15.211 5.988 1 94.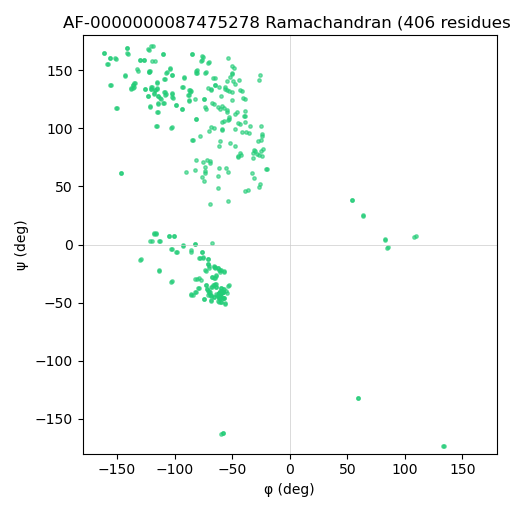62 139 ILE B N 1
ATOM 2737 C CA . ILE B 1 139 ? -14.039 15.938 7.242 1 94.62 139 ILE B CA 1
ATOM 2738 C C . ILE B 1 139 ? -12.688 16.062 7.953 1 94.62 139 ILE B C 1
ATOM 2740 O O . ILE B 1 139 ? -12.336 17.141 8.438 1 94.62 139 ILE B O 1
ATOM 2744 N N . LEU B 1 140 ? -12.023 14.969 7.992 1 96.25 140 LEU B N 1
ATOM 2745 C CA . LEU B 1 140 ? -10.719 14.984 8.633 1 96.25 140 LEU B CA 1
ATOM 2746 C C . LEU B 1 140 ? -9.773 15.938 7.914 1 96.25 140 LEU B C 1
ATOM 2748 O O . LEU B 1 140 ? -9.039 16.703 8.555 1 96.25 140 LEU B O 1
ATOM 2752 N N . MET B 1 141 ? -9.75 15.891 6.59 1 95.75 141 MET B N 1
ATOM 2753 C CA . MET B 1 141 ? -8.93 16.797 5.793 1 95.75 141 MET B CA 1
ATOM 2754 C C . MET B 1 141 ? -9.273 18.25 6.102 1 95.75 141 MET B C 1
ATOM 2756 O O . MET B 1 141 ? -8.375 19.062 6.316 1 95.75 141 MET B O 1
ATOM 2760 N N . TRP B 1 142 ? -10.5 18.547 6.148 1 93.69 142 TRP B N 1
ATOM 2761 C CA . TRP B 1 142 ? -10.945 19.891 6.453 1 93.69 142 TRP B CA 1
ATOM 2762 C C . TRP B 1 142 ? -10.453 20.344 7.828 1 93.69 142 TRP B C 1
ATOM 2764 O O . TRP B 1 142 ? -9.914 21.438 7.977 1 93.69 142 TRP B O 1
ATOM 2774 N N . ARG B 1 143 ? -10.664 19.531 8.766 1 93.62 143 ARG B N 1
ATOM 2775 C CA . ARG B 1 143 ? -10.219 19.859 10.117 1 93.62 143 ARG B CA 1
ATOM 2776 C C . ARG B 1 143 ? -8.703 20.047 10.164 1 93.62 143 ARG B C 1
ATOM 2778 O O . ARG B 1 143 ? -8.203 20.953 10.836 1 93.62 143 ARG B O 1
ATOM 2785 N N . TYR B 1 144 ? -8.039 19.203 9.508 1 95.38 144 TYR B N 1
ATOM 2786 C CA . TYR B 1 144 ? -6.582 19.234 9.469 1 95.38 144 TYR B CA 1
ATOM 2787 C C . TYR B 1 144 ? -6.09 20.547 8.867 1 95.38 144 TYR B C 1
ATOM 2789 O O . TYR B 1 144 ? -5.195 21.203 9.422 1 95.38 144 TYR B O 1
ATOM 2797 N N . LEU B 1 145 ? -6.656 20.969 7.781 1 92.81 145 LEU B N 1
ATOM 2798 C CA . LEU B 1 145 ? -6.242 22.172 7.086 1 92.81 145 LEU B CA 1
ATOM 2799 C C . LEU B 1 145 ? -6.555 23.422 7.914 1 92.81 145 LEU B C 1
ATOM 2801 O O . LEU B 1 145 ? -5.848 24.422 7.832 1 92.81 145 LEU B O 1
ATOM 2805 N N . GLN B 1 146 ? -7.547 23.297 8.695 1 89.25 146 GLN B N 1
ATOM 2806 C CA . GLN B 1 146 ? -7.898 24.406 9.578 1 89.25 146 GLN B CA 1
ATOM 2807 C C . GLN B 1 146 ? -6.961 24.484 10.781 1 89.25 146 GLN B C 1
ATOM 2809 O O . GLN B 1 146 ? -6.711 25.562 11.32 1 89.25 146 GLN B O 1
ATOM 2814 N N . TYR B 1 147 ? -6.543 23.344 11.102 1 86.38 147 TYR B N 1
ATOM 2815 C CA . TYR B 1 147 ? -5.746 23.188 12.32 1 86.38 147 TYR B CA 1
ATOM 2816 C C . TYR B 1 147 ? -4.297 23.578 12.07 1 86.38 147 TYR B C 1
ATOM 2818 O O . TYR B 1 147 ? -3.602 24.016 12.992 1 86.38 147 TYR B O 1
ATOM 2826 N N . LEU B 1 148 ? -3.768 23.406 10.805 1 83.12 148 LEU B N 1
ATOM 2827 C CA . LEU B 1 148 ? -2.342 23.469 10.5 1 83.12 148 LEU B CA 1
ATOM 2828 C C . LEU B 1 148 ? -1.744 24.797 10.953 1 83.12 148 LEU B C 1
ATOM 2830 O O . LEU B 1 148 ? -2.342 25.859 10.75 1 83.12 148 LEU B O 1
ATOM 2834 N N . PRO B 1 149 ? -0.601 24.688 11.578 1 70.56 149 PRO B N 1
ATOM 2835 C CA . PRO B 1 149 ? 0.125 25.859 12.07 1 70.56 149 PRO B CA 1
ATOM 2836 C C . PRO B 1 149 ? 0.495 26.828 10.945 1 70.56 149 PRO B C 1
ATOM 2838 O O . PRO B 1 149 ? 0.012 26.703 9.82 1 70.56 149 PRO B O 1
ATOM 2841 N N . TYR B 1 150 ? 1.484 27.672 11.422 1 76.44 150 TYR B N 1
ATOM 2842 C CA . TYR B 1 150 ? 2.039 28.75 10.609 1 76.44 150 TYR B CA 1
ATOM 2843 C C . TYR B 1 150 ? 2.871 28.203 9.461 1 76.44 150 TYR B C 1
ATOM 2845 O O . TYR B 1 150 ? 4.102 28.219 9.508 1 76.44 150 TYR B O 1
ATOM 2853 N N . VAL B 1 151 ? 2.184 27.578 8.484 1 84.12 151 VAL B N 1
ATOM 2854 C CA . VAL B 1 151 ? 2.873 27.094 7.297 1 84.12 151 VAL B CA 1
ATOM 2855 C C . VAL B 1 151 ? 2.352 27.828 6.062 1 84.12 151 VAL B C 1
ATOM 2857 O O . VAL B 1 151 ? 1.298 28.469 6.109 1 84.12 151 VAL B O 1
ATOM 2860 N N . CYS B 1 152 ? 3.199 27.828 5.012 1 88.88 152 CYS B N 1
ATOM 2861 C CA . CYS B 1 152 ? 2.84 28.516 3.781 1 88.88 152 CYS B CA 1
ATOM 2862 C C . CYS B 1 152 ? 1.878 27.688 2.943 1 88.88 152 CYS B C 1
ATOM 2864 O O . CYS B 1 152 ? 1 28.234 2.271 1 88.88 152 CYS B O 1
ATOM 2866 N N . CYS B 1 153 ? 2.141 26.375 2.988 1 94.38 153 CYS B N 1
ATOM 2867 C CA . CYS B 1 153 ? 1.287 25.531 2.158 1 94.38 153 CYS B CA 1
ATOM 2868 C C . CYS B 1 153 ? 1.355 24.078 2.607 1 94.38 153 CYS B C 1
ATOM 2870 O O . CYS B 1 153 ? 2.209 23.719 3.418 1 94.38 153 CYS B O 1
ATOM 2872 N N . THR B 1 154 ? 0.405 23.297 2.135 1 95.88 154 THR B N 1
ATOM 2873 C CA . THR B 1 154 ? 0.369 21.844 2.301 1 95.88 154 THR B CA 1
ATOM 2874 C C . THR B 1 154 ? 0.447 21.141 0.946 1 95.88 154 THR B C 1
ATOM 2876 O O . THR B 1 154 ? -0.216 21.547 -0.009 1 95.88 154 THR B O 1
ATOM 2879 N N . MET B 1 155 ? 1.314 20.156 0.896 1 96.62 155 MET B N 1
ATOM 2880 C CA . MET B 1 155 ? 1.491 19.422 -0.354 1 96.62 155 MET B CA 1
ATOM 2881 C C . MET B 1 155 ? 1.219 17.938 -0.153 1 96.62 155 MET B C 1
ATOM 2883 O O . MET B 1 155 ? 1.444 17.406 0.933 1 96.62 155 MET B O 1
ATOM 2887 N N . VAL B 1 156 ? 0.686 17.266 -1.235 1 96.19 156 VAL B N 1
ATOM 2888 C CA . VAL B 1 156 ? 0.455 15.828 -1.244 1 96.19 156 VAL B CA 1
ATOM 2889 C C . VAL B 1 156 ? 0.748 15.266 -2.633 1 96.19 156 VAL B C 1
ATOM 2891 O O . VAL B 1 156 ? 0.585 15.969 -3.639 1 96.19 156 VAL B O 1
ATOM 2894 N N . MET B 1 157 ? 1.257 14.094 -2.619 1 93.56 157 MET B N 1
ATOM 2895 C CA . MET B 1 157 ? 1.332 13.336 -3.867 1 93.56 157 MET B CA 1
ATOM 2896 C C . MET B 1 157 ? 0.32 12.203 -3.873 1 93.56 157 MET B C 1
ATOM 2898 O O . MET B 1 157 ? 0.128 11.531 -2.859 1 93.56 157 MET B O 1
ATOM 2902 N N . CYS B 1 158 ? -0.475 12.133 -4.977 1 89.19 158 CYS B N 1
ATOM 2903 C CA . CYS B 1 158 ? -1.544 11.141 -4.992 1 89.19 158 CYS B CA 1
ATOM 2904 C C . CYS B 1 158 ? -1.697 10.523 -6.375 1 89.19 158 CYS B C 1
ATOM 2906 O O . CYS B 1 158 ? -1.148 11.039 -7.352 1 89.19 158 CYS B O 1
ATOM 2908 N N . GLU B 1 159 ? -2.414 9.391 -6.414 1 81.12 159 GLU B N 1
ATOM 2909 C CA . GLU B 1 159 ? -2.748 8.75 -7.68 1 81.12 159 GLU B CA 1
ATOM 2910 C C . GLU B 1 159 ? -3.871 9.492 -8.398 1 81.12 159 GLU B C 1
ATOM 2912 O O . GLU B 1 159 ? -4.641 10.219 -7.77 1 81.12 159 GLU B O 1
ATOM 2917 N N . ASP B 1 160 ? -3.99 9.227 -9.648 1 79.81 160 ASP B N 1
ATOM 2918 C CA . ASP B 1 160 ? -4.895 9.961 -10.531 1 79.81 160 ASP B CA 1
ATOM 2919 C C . ASP B 1 160 ? -6.332 9.883 -10.023 1 79.81 160 ASP B C 1
ATOM 2921 O O . ASP B 1 160 ? -7.066 10.875 -10.07 1 79.81 160 ASP B O 1
ATOM 2925 N N . PHE B 1 161 ? -6.711 8.789 -9.523 1 74.69 161 PHE B N 1
ATOM 2926 C CA . PHE B 1 161 ? -8.109 8.594 -9.172 1 74.69 161 PHE B CA 1
ATOM 2927 C C . PHE B 1 161 ? -8.461 9.352 -7.898 1 74.69 161 PHE B C 1
ATOM 2929 O O . PHE B 1 161 ? -9.641 9.547 -7.59 1 74.69 161 PHE B O 1
ATOM 2936 N N . LEU B 1 162 ? -7.422 9.844 -7.227 1 85.56 162 LEU B N 1
ATOM 2937 C CA . LEU B 1 162 ? -7.664 10.57 -5.98 1 85.56 162 LEU B CA 1
ATOM 2938 C C . LEU B 1 162 ? -7.648 12.078 -6.211 1 85.56 162 LEU B C 1
ATOM 2940 O O . LEU B 1 162 ? -7.992 12.852 -5.316 1 85.56 162 LEU B O 1
ATOM 2944 N N . VAL B 1 163 ? -7.309 12.547 -7.375 1 91 163 VAL B N 1
ATOM 2945 C CA . VAL B 1 163 ? -7.168 13.961 -7.695 1 91 163 VAL B CA 1
ATOM 2946 C C . VAL B 1 163 ? -8.484 14.688 -7.426 1 91 163 VAL B C 1
ATOM 2948 O O . VAL B 1 163 ? -8.508 15.727 -6.766 1 91 163 VAL B O 1
ATOM 2951 N N . PRO B 1 164 ? -9.617 14.109 -7.754 1 90.94 164 PRO B N 1
ATOM 2952 C CA . PRO B 1 164 ? -10.875 14.812 -7.488 1 90.94 164 PRO B CA 1
ATOM 2953 C C . PRO B 1 164 ? -11.133 15.016 -5.996 1 90.94 164 PRO B C 1
ATOM 2955 O O . PRO B 1 164 ? -11.688 16.047 -5.598 1 90.94 164 PRO B O 1
ATOM 2958 N N . PHE B 1 165 ? -10.727 14.109 -5.246 1 90.69 165 PHE B N 1
ATOM 2959 C CA . PHE B 1 165 ? -10.891 14.211 -3.803 1 90.69 165 PHE B CA 1
ATOM 2960 C C . PHE B 1 165 ? -10.141 15.43 -3.258 1 90.69 165 PHE B C 1
ATOM 2962 O O . PHE B 1 165 ? -10.711 16.234 -2.518 1 90.69 165 PHE B O 1
ATOM 2969 N N . TYR B 1 166 ? -8.93 15.555 -3.621 1 95.31 166 TYR B N 1
ATOM 2970 C CA . TYR B 1 166 ? -8.102 16.641 -3.104 1 95.31 166 TYR B CA 1
ATOM 2971 C C . TYR B 1 166 ? -8.516 17.969 -3.715 1 95.31 166 TYR B C 1
ATOM 2973 O O . TYR B 1 166 ? -8.492 19.016 -3.041 1 95.31 166 TYR B O 1
ATOM 2981 N N . GLN B 1 167 ? -8.914 17.906 -4.953 1 95.62 167 GLN B N 1
ATOM 2982 C CA . GLN B 1 167 ? -9.422 19.125 -5.574 1 95.62 167 GLN B CA 1
ATOM 2983 C C . GLN B 1 167 ? -10.656 19.641 -4.844 1 95.62 167 GLN B C 1
ATOM 2985 O O . GLN B 1 167 ? -10.773 20.828 -4.578 1 95.62 167 GLN B O 1
ATOM 2990 N N . LYS B 1 168 ? -11.5 18.734 -4.496 1 94.5 168 LYS B N 1
ATOM 2991 C CA . LYS B 1 168 ? -12.703 19.094 -3.754 1 94.5 168 LYS B CA 1
ATOM 2992 C C . LYS B 1 168 ? -12.359 19.672 -2.385 1 94.5 168 LYS B C 1
ATOM 2994 O O . LYS B 1 168 ? -13.086 20.516 -1.854 1 94.5 168 LYS B O 1
ATOM 2999 N N . SER B 1 169 ? -11.266 19.328 -1.834 1 93.75 169 SER B N 1
ATOM 3000 C CA . SER B 1 169 ? -10.812 19.797 -0.529 1 93.75 169 SER B CA 1
ATOM 3001 C C . SER B 1 169 ? -10.07 21.125 -0.646 1 93.75 169 SER B C 1
ATOM 3003 O O . S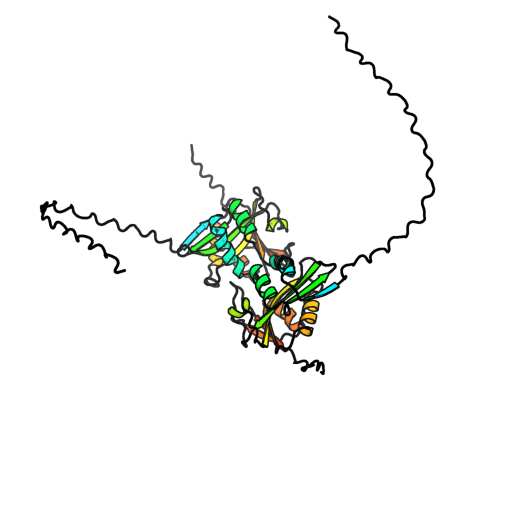ER B 1 169 ? -9.609 21.672 0.356 1 93.75 169 SER B O 1
ATOM 3005 N N . GLY B 1 170 ? -9.836 21.578 -1.867 1 94.75 170 GLY B N 1
ATOM 3006 C CA . GLY B 1 170 ? -9.258 22.906 -2.055 1 94.75 170 GLY B CA 1
ATOM 3007 C C . GLY B 1 170 ? -7.824 22.859 -2.555 1 94.75 170 GLY B C 1
ATOM 3008 O O . GLY B 1 170 ? -7.176 23.891 -2.689 1 94.75 170 GLY B O 1
ATOM 3009 N N . PHE B 1 171 ? -7.367 21.641 -2.889 1 96.69 171 PHE B N 1
ATOM 3010 C CA . PHE B 1 171 ? -6.012 21.531 -3.414 1 96.69 171 PHE B CA 1
ATOM 3011 C C . PHE B 1 171 ? -5.973 21.875 -4.898 1 96.69 171 PHE B C 1
ATOM 3013 O O . PHE B 1 171 ? -6.914 21.578 -5.633 1 96.69 171 PHE B O 1
ATOM 3020 N N . ASN B 1 172 ? -4.785 22.453 -5.242 1 97.12 172 ASN B N 1
ATOM 3021 C CA . ASN B 1 172 ? -4.52 22.75 -6.645 1 97.12 172 ASN B CA 1
ATOM 3022 C C . ASN B 1 172 ? -3.584 21.719 -7.27 1 97.12 172 ASN B C 1
ATOM 3024 O O . ASN B 1 172 ? -2.635 21.266 -6.625 1 97.12 172 ASN B O 1
ATOM 3028 N N . LEU B 1 173 ? -3.848 21.469 -8.539 1 96.38 173 LEU B N 1
ATOM 3029 C CA . LEU B 1 173 ? -2.984 20.578 -9.305 1 96.38 173 LEU B CA 1
ATOM 3030 C C . LEU B 1 173 ? -1.666 21.266 -9.656 1 96.38 173 LEU B C 1
ATOM 3032 O O . LEU B 1 173 ? -1.661 22.359 -10.234 1 96.38 173 LEU B O 1
ATOM 3036 N N . GLN B 1 174 ? -0.562 20.625 -9.281 1 95.25 174 GLN B N 1
ATOM 3037 C CA . GLN B 1 174 ? 0.749 21.172 -9.594 1 95.25 174 GLN B CA 1
ATOM 3038 C C . GLN B 1 174 ? 1.384 20.453 -10.781 1 95.25 174 GLN B C 1
ATOM 3040 O O . GLN B 1 174 ? 2.195 21.031 -11.508 1 95.25 174 GLN B O 1
ATOM 3045 N N . GLY B 1 175 ? 1.104 19.156 -10.961 1 93.25 175 GLY B N 1
ATOM 3046 C CA . GLY B 1 175 ? 1.668 18.359 -12.039 1 93.25 175 GLY B CA 1
ATOM 3047 C C . GLY B 1 175 ? 2.215 17.016 -11.57 1 93.25 175 GLY B C 1
ATOM 3048 O O . GLY B 1 175 ? 2.002 16.625 -10.422 1 93.25 175 GLY B O 1
ATOM 3049 N N . PRO B 1 176 ? 2.865 16.328 -12.508 1 91.38 176 PRO B N 1
ATOM 3050 C CA . PRO B 1 176 ? 3.426 15.016 -12.148 1 91.38 176 PRO B CA 1
ATOM 3051 C C . PRO B 1 176 ? 4.531 15.125 -11.094 1 91.38 176 PRO B C 1
ATOM 3053 O O . PRO B 1 176 ? 5.324 16.062 -11.117 1 91.38 176 PRO B O 1
ATOM 3056 N N . SER B 1 177 ? 4.418 14.164 -10.148 1 90.94 177 SER B N 1
ATOM 3057 C CA . SER B 1 177 ? 5.449 14.102 -9.117 1 90.94 177 SER B CA 1
ATOM 3058 C C . SER B 1 177 ? 6.754 13.539 -9.68 1 90.94 177 SER B C 1
ATOM 3060 O O . SER B 1 177 ? 6.738 12.688 -10.57 1 90.94 177 SER B O 1
ATOM 3062 N N . ASP B 1 178 ? 7.84 14.047 -9.109 1 84.94 178 ASP B N 1
ATOM 3063 C CA . ASP B 1 178 ? 9.141 13.469 -9.43 1 84.94 178 ASP B CA 1
ATOM 3064 C C . ASP B 1 178 ? 9.367 12.164 -8.672 1 84.94 178 ASP B C 1
ATOM 3066 O O . ASP B 1 178 ? 10.328 11.445 -8.945 1 84.94 178 ASP B O 1
ATOM 3070 N N . ILE B 1 179 ? 8.461 11.984 -7.715 1 80.94 179 ILE B N 1
ATOM 3071 C CA . ILE B 1 179 ? 8.57 10.789 -6.883 1 80.94 179 ILE B CA 1
ATOM 3072 C C . ILE B 1 179 ? 7.824 9.633 -7.543 1 80.94 179 ILE B C 1
ATOM 3074 O O . ILE B 1 179 ? 6.672 9.781 -7.957 1 80.94 179 ILE B O 1
ATOM 3078 N N . THR B 1 180 ? 8.461 8.531 -7.691 1 68.69 180 THR B N 1
ATOM 3079 C CA . THR B 1 180 ? 7.844 7.305 -8.18 1 68.69 180 THR B CA 1
ATOM 3080 C C . THR B 1 180 ? 7.953 6.188 -7.148 1 68.69 180 THR B C 1
ATOM 3082 O O . THR B 1 180 ? 8.953 6.098 -6.43 1 68.69 180 THR B O 1
ATOM 3085 N N . VAL B 1 181 ? 6.82 5.527 -7.004 1 64.31 181 VAL B N 1
ATOM 3086 C CA . VAL B 1 181 ? 6.809 4.336 -6.164 1 64.31 181 VAL B CA 1
ATOM 3087 C C . VAL B 1 181 ? 6.488 3.107 -7.012 1 64.31 181 VAL B C 1
ATOM 3089 O O . VAL B 1 181 ? 5.336 2.891 -7.395 1 64.31 181 VAL B O 1
ATOM 3092 N N . GLY B 1 182 ? 7.449 2.373 -7.332 1 57.69 182 GLY B N 1
ATOM 3093 C CA . GLY B 1 182 ? 7.242 1.311 -8.305 1 57.69 182 GLY B CA 1
ATOM 3094 C C . GLY B 1 182 ? 6.754 1.818 -9.648 1 57.69 182 GLY B C 1
ATOM 3095 O O . GLY B 1 182 ? 7.34 2.738 -10.219 1 57.69 182 GLY B O 1
ATOM 3096 N N . PRO B 1 183 ? 5.637 1.016 -10.062 1 57.81 183 PRO B N 1
ATOM 3097 C CA . PRO B 1 183 ? 5.086 1.45 -11.352 1 57.81 183 PRO B CA 1
ATOM 3098 C C . PRO B 1 183 ? 4.125 2.627 -11.211 1 57.81 183 PRO B C 1
ATOM 3100 O O . PRO B 1 183 ? 3.615 3.137 -12.211 1 57.81 183 PRO B O 1
ATOM 3103 N N . LEU B 1 184 ? 4.031 2.963 -10.023 1 65.31 184 LEU B N 1
ATOM 3104 C CA . LEU B 1 184 ? 3.002 3.967 -9.781 1 65.31 184 LEU B CA 1
ATOM 3105 C C . LEU B 1 184 ? 3.553 5.375 -10 1 65.31 184 LEU B C 1
ATOM 3107 O O . LEU B 1 184 ? 4.695 5.66 -9.641 1 65.31 184 LEU B O 1
ATOM 3111 N N . THR B 1 185 ? 2.871 6.176 -10.719 1 74.44 185 THR B N 1
ATOM 3112 C CA . THR B 1 185 ? 3.121 7.609 -10.867 1 74.44 185 THR B CA 1
ATOM 3113 C C . THR B 1 185 ? 2.107 8.414 -10.062 1 74.44 185 THR B C 1
ATOM 3115 O O . THR B 1 185 ? 0.995 7.953 -9.805 1 74.44 185 THR B O 1
ATOM 3118 N N . PHE B 1 186 ? 2.68 9.586 -9.672 1 84.88 186 PHE B N 1
ATOM 3119 C CA . PHE B 1 186 ? 1.83 10.383 -8.805 1 84.88 186 PHE B CA 1
ATOM 3120 C C . PHE B 1 186 ? 1.661 11.797 -9.352 1 84.88 186 PHE B C 1
ATOM 3122 O O . PHE B 1 186 ? 2.467 12.25 -10.164 1 84.88 186 PHE B O 1
ATOM 3129 N N . ILE B 1 187 ? 0.625 12.375 -8.898 1 92.19 187 ILE B N 1
ATOM 3130 C CA . ILE B 1 187 ? 0.346 13.781 -9.164 1 92.19 187 ILE B CA 1
ATOM 3131 C C . ILE B 1 187 ? 0.541 14.594 -7.883 1 92.19 187 ILE B C 1
ATOM 3133 O O . ILE B 1 187 ? 0.096 14.188 -6.809 1 92.19 187 ILE B O 1
ATOM 3137 N N . GLU B 1 188 ? 1.254 15.656 -8.016 1 95.88 188 GLU B N 1
ATOM 3138 C CA . GLU B 1 188 ? 1.431 16.531 -6.867 1 95.88 188 GLU B CA 1
ATOM 3139 C C . GLU B 1 188 ? 0.3 17.562 -6.773 1 95.88 188 GLU B C 1
ATOM 3141 O O . GLU B 1 188 ? -0.092 18.156 -7.781 1 95.88 188 GLU B O 1
ATOM 3146 N N . MET B 1 189 ? -0.203 17.656 -5.547 1 97.12 189 MET B N 1
ATOM 3147 C CA . MET B 1 189 ? -1.251 18.625 -5.242 1 97.12 189 MET B CA 1
ATOM 3148 C C . MET B 1 189 ? -0.812 19.578 -4.129 1 97.12 189 MET B C 1
ATOM 3150 O O . MET B 1 189 ? -0.085 19.172 -3.221 1 97.12 189 MET B O 1
ATOM 3154 N N . MET B 1 190 ? -1.328 20.844 -4.184 1 96.69 190 MET B N 1
ATOM 3155 C CA . MET B 1 190 ? -0.908 21.828 -3.203 1 96.69 190 MET B CA 1
ATOM 3156 C C . MET B 1 190 ? -2.105 22.625 -2.688 1 96.69 190 MET B C 1
ATOM 3158 O O . MET B 1 190 ? -2.992 23 -3.459 1 96.69 190 MET B O 1
ATOM 3162 N N . TYR B 1 191 ? -2.137 22.844 -1.418 1 95.75 191 TYR B N 1
ATOM 3163 C CA . TYR B 1 191 ? -3.107 23.703 -0.74 1 95.75 191 TYR B CA 1
ATOM 3164 C C . TYR B 1 191 ? -2.432 24.922 -0.131 1 95.75 191 TYR B C 1
ATOM 3166 O O . TYR B 1 191 ? -1.633 24.797 0.801 1 95.75 191 TYR B O 1
ATOM 3174 N N . PRO B 1 192 ? -2.791 26.094 -0.681 1 91.81 192 PRO B N 1
ATOM 3175 C CA . PRO B 1 192 ? -2.209 27.312 -0.087 1 91.81 192 PRO B CA 1
ATOM 3176 C C . PRO B 1 192 ? -2.812 27.641 1.273 1 91.81 192 PRO B C 1
ATOM 3178 O O . PRO B 1 192 ? -4.031 27.578 1.447 1 91.81 192 PRO B O 1
ATOM 3181 N N . VAL B 1 193 ? -2 27.609 2.27 1 78.62 193 VAL B N 1
ATOM 3182 C CA . VAL B 1 193 ? -2.498 27.969 3.588 1 78.62 193 VAL B CA 1
ATOM 3183 C C . VAL B 1 193 ? -2.449 29.5 3.748 1 78.62 193 VAL B C 1
ATOM 3185 O O . VAL B 1 193 ? -1.4 30.109 3.547 1 78.62 193 VAL B O 1
ATOM 3188 N N . ARG B 1 194 ? -3.441 30.109 3.4 1 60.53 194 ARG B N 1
ATOM 3189 C CA . ARG B 1 194 ? -3.463 31.562 3.6 1 60.53 194 ARG B CA 1
ATOM 3190 C C . ARG B 1 194 ? -3.141 31.906 5.047 1 60.53 194 ARG B C 1
ATOM 3192 O O . ARG B 1 194 ? -3.525 31.188 5.969 1 60.53 194 ARG B O 1
ATOM 3199 N N . GLY B 1 195 ? -2.076 32.406 5.348 1 50.22 195 GLY B N 1
ATOM 3200 C CA . GLY B 1 195 ? -1.718 33.031 6.621 1 50.22 195 GLY B CA 1
ATOM 3201 C C . GLY B 1 195 ? -2.922 33.469 7.434 1 50.22 195 GLY B C 1
ATOM 3202 O O . GLY B 1 195 ? -3.691 34.312 7.004 1 50.22 195 GLY B O 1
ATOM 3203 N N . HIS B 1 196 ? -3.762 32.656 7.918 1 42.56 196 HIS B N 1
ATOM 3204 C CA . HIS B 1 196 ? -4.289 33.438 9.031 1 42.56 196 HIS B CA 1
ATOM 3205 C C . HIS B 1 196 ? -3.186 34.219 9.727 1 42.56 196 HIS B C 1
ATOM 3207 O O . HIS B 1 196 ? -2.068 33.719 9.891 1 42.56 196 HIS B O 1
ATOM 3213 N N . ALA B 1 197 ? -3.109 35.5 9.664 1 35.41 197 ALA B N 1
ATOM 3214 C CA . ALA B 1 197 ? -2.275 36.438 10.43 1 35.41 197 ALA B CA 1
ATOM 3215 C C . ALA B 1 197 ? -1.895 35.844 11.781 1 35.41 197 ALA B C 1
ATOM 3217 O O . ALA B 1 197 ? -2.596 34.969 12.305 1 35.41 197 ALA B O 1
ATOM 3218 N N . TYR B 1 198 ? -0.663 36.156 12.281 1 35.09 198 TYR B N 1
ATOM 3219 C CA . TYR B 1 198 ? -0.125 36.156 13.633 1 35.09 198 TYR B CA 1
ATOM 3220 C C . TYR B 1 198 ? -1.23 36.375 14.664 1 35.09 198 TYR B C 1
ATOM 3222 O O . TYR B 1 198 ? -1.653 37.5 14.898 1 35.09 198 TYR B O 1
ATOM 3230 N N . MET B 1 199 ? -2.221 35.812 14.727 1 34.66 199 MET B N 1
ATOM 3231 C CA . MET B 1 199 ? -2.773 36.125 16.031 1 34.66 199 MET B CA 1
ATOM 3232 C C . MET B 1 199 ? -1.771 35.812 17.141 1 34.66 199 MET B C 1
ATOM 3234 O O . MET B 1 199 ? -1.502 34.656 17.438 1 34.66 199 MET B O 1
ATOM 3238 N N . ARG B 1 200 ? -0.57 36.531 17.141 1 33.75 200 ARG B N 1
ATOM 3239 C CA . ARG B 1 200 ? 0.16 36.812 18.375 1 33.75 200 ARG B CA 1
ATOM 3240 C C . ARG B 1 200 ? -0.795 36.969 19.562 1 33.75 200 ARG B C 1
ATOM 3242 O O . ARG B 1 200 ? -1.601 37.875 19.609 1 33.75 200 ARG B O 1
ATOM 3249 N N . ARG B 1 201 ? -1.344 35.969 20.078 1 33.25 201 ARG B N 1
ATOM 3250 C CA . ARG B 1 201 ? -1.701 36.219 21.469 1 33.25 201 ARG B CA 1
ATOM 3251 C C . ARG B 1 201 ? -0.572 36.938 22.203 1 33.25 201 ARG B C 1
ATOM 3253 O O . ARG B 1 201 ? 0.524 36.375 22.359 1 33.25 201 ARG B O 1
ATOM 3260 N N . ASN B 1 202 ? -0.412 38.25 22.031 1 28.94 202 ASN B N 1
ATOM 3261 C CA . ASN B 1 202 ? 0.083 39.219 23.016 1 28.94 202 ASN B CA 1
ATOM 3262 C C . ASN B 1 202 ? -0.408 38.875 24.422 1 28.94 202 ASN B C 1
ATOM 3264 O O . ASN B 1 202 ? -1.569 39.094 24.75 1 28.94 202 ASN B O 1
ATOM 3268 N N . SER B 1 203 ? -0.368 37.688 24.938 1 28.39 203 SER B N 1
ATOM 3269 C CA . SER B 1 203 ? -0.272 37.781 26.391 1 28.39 203 SER B CA 1
ATOM 3270 C C . SER B 1 203 ? 0.758 38.812 26.797 1 28.39 203 SER B C 1
ATOM 3272 O O . SER B 1 203 ? 1.927 38.75 26.422 1 28.39 203 SER B O 1
ATOM 3274 N N . GLY B 1 204 ? 0.403 40.062 26.688 1 23.2 204 GLY B N 1
ATOM 3275 C CA . GLY B 1 204 ? 0.745 41.219 27.516 1 23.2 204 GLY B CA 1
ATOM 3276 C C . GLY B 1 204 ? 1.149 40.812 28.922 1 23.2 204 GLY B C 1
ATOM 3277 O O . GLY B 1 204 ? 0.36 40.219 29.656 1 23.2 204 GLY B O 1
ATOM 3278 N N . VAL B 1 205 ? 2.428 40.406 29.125 1 22.42 205 VAL B N 1
ATOM 3279 C CA . VAL B 1 205 ? 3.012 41.125 30.25 1 22.42 205 VAL B CA 1
ATOM 3280 C C . VAL B 1 205 ? 3.168 42.594 29.906 1 22.42 205 VAL B C 1
ATOM 3282 O O . VAL B 1 205 ? 3.449 42.969 28.75 1 22.42 205 VAL B O 1
#